Protein AF-0000000081581921 (afdb_homodimer)

Radius of gyration: 24.05 Å; Cα contacts (8 Å, |Δi|>4): 1423; chains: 2; bounding box: 57×70×58 Å

pLDDT: mean 93.56, std 10.82, range [24.43, 98.9]

InterPro domains:
  IPR029069 HotDog domain superfamily [SSF54637] (204-313)
  IPR052741 Mitochondrial Hydroxyacyl-thioester Dehydratase [PTHR28152] (18-313)

Sequence (630 aa):
MSRIIPRLARLRTRPSLSEYHEIEARLKSSHWDLFDDSISAYHAKQLYATLQSVINPTARFMNENMESLNKRFCKGKTVPYGYSMIYCNPISGENELGFDGFDNYHAPCTEDKDYFYRRMWVAGSFQFNPDRPLRFGDEVRFTETVDKIRQYKRLEQIGVDYRREYKVDNVWSIIETRKLYYIQKTYTEERYHLVEDSDPDHTVVIVPSTVSIFRSSALMFNSHLVHYNPIYGSRYEDYPSIIVSGPLLVQLMLHFWQQHNPDTTALSLKYKIINPSFANERIDLCIRETSKHRHRLWANSRDGDLCFVADLIIAMSRIIPRLARLRTRPSLSEYHEIEARLKSSHWDLFDDSISAYHAKQLYATLQSVINPTARFMNENMESLNKRFCKGKTVPYGYSMIYCNPISGENELGFDGFDNYHAPCTEDKDYFYRRMWVAGSFQFNPDRPLRFGDEVRFTETVDKIRQYKRLEQIGVDYRREYKVDNVWSIIETRKLYYIQKTYTEERYHLVEDSDPDHTVVIVPSTVSIFRSSALMFNSHLVHYNPIYGSRYEDYPSIIVSGPLLVQLMLHFWQQHNPDTTALSLKYKIINPSFANERIDLCIRETSKHRHRLWANSRDGDLCFVADLIIA

Organism: NCBI:txid460523

Secondary structure (DSSP, 8-state):
--SSS--------PPPHHHHHHHHHHHHH-EEEEEESS--HHHHHHHHHHHHHHH-TT---TTTSHHHHHHHSSTTSBPPTTGGGGSS-----GGGB-TTSSB-TTSS-BTTB---SEEEEEEEEEEE-TTS--BTT--EEEEEEEEEEEEETTTTEEEEEEEEEEEETTEEEEEEEEEEEEESS---S--------SPPSEEEEE---HHHHHHHHHHTT---GGGT-HHHHHHHH--SSPBPPHHHHHHHHHHHHHHH-TTPPEEEEEEEE-S--BTT--EEEEEEEEETTEEEEEEEETTS-EEEEEEEEE-/--SSS--------PPPHHHHHHHHHHHHH-EEEEEESS--HHHHHHHHHHHHHHH-TT---TTTTHHHHHHHSSTTSBPPTTGGGGSS-----GGGB-TTSSB-TTSS-BTTB---SEEEEEEEEEEE-TTS--BTT--EEEEEEEEEEEEETTTTEEEEEEEEEEEETTEEEEEEEEEEEEESS---S--------SPPSEEEEE---HHHHHHHHHHTT---GGGT-HHHHHHHH--SSPBPPHHHHHHHHHHHHHHH-TTPPEEEEEEEE-S--BTT--EEEEEEEEETTEEEEEEEETTS-EEEEEEEEE-

Nearest PDB structures (foldseek):
  8huc-assembly2_B  TM=9.014E-01  e=1.981E-24  Pseudomonas aeruginosa UCBPP-PA14
  8huc-assembly1_A  TM=9.094E-01  e=1.285E-23  Pseudomonas aeruginosa UCBPP-PA14
  8huc-assembly1_C  TM=8.956E-01  e=1.362E-23  Pseudomonas aeruginosa UCBPP-PA14
  8huc-assembly2_D  TM=9.089E-01  e=9.927E-23  Pseudomonas aeruginosa UCBPP-PA14
  8khg-assembly1_B  TM=8.711E-01  e=2.590E-23  Pseudomonas aeruginosa

Structure (mmCIF, N/CA/C/O backbone):
data_AF-0000000081581921-model_v1
#
loop_
_entity.id
_entity.type
_entity.pdbx_description
1 polymer 'Uncharacterized protein'
#
loop_
_atom_site.group_PDB
_atom_site.id
_atom_site.type_symbol
_atom_site.label_atom_id
_atom_site.label_alt_id
_atom_site.label_comp_id
_atom_site.label_asym_id
_atom_site.label_entity_id
_atom_site.label_seq_id
_atom_site.pdbx_PDB_ins_code
_atom_site.Cartn_x
_atom_site.Cartn_y
_atom_site.Cartn_z
_atom_site.occupancy
_atom_site.B_iso_or_equiv
_atom_site.auth_seq_id
_atom_site.auth_comp_id
_atom_site.auth_asym_id
_atom_site.auth_atom_id
_atom_site.pdbx_PDB_model_num
ATOM 1 N N . MET A 1 1 ? -22.611 -4.401 -12.13 1 24.43 1 MET A N 1
ATOM 2 C CA . MET A 1 1 ? -22.078 -3.044 -12.205 1 24.43 1 MET A CA 1
ATOM 3 C C . MET A 1 1 ? -21.047 -2.803 -11.107 1 24.43 1 MET A C 1
ATOM 5 O O . MET A 1 1 ? -21.323 -3.033 -9.929 1 24.43 1 MET A O 1
ATOM 9 N N . SER A 1 2 ? -19.875 -3.041 -11.241 1 30.88 2 SER A N 1
ATOM 10 C CA . SER A 1 2 ? -18.781 -2.855 -10.294 1 30.88 2 SER A CA 1
ATOM 11 C C . SER A 1 2 ? -18.928 -1.544 -9.53 1 30.88 2 SER A C 1
ATOM 13 O O . SER A 1 2 ? -19.157 -0.492 -10.13 1 30.88 2 SER A O 1
ATOM 15 N N . ARG A 1 3 ? -19.372 -1.595 -8.376 1 38.03 3 ARG A N 1
ATOM 16 C CA . ARG A 1 3 ? -19.846 -0.419 -7.654 1 38.03 3 ARG A CA 1
ATOM 17 C C . ARG A 1 3 ? -18.8 0.691 -7.67 1 38.03 3 ARG A C 1
ATOM 19 O O . ARG A 1 3 ? -18.955 1.707 -6.99 1 38.03 3 ARG A O 1
ATOM 26 N N . ILE A 1 4 ? -17.545 0.292 -7.599 1 38.24 4 ILE A N 1
ATOM 27 C CA . ILE A 1 4 ? -16.837 1.562 -7.721 1 38.24 4 ILE A CA 1
ATOM 28 C C . ILE A 1 4 ? -17.155 2.202 -9.07 1 38.24 4 ILE A C 1
ATOM 30 O O . ILE A 1 4 ? -16.458 1.96 -10.059 1 38.24 4 ILE A O 1
ATOM 34 N N . ILE A 1 5 ? -18.014 1.567 -9.973 1 38.81 5 ILE A N 1
ATOM 35 C CA . ILE A 1 5 ? -18.417 2.202 -11.223 1 38.81 5 ILE A CA 1
ATOM 36 C C . ILE A 1 5 ? -18.375 3.721 -11.067 1 38.81 5 ILE A C 1
ATOM 38 O O . ILE A 1 5 ? -18.816 4.259 -10.049 1 38.81 5 ILE A O 1
ATOM 42 N N . PRO A 1 6 ? -17.667 4.351 -12.038 1 42.56 6 PRO A N 1
ATOM 43 C CA . PRO A 1 6 ? -17.687 5.815 -12.094 1 42.56 6 PRO A CA 1
ATOM 44 C C . PRO A 1 6 ? -19.005 6.406 -11.599 1 42.56 6 PRO A C 1
ATOM 46 O O . PRO A 1 6 ? -20.052 6.191 -12.215 1 42.56 6 PRO A O 1
ATOM 49 N N . ARG A 1 7 ? -19.331 6.145 -10.456 1 42.23 7 ARG A N 1
ATOM 50 C CA . ARG A 1 7 ? -20.423 7.037 -10.077 1 42.23 7 ARG A CA 1
ATOM 51 C C . ARG A 1 7 ? -20.446 8.28 -10.961 1 42.23 7 ARG A C 1
ATOM 53 O O . ARG A 1 7 ? -19.414 8.922 -11.165 1 42.23 7 ARG A O 1
ATOM 60 N N . LEU A 1 8 ? -21.235 8.272 -11.913 1 41.89 8 LEU A N 1
ATOM 61 C CA . LEU A 1 8 ? -21.518 9.437 -12.744 1 41.89 8 LEU A CA 1
ATOM 62 C C . LEU A 1 8 ? -21.033 10.716 -12.07 1 41.89 8 LEU A C 1
ATOM 64 O O . LEU A 1 8 ? -21.069 10.828 -10.842 1 41.89 8 LEU A O 1
ATOM 68 N N . ALA A 1 9 ? -20.179 11.352 -12.791 1 48.08 9 ALA A N 1
ATOM 69 C CA . ALA A 1 9 ? -20.01 12.772 -12.497 1 48.08 9 ALA A CA 1
ATOM 70 C C . ALA A 1 9 ? -21.189 13.311 -11.692 1 48.08 9 ALA A C 1
ATOM 72 O O . ALA A 1 9 ? -22.208 13.709 -12.261 1 48.08 9 ALA A O 1
ATOM 73 N N . ARG A 1 10 ? -21.555 12.493 -10.683 1 53.15 10 ARG A N 1
ATOM 74 C CA . ARG A 1 10 ? -22.628 13.184 -9.975 1 53.15 10 ARG A CA 1
ATOM 75 C C . ARG A 1 10 ? -22.297 14.661 -9.788 1 53.15 10 ARG A C 1
ATOM 77 O O . ARG A 1 10 ? -21.156 15.013 -9.481 1 53.15 10 ARG A O 1
ATOM 84 N N . LEU A 1 11 ? -22.843 15.326 -10.425 1 64.79 11 LEU A N 1
ATOM 85 C CA . LEU A 1 11 ? -22.87 16.751 -10.111 1 64.79 11 LEU A CA 1
ATOM 86 C C . LEU A 1 11 ? -22.81 16.977 -8.604 1 64.79 11 LEU A C 1
ATOM 88 O O . LEU A 1 11 ? -23.631 16.439 -7.858 1 64.79 11 LEU A O 1
ATOM 92 N N . ARG A 1 12 ? -21.552 17.259 -8.14 1 83.73 12 ARG A N 1
ATOM 93 C CA . ARG A 1 12 ? -21.428 17.62 -6.732 1 83.73 12 ARG A CA 1
ATOM 94 C C . ARG A 1 12 ? -22.011 19.004 -6.468 1 83.73 12 ARG A C 1
ATOM 96 O O . ARG A 1 12 ? -21.636 19.978 -7.125 1 83.73 12 ARG A O 1
ATOM 103 N N . THR A 1 13 ? -23.093 19.005 -5.727 1 88.94 13 THR A N 1
ATOM 104 C CA . THR A 1 13 ? -23.686 20.259 -5.277 1 88.94 13 THR A CA 1
ATOM 105 C C . THR A 1 13 ? -23.39 20.499 -3.799 1 88.94 13 THR A C 1
ATOM 107 O O . THR A 1 13 ? -23.358 19.556 -3.006 1 88.94 13 THR A O 1
ATOM 110 N N . ARG A 1 14 ? -23.116 21.749 -3.515 1 92.95 14 ARG A N 1
ATOM 111 C CA . ARG A 1 14 ? -22.878 22.073 -2.113 1 92.95 14 ARG A CA 1
ATOM 112 C C . ARG A 1 14 ? -24.058 21.65 -1.245 1 92.95 14 ARG A C 1
ATOM 114 O O . ARG A 1 14 ? -25.207 21.682 -1.691 1 92.95 14 ARG A O 1
ATOM 121 N N . PRO A 1 15 ? -23.771 21.292 -0.024 1 95.34 15 PRO A N 1
ATOM 122 C CA . PRO A 1 15 ? -24.871 20.894 0.858 1 95.34 15 PRO A CA 1
ATOM 123 C C . PRO A 1 15 ? -25.783 22.061 1.229 1 95.34 15 PRO A C 1
ATOM 125 O O . PRO A 1 15 ? -25.325 23.204 1.313 1 95.34 15 PRO A O 1
ATOM 128 N N . SER A 1 16 ? -27.069 21.746 1.427 1 94.93 16 SER A N 1
ATOM 129 C CA . SER A 1 16 ? -27.988 22.712 2.021 1 94.93 16 SER A CA 1
ATOM 130 C C . SER A 1 16 ? -27.697 22.911 3.505 1 94.93 16 SER A C 1
ATOM 132 O O . SER A 1 16 ? -26.915 22.164 4.095 1 94.93 16 SER A O 1
ATOM 134 N N . LEU A 1 17 ? -28.275 23.941 4.056 1 95.83 17 LEU A N 1
ATOM 135 C CA . LEU A 1 17 ? -28.101 24.186 5.483 1 95.83 17 LEU A CA 1
ATOM 136 C C . LEU A 1 17 ? -28.609 23.005 6.304 1 95.83 17 LEU A C 1
ATOM 138 O O . LEU A 1 17 ? -28.002 22.637 7.312 1 95.83 17 LEU A O 1
ATOM 142 N N . SER A 1 18 ? -29.722 22.477 5.876 1 95.44 18 SER A N 1
ATOM 143 C CA . SER A 1 18 ? -30.284 21.318 6.562 1 95.44 18 SER A CA 1
ATOM 144 C C . SER A 1 18 ? -29.352 20.115 6.468 1 95.44 18 SER A C 1
ATOM 146 O O . SER A 1 18 ? -29.127 19.418 7.46 1 95.44 18 SER A O 1
ATOM 148 N N . GLU A 1 19 ? -28.826 19.887 5.325 1 94.82 19 GLU A N 1
ATOM 149 C CA . GLU A 1 19 ? -27.862 18.807 5.134 1 94.82 19 GLU A CA 1
ATOM 150 C C . GLU A 1 19 ? -26.616 19.022 5.988 1 94.82 19 GLU A C 1
ATOM 152 O O . GLU A 1 19 ? -26.077 18.072 6.559 1 94.82 19 GLU A O 1
ATOM 157 N N . TYR A 1 20 ? -26.149 20.255 6.068 1 96.02 20 TYR A N 1
ATOM 158 C CA . TYR A 1 20 ? -24.971 20.575 6.866 1 96.02 20 TYR A CA 1
ATOM 159 C C . TYR A 1 20 ? -25.202 20.242 8.335 1 96.02 20 TYR A C 1
ATOM 161 O O . TYR A 1 20 ? -24.323 19.684 8.997 1 96.02 20 TYR A O 1
ATOM 169 N N . HIS A 1 21 ? -26.315 20.59 8.832 1 95.92 21 HIS A N 1
ATOM 170 C CA . HIS A 1 21 ? -26.615 20.31 10.232 1 95.92 21 HIS A CA 1
ATOM 171 C C . HIS A 1 21 ? -26.66 18.809 10.496 1 95.92 21 HIS A C 1
ATOM 173 O O . HIS A 1 21 ? -26.233 18.347 11.556 1 95.92 21 HIS A O 1
ATOM 179 N N . GLU A 1 22 ? -27.161 18.108 9.547 1 95.02 22 GLU A N 1
ATOM 180 C CA . GLU A 1 22 ? -27.166 16.652 9.656 1 95.02 22 GLU A CA 1
ATOM 181 C C . GLU A 1 22 ? -25.746 16.094 9.666 1 95.02 22 GLU A C 1
ATOM 183 O O . GLU A 1 22 ? -25.424 15.217 10.47 1 95.02 22 GLU A O 1
ATOM 188 N N . ILE A 1 23 ? -24.949 16.57 8.824 1 95.5 23 ILE A N 1
ATOM 189 C CA . ILE A 1 23 ? -23.551 16.17 8.711 1 95.5 23 ILE A CA 1
ATOM 190 C C . ILE A 1 23 ? -22.818 16.482 10.013 1 95.5 23 ILE A C 1
ATOM 192 O O . ILE A 1 23 ? -22.106 15.631 10.552 1 95.5 23 ILE A O 1
ATOM 196 N N . GLU A 1 24 ? -22.999 17.68 10.441 1 96.24 24 GLU A N 1
ATOM 197 C CA . GLU A 1 24 ? -22.329 18.135 11.655 1 96.24 24 GLU A CA 1
ATOM 198 C C . GLU A 1 24 ? -22.7 17.262 12.85 1 96.24 24 GLU A C 1
ATOM 200 O O . GLU A 1 24 ? -21.832 16.874 13.635 1 96.24 24 GLU A O 1
ATOM 205 N N . ALA A 1 25 ? -23.973 16.972 12.979 1 95.65 25 ALA A N 1
ATOM 206 C CA . ALA A 1 25 ? -24.441 16.134 14.079 1 95.65 25 ALA A CA 1
ATOM 207 C C . ALA A 1 25 ? -23.829 14.739 14.005 1 95.65 25 ALA A C 1
ATOM 209 O O . ALA A 1 25 ? -23.399 14.188 15.022 1 95.65 25 ALA A O 1
ATOM 210 N N . ARG A 1 26 ? -23.779 14.213 12.859 1 94.47 26 ARG A N 1
ATOM 211 C CA . ARG A 1 26 ? -23.195 12.889 12.672 1 94.47 26 ARG A CA 1
ATOM 212 C C . ARG A 1 26 ? -21.711 12.89 13.026 1 94.47 26 ARG A C 1
ATOM 214 O O . ARG A 1 26 ? -21.245 12.026 13.772 1 94.47 26 ARG A O 1
ATOM 221 N N . LEU A 1 27 ? -20.997 13.834 12.506 1 95.44 27 LEU A N 1
ATOM 222 C CA . LEU A 1 27 ? -19.548 13.888 12.667 1 95.44 27 LEU A CA 1
ATOM 223 C C . LEU A 1 27 ? -19.171 14.121 14.127 1 95.44 27 LEU A C 1
ATOM 225 O O . LEU A 1 27 ? -18.232 13.505 14.636 1 95.44 27 LEU A O 1
ATOM 229 N N . LYS A 1 28 ? -19.872 14.946 14.766 1 94.51 28 LYS A N 1
ATOM 230 C CA . LYS A 1 28 ? -19.558 15.289 16.15 1 94.51 28 LYS A CA 1
ATOM 231 C C . LYS A 1 28 ? -19.784 14.098 17.077 1 94.51 28 LYS A C 1
ATOM 233 O O . LYS A 1 28 ? -19.164 14.004 18.138 1 94.51 28 LYS A O 1
ATOM 238 N N . SER A 1 29 ? -20.613 13.208 16.642 1 92.09 29 SER A N 1
ATOM 239 C CA . SER A 1 29 ? -20.93 12.058 17.482 1 92.09 29 SER A CA 1
ATOM 240 C C . SER A 1 29 ? -20.174 10.815 17.025 1 92.09 29 SER A C 1
ATOM 242 O O . SER A 1 29 ? -20.27 9.758 17.652 1 92.09 29 SER A O 1
ATOM 244 N N . SER A 1 30 ? -19.41 10.992 16.058 1 89.62 30 SER A N 1
ATOM 245 C CA . SER A 1 30 ? -18.782 9.811 15.474 1 89.62 30 SER A CA 1
ATOM 246 C C . SER A 1 30 ? -17.389 9.584 16.051 1 89.62 30 SER A C 1
ATOM 248 O O . SER A 1 30 ? -16.684 10.54 16.38 1 89.62 30 SER A O 1
ATOM 250 N N . HIS A 1 31 ? -17.069 8.336 16.288 1 92.35 31 HIS A N 1
ATOM 251 C CA . HIS A 1 31 ? -15.714 7.897 16.6 1 92.35 31 HIS A CA 1
ATOM 252 C C . HIS A 1 31 ? -15.463 6.481 16.093 1 92.35 31 HIS A C 1
ATOM 254 O O . HIS A 1 31 ? -16.401 5.695 15.942 1 92.35 31 HIS A O 1
ATOM 260 N N . TRP A 1 32 ? -14.272 6.189 15.74 1 91.97 32 TRP A N 1
ATOM 261 C CA . TRP A 1 32 ? -13.925 4.79 15.513 1 91.97 32 TRP A CA 1
ATOM 262 C C . TRP A 1 32 ? -12.676 4.405 16.298 1 91.97 32 TRP A C 1
ATOM 264 O O . TRP A 1 32 ? -11.822 5.251 16.574 1 91.97 32 TRP A O 1
ATOM 274 N N . ASP A 1 33 ? -12.695 3.156 16.733 1 93.33 33 ASP A N 1
ATOM 275 C CA . ASP A 1 33 ? -11.609 2.561 17.505 1 93.33 33 ASP A CA 1
ATOM 276 C C . ASP A 1 33 ? -10.945 1.423 16.732 1 93.33 33 ASP A C 1
ATOM 278 O O . ASP A 1 33 ? -11.62 0.665 16.032 1 93.33 33 ASP A O 1
ATOM 282 N N . LEU A 1 34 ? -9.678 1.409 16.879 1 94.77 34 LEU A N 1
ATOM 283 C CA . LEU A 1 34 ? -8.914 0.308 16.302 1 94.77 34 LEU A CA 1
ATOM 284 C C . LEU A 1 34 ? -7.949 -0.28 17.326 1 94.77 34 LEU A C 1
ATOM 286 O O . LEU A 1 34 ? -7.591 0.385 18.301 1 94.77 34 LEU A O 1
ATOM 290 N N . PHE A 1 35 ? -7.712 -1.486 17.128 1 94.82 35 PHE A N 1
ATOM 291 C CA . PHE A 1 35 ? -6.777 -2.215 17.977 1 94.82 35 PHE A CA 1
ATOM 292 C C . PHE A 1 35 ? -5.722 -2.925 17.137 1 94.82 35 PHE A C 1
ATOM 294 O O . PHE A 1 35 ? -6.056 -3.708 16.245 1 94.82 35 PHE A O 1
ATOM 301 N N . ASP A 1 36 ? -4.509 -2.589 17.304 1 95.6 36 ASP A N 1
ATOM 302 C CA . ASP A 1 36 ? -3.353 -3.283 16.745 1 95.6 36 ASP A CA 1
ATOM 303 C C . ASP A 1 36 ? -2.569 -4.01 17.835 1 95.6 36 ASP A C 1
ATOM 305 O O . ASP A 1 36 ? -1.956 -3.373 18.695 1 95.6 36 ASP A O 1
ATOM 309 N N . ASP A 1 37 ? -2.585 -5.273 17.796 1 95.51 37 ASP A N 1
ATOM 310 C CA . ASP A 1 37 ? -2.067 -6.039 18.926 1 95.51 37 ASP A CA 1
ATOM 311 C C . ASP A 1 37 ? -0.548 -6.171 18.85 1 95.51 37 ASP A C 1
ATOM 313 O O . ASP A 1 37 ? 0.079 -6.723 19.757 1 95.51 37 ASP A O 1
ATOM 317 N N . SER A 1 38 ? 0.06 -5.678 17.809 1 96.46 38 SER A N 1
ATOM 318 C CA . SER A 1 38 ? 1.515 -5.646 17.71 1 96.46 38 SER A CA 1
ATOM 319 C C . SER A 1 38 ? 1.974 -4.695 16.609 1 96.46 38 SER A C 1
ATOM 321 O O . SER A 1 38 ? 2.044 -5.079 15.44 1 96.46 38 SER A O 1
ATOM 323 N N . ILE A 1 39 ? 2.441 -3.601 16.963 1 97.11 39 ILE A N 1
ATOM 324 C CA . ILE A 1 39 ? 2.985 -2.643 16.006 1 97.11 39 ILE A CA 1
ATOM 325 C C . ILE A 1 39 ? 4.145 -3.278 15.243 1 97.11 39 ILE A C 1
ATOM 327 O O . ILE A 1 39 ? 5.145 -3.681 15.843 1 97.11 39 ILE A O 1
ATOM 331 N N . SER A 1 40 ? 4.017 -3.316 13.976 1 97.67 40 SER A N 1
ATOM 332 C CA . SER A 1 40 ? 4.939 -4.083 13.144 1 97.67 40 SER A CA 1
ATOM 333 C C . SER A 1 40 ? 6.213 -3.294 12.859 1 97.67 40 SER A C 1
ATOM 335 O O . SER A 1 40 ? 6.154 -2.173 12.349 1 97.67 40 SER A O 1
ATOM 337 N N . ALA A 1 41 ? 7.358 -3.897 13.101 1 98.18 41 ALA A N 1
ATOM 338 C CA . ALA A 1 41 ? 8.641 -3.298 12.746 1 98.18 41 ALA A CA 1
ATOM 339 C C . ALA A 1 41 ? 8.932 -3.467 11.257 1 98.18 41 ALA A C 1
ATOM 341 O O . ALA A 1 41 ? 9.648 -2.658 10.662 1 98.18 41 ALA A O 1
ATOM 342 N N . TYR A 1 42 ? 8.4 -4.504 10.679 1 97.4 42 TYR A N 1
ATOM 343 C CA . TYR A 1 42 ? 8.66 -4.798 9.274 1 97.4 42 TYR A CA 1
ATOM 344 C C . TYR A 1 42 ? 8.099 -3.703 8.375 1 97.4 42 TYR A C 1
ATOM 346 O O . TYR A 1 42 ? 8.755 -3.277 7.421 1 97.4 42 TYR A O 1
ATOM 354 N N . HIS A 1 43 ? 6.937 -3.217 8.674 1 97.48 43 HIS A N 1
ATOM 355 C CA . HIS A 1 43 ? 6.326 -2.136 7.908 1 97.48 43 HIS A CA 1
ATOM 356 C C . HIS A 1 43 ? 7.12 -0.842 8.053 1 97.48 43 HIS A C 1
ATOM 358 O O . HIS A 1 43 ? 7.206 -0.053 7.11 1 97.48 43 HIS A O 1
ATOM 364 N N . ALA A 1 44 ? 7.653 -0.696 9.219 1 98.34 44 ALA A N 1
ATOM 365 C CA . ALA A 1 44 ? 8.496 0.476 9.439 1 98.34 44 ALA A CA 1
ATOM 366 C C . ALA A 1 44 ? 9.767 0.403 8.597 1 98.34 44 ALA A C 1
ATOM 368 O O . ALA A 1 44 ? 10.269 1.428 8.129 1 98.34 44 ALA A O 1
ATOM 369 N N . LYS A 1 45 ? 10.328 -0.811 8.42 1 97.35 45 LYS A N 1
ATOM 370 C CA . LYS A 1 45 ? 11.474 -0.98 7.531 1 97.35 45 LYS A CA 1
ATOM 371 C C . LYS A 1 45 ? 11.137 -0.537 6.11 1 97.35 45 LYS A C 1
ATOM 373 O O . LYS A 1 45 ? 11.955 0.1 5.443 1 97.35 45 LYS A O 1
ATOM 378 N N . GLN A 1 46 ? 9.972 -0.873 5.679 1 97.64 46 GLN A N 1
ATOM 379 C CA . GLN A 1 46 ? 9.518 -0.488 4.347 1 97.64 46 GLN A CA 1
ATOM 380 C C . GLN A 1 46 ? 9.395 1.028 4.225 1 97.64 46 GLN A C 1
ATOM 382 O O . GLN A 1 46 ? 9.777 1.607 3.206 1 97.64 46 GLN A O 1
ATOM 387 N N . LEU A 1 47 ? 8.848 1.611 5.265 1 98.52 47 LEU A N 1
ATOM 388 C CA . LEU A 1 47 ? 8.751 3.066 5.246 1 98.52 47 LEU A CA 1
ATOM 389 C C . LEU A 1 47 ? 10.137 3.703 5.222 1 98.52 47 LEU A C 1
ATOM 391 O O . LEU A 1 47 ? 10.374 4.656 4.477 1 98.52 47 LEU A O 1
ATOM 395 N N . TYR A 1 48 ? 11.028 3.175 6.035 1 98.12 48 TYR A N 1
ATOM 396 C CA . TYR A 1 48 ? 12.392 3.692 6.059 1 98.12 48 TYR A CA 1
ATOM 397 C C . TYR A 1 48 ? 13.021 3.635 4.672 1 98.12 48 TYR A C 1
ATOM 399 O O . TYR A 1 48 ? 13.609 4.616 4.209 1 98.12 48 TYR A O 1
ATOM 407 N N . ALA A 1 49 ? 12.907 2.515 4.052 1 97.07 49 ALA A N 1
ATOM 408 C CA . ALA A 1 49 ? 13.481 2.356 2.718 1 97.07 49 ALA A CA 1
ATOM 409 C C . ALA A 1 49 ? 12.864 3.345 1.734 1 97.07 49 ALA A C 1
ATOM 411 O O . ALA A 1 49 ? 13.562 3.901 0.883 1 97.07 49 ALA A O 1
ATOM 412 N N . THR A 1 50 ? 11.565 3.551 1.841 1 98.21 50 THR A N 1
ATOM 413 C CA . THR A 1 50 ? 10.86 4.491 0.977 1 98.21 50 THR A CA 1
ATOM 414 C C . THR A 1 50 ? 11.376 5.911 1.188 1 98.21 50 THR A C 1
ATOM 416 O O . THR A 1 50 ? 11.77 6.582 0.232 1 98.21 50 THR A O 1
ATOM 419 N N . LEU A 1 51 ? 11.434 6.316 2.444 1 98.61 51 LEU A N 1
ATOM 420 C CA . LEU A 1 51 ? 11.854 7.676 2.763 1 98.61 51 LEU A CA 1
ATOM 421 C C . LEU A 1 51 ? 13.328 7.882 2.432 1 98.61 51 LEU A C 1
ATOM 423 O O . LEU A 1 51 ? 13.698 8.892 1.828 1 98.61 51 LEU A O 1
ATOM 427 N N . GLN A 1 52 ? 14.102 6.927 2.81 1 97.33 52 GLN A N 1
ATOM 428 C CA . GLN A 1 52 ? 15.54 7.045 2.596 1 97.33 52 GLN A CA 1
ATOM 429 C C . GLN A 1 52 ? 15.875 7.068 1.108 1 97.33 52 GLN A C 1
ATOM 431 O O . GLN A 1 52 ? 16.802 7.762 0.685 1 97.33 52 GLN A O 1
ATOM 436 N N . SER A 1 53 ? 15.144 6.341 0.328 1 96.46 53 SER A N 1
ATOM 437 C CA . SER A 1 53 ? 15.389 6.314 -1.11 1 96.46 53 SER A CA 1
ATOM 438 C C . SER A 1 53 ? 15.094 7.667 -1.747 1 96.46 53 SER A C 1
ATOM 440 O O . SER A 1 53 ? 15.708 8.034 -2.752 1 96.46 53 SER A O 1
ATOM 442 N N . VAL A 1 54 ? 14.156 8.389 -1.169 1 97.95 54 VAL A N 1
ATOM 443 C CA . VAL A 1 54 ? 13.816 9.71 -1.688 1 97.95 54 VAL A CA 1
ATOM 444 C C . VAL A 1 54 ? 14.9 10.713 -1.298 1 97.95 54 VAL A C 1
ATOM 446 O O . VAL A 1 54 ? 15.31 11.541 -2.115 1 97.95 54 VAL A O 1
ATOM 449 N N . ILE A 1 55 ? 15.376 10.576 -0.108 1 98.23 55 ILE A N 1
ATOM 450 C CA . ILE A 1 55 ? 16.362 11.512 0.421 1 98.23 55 ILE A CA 1
ATOM 451 C C . ILE A 1 55 ? 17.735 11.205 -0.172 1 98.23 55 ILE A C 1
ATOM 453 O O . ILE A 1 55 ? 18.5 12.119 -0.486 1 98.23 55 ILE A O 1
ATOM 457 N N . ASN A 1 56 ? 18.054 9.923 -0.295 1 96.28 56 ASN A N 1
ATOM 458 C CA . ASN A 1 56 ? 19.29 9.417 -0.883 1 96.28 56 ASN A CA 1
ATOM 459 C C . ASN A 1 56 ? 19.009 8.415 -2 1 96.28 56 ASN A C 1
ATOM 461 O O . ASN A 1 56 ? 18.982 7.206 -1.763 1 96.28 56 ASN A O 1
ATOM 465 N N . PRO A 1 57 ? 18.97 8.879 -3.177 1 94.2 57 PRO A N 1
ATOM 466 C CA . PRO A 1 57 ? 18.559 8.047 -4.31 1 94.2 57 PRO A CA 1
ATOM 467 C C . PRO A 1 57 ? 19.525 6.895 -4.578 1 94.2 57 PRO A C 1
ATOM 469 O O . PRO A 1 57 ? 19.218 5.998 -5.368 1 94.2 57 PRO A O 1
ATOM 472 N N . THR A 1 58 ? 20.676 6.852 -3.94 1 92.66 58 THR A N 1
ATOM 473 C CA . THR A 1 58 ? 21.646 5.785 -4.162 1 92.66 58 THR A CA 1
ATOM 474 C C . THR A 1 58 ? 21.535 4.719 -3.077 1 92.66 58 THR A C 1
ATOM 476 O O . THR A 1 58 ? 22.238 3.707 -3.118 1 92.66 58 THR A O 1
ATOM 479 N N . ALA A 1 59 ? 20.637 4.975 -2.161 1 92.47 59 ALA A N 1
ATOM 480 C CA . ALA A 1 59 ? 20.501 4.037 -1.049 1 92.47 59 ALA A CA 1
ATOM 481 C C . ALA A 1 59 ? 20.024 2.673 -1.538 1 92.47 59 ALA A C 1
ATOM 483 O O . ALA A 1 59 ? 19.14 2.587 -2.394 1 92.47 59 ALA A O 1
ATOM 484 N N . ARG A 1 60 ? 20.622 1.589 -1.022 1 92.02 60 ARG A N 1
ATOM 485 C CA . ARG A 1 60 ? 20.267 0.204 -1.317 1 92.02 60 ARG A CA 1
ATOM 486 C C . ARG A 1 60 ? 19.986 -0.574 -0.036 1 92.02 60 ARG A C 1
ATOM 488 O O . ARG A 1 60 ? 20.581 -0.297 1.007 1 92.02 60 ARG A O 1
ATOM 495 N N . PHE A 1 61 ? 19.109 -1.573 -0.083 1 92.38 61 PHE A N 1
ATOM 496 C CA . PHE A 1 61 ? 18.692 -2.227 1.152 1 92.38 61 PHE A CA 1
ATOM 497 C C . PHE A 1 61 ? 18.742 -3.743 1.005 1 92.38 61 PHE A C 1
ATOM 499 O O . PHE A 1 61 ? 19.095 -4.452 1.95 1 92.38 61 PHE A O 1
ATOM 506 N N . MET A 1 62 ? 18.317 -4.434 -0.008 1 84.41 62 MET A N 1
ATOM 507 C CA . MET A 1 62 ? 18.191 -5.88 -0.167 1 84.41 62 MET A CA 1
ATOM 508 C C . MET A 1 62 ? 19.518 -6.576 0.117 1 84.41 62 MET A C 1
ATOM 510 O O . MET A 1 62 ? 19.547 -7.634 0.748 1 84.41 62 MET A O 1
ATOM 514 N N . ASN A 1 63 ? 20.675 -6.165 -0.179 1 72.79 63 ASN A N 1
ATOM 515 C CA . ASN A 1 63 ? 21.906 -6.916 0.045 1 72.79 63 ASN A CA 1
ATOM 516 C C . ASN A 1 63 ? 22.884 -6.14 0.922 1 72.79 63 ASN A C 1
ATOM 518 O O . ASN A 1 63 ? 23.907 -6.68 1.346 1 72.79 63 ASN A O 1
ATOM 522 N N . GLU A 1 64 ? 22.595 -5.122 1.337 1 74.52 64 GLU A N 1
ATOM 523 C CA . GLU A 1 64 ? 23.636 -4.367 2.029 1 74.52 64 GLU A CA 1
ATOM 524 C C . GLU A 1 64 ? 23.161 -3.907 3.405 1 74.52 64 GLU A C 1
ATOM 526 O O . GLU A 1 64 ? 23.921 -3.946 4.375 1 74.52 64 GLU A O 1
ATOM 531 N N . ASN A 1 65 ? 21.952 -3.719 3.616 1 79.61 65 ASN A N 1
ATOM 532 C CA . ASN A 1 65 ? 21.515 -2.965 4.786 1 79.61 65 ASN A CA 1
ATOM 533 C C . ASN A 1 65 ? 20.439 -3.715 5.566 1 79.61 65 ASN A C 1
ATOM 535 O O . ASN A 1 65 ? 19.882 -3.185 6.529 1 79.61 65 ASN A O 1
ATOM 539 N N . MET A 1 66 ? 20.383 -4.945 5.324 1 87.62 66 MET A N 1
ATOM 540 C CA . MET A 1 66 ? 19.284 -5.658 5.968 1 87.62 66 MET A CA 1
ATOM 541 C C . MET A 1 66 ? 19.596 -5.929 7.436 1 87.62 66 MET A C 1
ATOM 543 O O . MET A 1 66 ? 18.711 -5.843 8.289 1 87.62 66 MET A O 1
ATOM 547 N N . GLU A 1 67 ? 20.849 -6.25 7.737 1 87.53 67 GLU A N 1
ATOM 548 C CA . GLU A 1 67 ? 21.238 -6.502 9.122 1 87.53 67 GLU A CA 1
ATOM 549 C C . GLU A 1 67 ? 21.06 -5.253 9.981 1 87.53 67 GLU A C 1
ATOM 551 O O . GLU A 1 67 ? 20.552 -5.331 11.101 1 87.53 67 GLU A O 1
ATOM 556 N N . SER A 1 68 ? 21.528 -4.192 9.438 1 91.59 68 SER A N 1
ATOM 557 C CA . SER A 1 68 ? 21.387 -2.927 10.15 1 91.59 68 SER A CA 1
ATOM 558 C C . SER A 1 68 ? 19.919 -2.565 10.349 1 91.59 68 SER A C 1
ATOM 560 O O . SER A 1 68 ? 19.533 -2.077 11.414 1 91.59 68 SER A O 1
ATOM 562 N N . LEU A 1 69 ? 19.121 -2.791 9.383 1 93.93 69 LEU A N 1
ATOM 563 C CA . LEU A 1 69 ? 17.694 -2.505 9.473 1 93.93 69 LEU A CA 1
ATOM 564 C C . LEU A 1 69 ? 17.032 -3.374 10.538 1 93.93 69 LEU A C 1
ATOM 566 O O . LEU A 1 69 ? 16.199 -2.892 11.309 1 93.93 69 LEU A O 1
ATOM 570 N N . ASN A 1 70 ? 17.445 -4.586 10.54 1 93.34 70 ASN A N 1
ATOM 571 C CA . ASN A 1 70 ? 16.871 -5.508 11.514 1 93.34 70 ASN A CA 1
ATOM 572 C C . ASN A 1 70 ? 17.196 -5.086 12.944 1 93.34 70 ASN A C 1
ATOM 574 O O . ASN A 1 70 ? 16.385 -5.277 13.852 1 93.34 70 ASN A O 1
ATOM 578 N N . LYS A 1 71 ? 18.359 -4.569 13.122 1 94.4 71 LYS A N 1
ATOM 579 C CA . LYS A 1 71 ? 18.778 -4.126 14.449 1 94.4 71 LYS A CA 1
ATOM 580 C C . LYS A 1 71 ? 18.045 -2.852 14.86 1 94.4 71 LYS A C 1
ATOM 582 O O . LYS A 1 71 ? 17.708 -2.675 16.032 1 94.4 71 LYS A O 1
ATOM 587 N N . ARG A 1 72 ? 17.768 -2.042 13.916 1 94.95 72 ARG A N 1
ATOM 588 C CA . ARG A 1 72 ? 17.157 -0.743 14.18 1 94.95 72 ARG A CA 1
ATOM 589 C C . ARG A 1 72 ? 15.647 -0.872 14.352 1 94.95 72 ARG A C 1
ATOM 591 O O . ARG A 1 72 ? 15.047 -0.168 15.166 1 94.95 72 ARG A O 1
ATOM 598 N N . PHE A 1 73 ? 15.106 -1.718 13.586 1 97.29 73 PHE A N 1
ATOM 599 C CA . PHE A 1 73 ? 13.661 -1.912 13.575 1 97.29 73 PHE A CA 1
ATOM 600 C C . PHE A 1 73 ? 13.297 -3.302 14.083 1 97.29 73 PHE A C 1
ATOM 602 O O . PHE A 1 73 ? 13.189 -4.246 13.299 1 97.29 73 PHE A O 1
ATOM 609 N N . CYS A 1 74 ? 13.078 -3.434 15.275 1 97.14 74 CYS A N 1
ATOM 610 C CA . CYS A 1 74 ? 12.71 -4.696 15.907 1 97.14 74 CYS A CA 1
ATOM 611 C C . CYS A 1 74 ? 11.901 -4.454 17.176 1 97.14 74 CYS A C 1
ATOM 613 O O . CYS A 1 74 ? 11.848 -3.331 17.679 1 97.14 74 CYS A O 1
ATOM 615 N N . LYS A 1 75 ? 11.321 -5.454 17.68 1 96.72 75 LYS A N 1
ATOM 616 C CA . LYS A 1 75 ? 10.51 -5.376 18.892 1 96.72 75 LYS A CA 1
ATOM 617 C C . LYS A 1 75 ? 11.264 -4.665 20.013 1 96.72 75 LYS A C 1
ATOM 619 O O . LYS A 1 75 ? 12.457 -4.903 20.214 1 96.72 75 LYS A O 1
ATOM 624 N N . GLY A 1 76 ? 10.588 -3.76 20.671 1 97.32 76 GLY A N 1
ATOM 625 C CA . GLY A 1 76 ? 11.167 -3.058 21.806 1 97.32 76 GLY A CA 1
ATOM 626 C C . GLY A 1 76 ? 11.76 -1.712 21.435 1 97.32 76 GLY A C 1
ATOM 627 O O . GLY A 1 76 ? 11.861 -0.818 22.278 1 97.32 76 GLY A O 1
ATOM 628 N N . LYS A 1 77 ? 12.202 -1.529 20.214 1 98.06 77 LYS A N 1
ATOM 629 C CA . LYS A 1 77 ? 12.765 -0.256 19.775 1 98.06 77 LYS A CA 1
ATOM 630 C C . LYS A 1 77 ? 11.673 0.796 19.597 1 98.06 77 LYS A C 1
ATOM 632 O O . LYS A 1 77 ? 10.521 0.46 19.314 1 98.06 77 LYS A O 1
ATOM 637 N N . THR A 1 78 ? 12.033 2.004 19.766 1 97.93 78 THR A N 1
ATOM 638 C CA . THR A 1 78 ? 11.101 3.12 19.654 1 97.93 78 THR A CA 1
ATOM 639 C C . THR A 1 78 ? 10.723 3.366 18.196 1 97.93 78 THR A C 1
ATOM 641 O O . THR A 1 78 ? 11.58 3.32 17.312 1 97.93 78 THR A O 1
ATOM 644 N N . VAL A 1 79 ? 9.485 3.593 17.937 1 98.37 79 VAL A N 1
ATOM 645 C CA . VAL A 1 79 ? 9.001 3.97 16.613 1 98.37 79 VAL A CA 1
ATOM 646 C C . VAL A 1 79 ? 9.463 5.387 16.278 1 98.37 79 VAL A C 1
ATOM 648 O O . VAL A 1 79 ? 9.233 6.32 17.05 1 98.37 79 VAL A O 1
ATOM 651 N N . PRO A 1 80 ? 10.121 5.572 15.175 1 98.21 80 PRO A N 1
ATOM 652 C CA . PRO A 1 80 ? 10.584 6.917 14.826 1 98.21 80 PRO A CA 1
ATOM 653 C C . PRO A 1 80 ? 9.437 7.913 14.67 1 98.21 80 PRO A C 1
ATOM 655 O O . PRO A 1 80 ? 8.294 7.513 14.434 1 98.21 80 PRO A O 1
ATOM 658 N N . TYR A 1 81 ? 9.71 9.208 14.805 1 98.43 81 TYR A N 1
ATOM 659 C CA . TYR A 1 81 ? 8.707 10.261 14.689 1 98.43 81 TYR A CA 1
ATOM 660 C C . TYR A 1 81 ? 8.081 10.268 13.3 1 98.43 81 TYR A C 1
ATOM 662 O O . TYR A 1 81 ? 8.785 10.149 12.294 1 98.43 81 TYR A O 1
ATOM 670 N N . GLY A 1 82 ? 6.833 10.377 13.22 1 98.22 82 GLY A N 1
ATOM 671 C CA . GLY A 1 82 ? 6.101 10.407 11.964 1 98.22 82 GLY A CA 1
ATOM 672 C C . GLY A 1 82 ? 5.673 9.031 11.49 1 98.22 82 GLY A C 1
ATOM 673 O O . GLY A 1 82 ? 4.786 8.909 10.643 1 98.22 82 GLY A O 1
ATOM 674 N N . TYR A 1 83 ? 6.277 7.948 12.013 1 98.63 83 TYR A N 1
ATOM 675 C CA . TYR A 1 83 ? 6.003 6.593 11.547 1 98.63 83 TYR A CA 1
ATOM 676 C C . TYR A 1 83 ? 4.659 6.098 12.068 1 98.63 83 TYR A C 1
ATOM 678 O O . TYR A 1 83 ? 4.094 5.14 11.535 1 98.63 83 TYR A O 1
ATOM 686 N N . SER A 1 84 ? 4.125 6.763 13.081 1 98.49 84 SER A N 1
ATOM 687 C CA . SER A 1 84 ? 2.825 6.366 13.613 1 98.49 84 SER A CA 1
ATOM 688 C C . SER A 1 84 ? 1.742 6.445 12.543 1 98.49 84 SER A C 1
ATOM 690 O O . SER A 1 84 ? 0.738 5.732 12.614 1 98.49 84 SER A O 1
ATOM 692 N N . MET A 1 85 ? 1.984 7.213 11.516 1 98.38 85 MET A N 1
ATOM 693 C CA . MET A 1 85 ? 0.989 7.48 10.482 1 98.38 85 MET A CA 1
ATOM 694 C C . MET A 1 85 ? 0.675 6.215 9.689 1 98.38 85 MET A C 1
ATOM 696 O O . MET A 1 85 ? -0.339 6.15 8.991 1 98.38 85 MET A O 1
ATOM 700 N N . ILE A 1 86 ? 1.508 5.157 9.779 1 98.33 86 ILE A N 1
ATOM 701 C CA . ILE A 1 86 ? 1.259 3.978 8.956 1 98.33 86 ILE A CA 1
ATOM 702 C C . ILE A 1 86 ? 0.56 2.906 9.788 1 98.33 86 ILE A C 1
ATOM 704 O O . ILE A 1 86 ? 0.352 1.784 9.319 1 98.33 86 ILE A O 1
ATOM 708 N N . TYR A 1 87 ? 0.179 3.271 11.011 1 97.93 87 TYR A N 1
ATOM 709 C CA . TYR A 1 87 ? -0.474 2.304 11.886 1 97.93 87 TYR A CA 1
ATOM 710 C C . TYR A 1 87 ? -1.895 2.742 12.218 1 97.93 87 TYR A C 1
ATOM 712 O O . TYR A 1 87 ? -2.205 3.936 12.195 1 97.93 87 TYR A O 1
ATOM 720 N N . CYS A 1 88 ? -2.752 1.8 12.459 1 96.7 88 CYS A N 1
ATOM 721 C CA . CYS A 1 88 ? -4.116 2.005 12.933 1 96.7 88 CYS A CA 1
ATOM 722 C C . CYS A 1 88 ? -4.904 2.878 11.963 1 96.7 88 CYS A C 1
ATOM 724 O O . CYS A 1 88 ? -5.596 3.808 12.381 1 96.7 88 CYS A O 1
ATOM 726 N N . ASN A 1 89 ? -4.703 2.635 10.727 1 96.02 89 ASN A N 1
ATOM 727 C CA . ASN A 1 89 ? -5.495 3.317 9.709 1 96.02 89 ASN A CA 1
ATOM 728 C C . ASN A 1 89 ? -6.807 2.587 9.437 1 96.02 89 ASN A C 1
ATOM 730 O O . ASN A 1 89 ? -6.933 1.397 9.73 1 96.02 89 ASN A O 1
ATOM 734 N N . PRO A 1 90 ? -7.758 3.265 8.866 1 94.68 90 PRO A N 1
ATOM 735 C CA . PRO A 1 90 ? -9.095 2.684 8.721 1 94.68 90 PRO A CA 1
ATOM 736 C C . PRO A 1 90 ? -9.093 1.394 7.903 1 94.68 90 PRO A C 1
ATOM 738 O O . PRO A 1 90 ? -8.369 1.29 6.909 1 94.68 90 PRO A O 1
ATOM 741 N N . ILE A 1 91 ? -9.82 0.438 8.352 1 95.12 91 ILE A N 1
ATOM 742 C CA . ILE A 1 91 ? -10.057 -0.814 7.642 1 95.12 91 ILE A CA 1
ATOM 743 C C . ILE A 1 91 ? -11.436 -0.785 6.989 1 95.12 91 ILE A C 1
ATOM 745 O O . ILE A 1 91 ? -12.349 -1.495 7.418 1 95.12 91 ILE A O 1
ATOM 749 N N . SER A 1 92 ? -11.655 -0.007 5.968 1 94.44 92 SER A N 1
ATOM 750 C CA . SER A 1 92 ? -12.941 0.218 5.316 1 94.44 92 SER A CA 1
ATOM 751 C C . SER A 1 92 ? -13.118 -0.699 4.11 1 94.44 92 SER A C 1
ATOM 753 O O . SER A 1 92 ? -12.163 -0.957 3.374 1 94.44 92 SER A O 1
ATOM 755 N N . GLY A 1 93 ? -14.316 -1.208 4.031 1 93.68 93 GLY A N 1
ATOM 756 C CA . GLY A 1 93 ? -14.655 -1.768 2.733 1 93.68 93 GLY A CA 1
ATOM 757 C C . GLY A 1 93 ? -14.734 -0.725 1.634 1 93.68 93 GLY A C 1
ATOM 758 O O . GLY A 1 93 ? -14.75 0.476 1.912 1 93.68 93 GLY A O 1
ATOM 759 N N . GLU A 1 94 ? -14.718 -1.177 0.468 1 93.58 94 GLU A N 1
ATOM 760 C CA . GLU A 1 94 ? -14.696 -0.237 -0.648 1 93.58 94 GLU A CA 1
ATOM 761 C C . GLU A 1 94 ? -15.964 0.611 -0.681 1 93.58 94 GLU A C 1
ATOM 763 O O . GLU A 1 94 ? -15.93 1.773 -1.092 1 93.58 94 GLU A O 1
ATOM 768 N N . ASN A 1 95 ? -17.071 0.062 -0.241 1 91.78 95 ASN A N 1
ATOM 769 C CA . ASN A 1 95 ? -18.336 0.788 -0.259 1 91.78 95 ASN A CA 1
ATOM 770 C C . ASN A 1 95 ? -18.375 1.874 0.813 1 91.78 95 ASN A C 1
ATOM 772 O O . ASN A 1 95 ? -19.318 2.666 0.867 1 91.78 95 ASN A O 1
ATOM 776 N N . GLU A 1 96 ? -17.403 1.919 1.648 1 93.22 96 GLU A N 1
ATOM 777 C CA . GLU A 1 96 ? -17.314 2.912 2.714 1 93.22 96 GLU A CA 1
ATOM 778 C C . GLU A 1 96 ? -16.403 4.07 2.315 1 93.22 96 GLU A C 1
ATOM 780 O O . GLU A 1 96 ? -16.246 5.032 3.069 1 93.22 96 GLU A O 1
ATOM 785 N N . LEU A 1 97 ? -15.829 3.971 1.146 1 94.54 97 LEU A N 1
ATOM 786 C CA . LEU A 1 97 ? -14.929 5 0.635 1 94.54 97 LEU A CA 1
ATOM 787 C C . LEU A 1 97 ? -15.698 6.044 -0.168 1 94.54 97 LEU A C 1
ATOM 789 O O . LEU A 1 97 ? -16.789 5.767 -0.672 1 94.54 97 LEU A O 1
ATOM 793 N N . GLY A 1 98 ? -15.156 7.196 -0.202 1 92.7 98 GLY A N 1
ATOM 794 C CA . GLY A 1 98 ? -15.674 8.213 -1.102 1 92.7 98 GLY A CA 1
ATOM 795 C C . GLY A 1 98 ? -15.334 7.952 -2.557 1 92.7 98 GLY A C 1
ATOM 796 O O . GLY A 1 98 ? -14.568 7.036 -2.866 1 92.7 98 GLY A O 1
ATOM 797 N N . PHE A 1 99 ? -15.802 8.823 -3.404 1 89.35 99 PHE A N 1
ATOM 798 C CA . PHE A 1 99 ? -15.562 8.715 -4.838 1 89.35 99 PHE A CA 1
ATOM 799 C C . PHE A 1 99 ? -14.08 8.879 -5.153 1 89.35 99 PHE A C 1
ATOM 801 O O . PHE A 1 99 ? -13.599 8.386 -6.175 1 89.35 99 PHE A O 1
ATOM 808 N N . ASP A 1 100 ? -13.407 9.555 -4.295 1 93.56 100 ASP A N 1
ATOM 809 C CA . ASP A 1 100 ? -11.986 9.818 -4.501 1 93.56 100 ASP A CA 1
ATOM 810 C C . ASP A 1 100 ? -11.131 8.675 -3.958 1 93.56 100 ASP A C 1
ATOM 812 O O . ASP A 1 100 ? -9.901 8.745 -3.986 1 93.56 100 ASP A O 1
ATOM 816 N N . GLY A 1 101 ? -11.788 7.598 -3.359 1 94.95 101 GLY A N 1
ATOM 817 C CA . GLY A 1 101 ? -11.082 6.417 -2.886 1 94.95 101 GLY A CA 1
ATOM 818 C C . GLY A 1 101 ? -10.602 6.544 -1.453 1 94.95 101 GLY A C 1
ATOM 819 O O . GLY A 1 101 ? -9.978 5.624 -0.919 1 94.95 101 GLY A O 1
ATOM 820 N N . PHE A 1 102 ? -10.838 7.653 -0.834 1 95.13 102 PHE A N 1
ATOM 821 C CA . PHE A 1 102 ? -10.441 7.85 0.555 1 95.13 102 PHE A CA 1
ATOM 822 C C . PHE A 1 102 ? -11.585 7.504 1.5 1 95.13 102 PHE A C 1
ATOM 824 O O . PHE A 1 102 ? -12.751 7.51 1.1 1 95.13 102 PHE A O 1
ATOM 831 N N . ASP A 1 103 ? -11.27 7.21 2.726 1 93.83 103 ASP A N 1
ATOM 832 C CA . ASP A 1 103 ? -12.248 6.831 3.741 1 93.83 103 ASP A CA 1
ATOM 833 C C . ASP A 1 103 ? -13.215 7.978 4.028 1 93.83 103 ASP A C 1
ATOM 835 O O . ASP A 1 103 ? -12.792 9.123 4.205 1 93.83 103 ASP A O 1
ATOM 839 N N . ASN A 1 104 ? -14.545 7.693 4.182 1 92.77 104 ASN A N 1
ATOM 840 C CA . ASN A 1 104 ? -15.565 8.721 4.354 1 92.77 104 ASN A CA 1
ATOM 841 C C . ASN A 1 104 ? -16.172 8.68 5.753 1 92.77 104 ASN A C 1
ATOM 843 O O . ASN A 1 104 ? -17.155 9.371 6.029 1 92.77 104 ASN A O 1
ATOM 847 N N . TYR A 1 105 ? -15.611 7.89 6.606 1 91.47 105 TYR A N 1
ATOM 848 C CA . TYR A 1 105 ? -16.231 7.757 7.92 1 91.47 105 TYR A CA 1
ATOM 849 C C . TYR A 1 105 ? -16.383 9.116 8.591 1 91.47 105 TYR A C 1
ATOM 851 O O . TYR A 1 105 ? -17.452 9.44 9.115 1 91.47 105 TYR A O 1
ATOM 859 N N . HIS A 1 106 ? -15.4 9.957 8.511 1 92.06 106 HIS A N 1
ATOM 860 C CA . HIS A 1 106 ? -15.437 11.278 9.129 1 92.06 106 HIS A CA 1
ATOM 861 C C . HIS A 1 106 ? -15.519 12.377 8.075 1 92.06 106 HIS A C 1
ATOM 863 O O . HIS A 1 106 ? -15.205 13.536 8.355 1 92.06 106 HIS A O 1
ATOM 869 N N . ALA A 1 107 ? -15.855 12.061 6.892 1 94.51 107 ALA A N 1
ATOM 870 C CA . ALA A 1 107 ? -15.997 13.065 5.84 1 94.51 107 ALA A CA 1
ATOM 871 C C . ALA A 1 107 ? -17.359 13.748 5.915 1 94.51 107 ALA A C 1
ATOM 873 O O . ALA A 1 107 ? -18.33 13.161 6.398 1 94.51 107 ALA A O 1
ATOM 874 N N . PRO A 1 108 ? -17.482 15.01 5.542 1 95.94 108 PRO A N 1
ATOM 875 C CA . PRO A 1 108 ? -18.774 15.698 5.486 1 95.94 108 PRO A CA 1
ATOM 876 C C . PRO A 1 108 ? -19.618 15.269 4.288 1 95.94 108 PRO A C 1
ATOM 878 O O . PRO A 1 108 ? -19.78 16.037 3.336 1 95.94 108 PRO A O 1
ATOM 881 N N . CYS A 1 109 ? -20.181 14.099 4.431 1 93.54 109 CYS A N 1
ATOM 882 C CA . CYS A 1 109 ? -21.022 13.495 3.403 1 93.54 109 CYS A CA 1
ATOM 883 C C . CYS A 1 109 ? -22.279 12.888 4.014 1 93.54 109 CYS A C 1
ATOM 885 O O . CYS A 1 109 ? -22.441 12.883 5.235 1 93.54 109 CYS A O 1
ATOM 887 N N . THR A 1 110 ? -23.115 12.568 3.178 1 88.84 110 THR A N 1
ATOM 888 C CA . THR A 1 110 ? -24.261 11.756 3.574 1 88.84 110 THR A CA 1
ATOM 889 C C . THR A 1 110 ? -24.141 10.342 3.015 1 88.84 110 THR A C 1
ATOM 891 O O . THR A 1 110 ? -23.16 10.015 2.343 1 88.84 110 THR A O 1
ATOM 894 N N . GLU A 1 111 ? -25.006 9.483 3.425 1 79.13 111 GLU A N 1
ATOM 895 C CA . GLU A 1 111 ? -24.933 8.079 3.032 1 79.13 111 GLU A CA 1
ATOM 896 C C . GLU A 1 111 ? -24.931 7.93 1.514 1 79.13 111 GLU A C 1
ATOM 898 O O . GLU A 1 111 ? -24.289 7.027 0.974 1 79.13 111 GLU A O 1
ATOM 903 N N . ASP A 1 112 ? -25.521 8.911 0.894 1 79.26 112 ASP A N 1
ATOM 904 C CA . ASP A 1 112 ? -25.729 8.667 -0.529 1 79.26 112 ASP A CA 1
ATOM 905 C C . ASP A 1 112 ? -25.056 9.744 -1.376 1 79.26 112 ASP A C 1
ATOM 907 O O . ASP A 1 112 ? -25.229 9.781 -2.596 1 79.26 112 ASP A O 1
ATOM 911 N N . LYS A 1 113 ? -24.399 10.603 -0.68 1 86.67 113 LYS A N 1
ATOM 912 C CA . LYS A 1 113 ? -23.941 11.739 -1.474 1 86.67 113 LYS A CA 1
ATOM 913 C C . LYS A 1 113 ? -22.614 12.278 -0.947 1 86.67 113 LYS A C 1
ATOM 915 O O . LYS A 1 113 ? -22.455 12.48 0.259 1 86.67 113 LYS A O 1
ATOM 920 N N . ASP A 1 114 ? -21.633 12.393 -1.851 1 91.14 114 ASP A N 1
ATOM 921 C CA . ASP A 1 114 ? -20.431 13.196 -1.646 1 91.14 114 ASP A CA 1
ATOM 922 C C . ASP A 1 114 ? -20.606 14.602 -2.217 1 91.14 114 ASP A C 1
ATOM 924 O O . ASP A 1 114 ? -21.107 14.767 -3.331 1 91.14 114 ASP A O 1
ATOM 928 N N . TYR A 1 115 ? -20.226 15.614 -1.506 1 93.51 115 TYR A N 1
ATOM 929 C CA . TYR A 1 115 ? -20.571 16.977 -1.894 1 93.51 115 TYR A CA 1
ATOM 930 C C . TYR A 1 115 ? -19.378 17.681 -2.53 1 93.51 115 TYR A C 1
ATOM 932 O O . TYR A 1 115 ? -19.542 18.679 -3.235 1 93.51 115 TYR A O 1
ATOM 940 N N . PHE A 1 116 ? -18.198 17.216 -2.268 1 94.93 116 PHE A N 1
ATOM 941 C CA . PHE A 1 116 ? -17.033 18.04 -2.567 1 94.93 116 PHE A CA 1
ATOM 942 C C . PHE A 1 116 ? -16.138 17.359 -3.596 1 94.93 116 PHE A C 1
ATOM 944 O O . PHE A 1 116 ? -16.041 16.13 -3.626 1 94.93 116 PHE A O 1
ATOM 951 N N . TYR A 1 117 ? -15.428 18.188 -4.329 1 93.82 117 TYR A N 1
ATOM 952 C CA . TYR A 1 117 ? -14.568 17.699 -5.401 1 93.82 117 TYR A CA 1
ATOM 953 C C . TYR A 1 117 ? -13.193 17.317 -4.865 1 93.82 117 TYR A C 1
ATOM 955 O O . TYR A 1 117 ? -12.575 16.365 -5.346 1 93.82 117 TYR A O 1
ATOM 963 N N . ARG A 1 118 ? -12.774 18.147 -3.91 1 95.62 118 ARG A N 1
ATOM 964 C CA . ARG A 1 118 ? -11.411 17.918 -3.442 1 95.62 118 ARG A CA 1
ATOM 965 C C . ARG A 1 118 ? -11.37 17.78 -1.924 1 95.62 118 ARG A C 1
ATOM 967 O O . ARG A 1 118 ? -12.119 18.454 -1.214 1 95.62 118 ARG A O 1
ATOM 974 N N . ARG A 1 119 ? -10.613 16.924 -1.518 1 95.92 119 ARG A N 1
ATOM 975 C CA . ARG A 1 119 ? -10.218 16.728 -0.127 1 95.92 119 ARG A CA 1
ATOM 976 C C . ARG A 1 119 ? -8.742 17.056 0.074 1 95.92 119 ARG A C 1
ATOM 978 O O . ARG A 1 119 ? -7.874 16.443 -0.551 1 95.92 119 ARG A O 1
ATOM 985 N N . MET A 1 120 ? -8.427 18.012 0.97 1 96.46 120 MET A N 1
ATOM 986 C CA . MET A 1 120 ? -7.056 18.494 1.11 1 96.46 120 MET A CA 1
ATOM 987 C C . MET A 1 120 ? -6.56 18.318 2.541 1 96.46 120 MET A C 1
ATOM 989 O O . MET A 1 120 ? -7.26 18.671 3.493 1 96.46 120 MET A O 1
ATOM 993 N N . TRP A 1 121 ? -5.449 17.712 2.669 1 97.32 121 TRP A N 1
ATOM 994 C CA . TRP A 1 121 ? -4.713 17.747 3.928 1 97.32 121 TRP A CA 1
ATOM 995 C C . TRP A 1 121 ? -3.978 19.074 4.092 1 97.32 121 TRP A C 1
ATOM 997 O O . TRP A 1 121 ? -2.996 19.337 3.394 1 97.32 121 TRP A O 1
ATOM 1007 N N . VAL A 1 122 ? -4.371 19.934 5.031 1 97.36 122 VAL A N 1
ATOM 1008 C CA . VAL A 1 122 ? -3.886 21.31 4.977 1 97.36 122 VAL A CA 1
ATOM 1009 C C . VAL A 1 122 ? -2.965 21.58 6.165 1 97.36 122 VAL A C 1
ATOM 1011 O O . VAL A 1 122 ? -2.117 22.473 6.11 1 97.36 122 VAL A O 1
ATOM 1014 N N . ALA A 1 123 ? -3.221 20.838 7.223 1 98.58 123 ALA A N 1
ATOM 1015 C CA . ALA A 1 123 ? -2.41 21.079 8.414 1 98.58 123 ALA A CA 1
ATOM 1016 C C . ALA A 1 123 ? -2.544 19.931 9.41 1 98.58 123 ALA A C 1
ATOM 1018 O O . ALA A 1 123 ? -3.349 19.019 9.211 1 98.58 123 ALA A O 1
ATOM 1019 N N . GLY A 1 124 ? -1.784 19.987 10.446 1 98.65 124 GLY A N 1
ATOM 1020 C CA . GLY A 1 124 ? -1.858 19.017 11.527 1 98.65 124 GLY A CA 1
ATOM 1021 C C . GLY A 1 124 ? -0.845 19.272 12.627 1 98.65 124 GLY A C 1
ATOM 1022 O O . GLY A 1 124 ? -0.16 20.297 12.623 1 98.65 124 GLY A O 1
ATOM 1023 N N . SER A 1 125 ? -0.875 18.398 13.567 1 98.84 125 SER A N 1
ATOM 1024 C CA . SER A 1 125 ? 0.062 18.492 14.682 1 98.84 125 SER A CA 1
ATOM 1025 C C . SER A 1 125 ? 0.274 17.134 15.342 1 98.84 125 SER A C 1
ATOM 1027 O O . SER A 1 125 ? -0.515 16.209 15.138 1 98.84 125 SER A O 1
ATOM 1029 N N . PHE A 1 126 ? 1.361 17.035 16.036 1 98.86 126 PHE A N 1
ATOM 1030 C CA . PHE A 1 126 ? 1.688 15.895 16.885 1 98.86 126 PHE A CA 1
ATOM 1031 C C . PHE A 1 126 ? 2.06 16.354 18.29 1 98.86 126 PHE A C 1
ATOM 1033 O O . PHE A 1 126 ? 2.691 17.4 18.46 1 98.86 126 PHE A O 1
ATOM 1040 N N . GLN A 1 127 ? 1.644 15.622 19.228 1 98.87 127 GLN A N 1
ATOM 1041 C CA . GLN A 1 127 ? 2.216 15.603 20.57 1 98.87 127 GLN A CA 1
ATOM 1042 C C . GLN A 1 127 ? 2.819 14.239 20.891 1 98.87 127 GLN A C 1
ATOM 1044 O O . GLN A 1 127 ? 2.174 13.207 20.696 1 98.87 127 GLN A O 1
ATOM 1049 N N . PHE A 1 128 ? 4.04 14.255 21.346 1 98.71 128 PHE A N 1
ATOM 1050 C CA . PHE A 1 128 ? 4.749 13.026 21.679 1 98.71 128 PHE A CA 1
ATOM 1051 C C . PHE A 1 128 ? 4.96 12.913 23.184 1 98.71 128 PHE A C 1
ATOM 1053 O O . PHE A 1 128 ? 5.328 13.89 23.84 1 98.71 128 PHE A O 1
ATOM 1060 N N . ASN A 1 129 ? 4.699 11.784 23.734 1 98.5 129 ASN A N 1
ATOM 1061 C CA . ASN A 1 129 ? 4.968 11.512 25.141 1 98.5 129 ASN A CA 1
ATOM 1062 C C . ASN A 1 129 ? 6.344 10.882 25.338 1 98.5 129 ASN A C 1
ATOM 1064 O O . ASN A 1 129 ? 6.523 9.685 25.106 1 98.5 129 ASN A O 1
ATOM 1068 N N . PRO A 1 130 ? 7.298 11.618 25.793 1 97.08 130 PRO A N 1
ATOM 1069 C CA . PRO A 1 130 ? 8.652 11.072 25.913 1 97.08 130 PRO A CA 1
ATOM 1070 C C . PRO A 1 130 ? 8.757 9.983 26.978 1 97.08 130 PRO A C 1
ATOM 1072 O O . PRO A 1 130 ? 9.673 9.158 26.935 1 97.08 130 PRO A O 1
ATOM 1075 N N . ASP A 1 131 ? 7.855 9.925 27.915 1 96.94 131 ASP A N 1
ATOM 1076 C CA . ASP A 1 131 ? 7.898 8.95 29.001 1 96.94 131 ASP A CA 1
ATOM 1077 C C . ASP A 1 131 ? 7.282 7.621 28.57 1 96.94 131 ASP A C 1
ATOM 1079 O O . ASP A 1 131 ? 7.487 6.596 29.223 1 96.94 131 ASP A O 1
ATOM 1083 N N . ARG A 1 132 ? 6.493 7.691 27.537 1 97.5 132 ARG A N 1
ATOM 1084 C CA . ARG A 1 132 ? 5.849 6.486 27.025 1 97.5 132 ARG A CA 1
ATOM 1085 C C . ARG A 1 132 ? 5.888 6.45 25.501 1 97.5 132 ARG A C 1
ATOM 1087 O O . ARG A 1 132 ? 4.842 6.408 24.849 1 97.5 132 ARG A O 1
ATOM 1094 N N . PRO A 1 133 ? 7.03 6.383 24.963 1 97.92 133 PRO A N 1
ATOM 1095 C CA . PRO A 1 133 ? 7.105 6.353 23.5 1 97.92 133 PRO A CA 1
ATOM 1096 C C . PRO A 1 133 ? 6.497 5.085 22.904 1 97.92 133 PRO A C 1
ATOM 1098 O O . PRO A 1 133 ? 6.499 4.033 23.549 1 97.92 133 PRO A O 1
ATOM 1101 N N . LEU A 1 134 ? 5.94 5.218 21.75 1 98.2 134 LEU A N 1
ATOM 1102 C CA . LEU A 1 134 ? 5.473 4.05 21.011 1 98.2 134 LEU A CA 1
ATOM 1103 C C . LEU A 1 134 ? 6.64 3.145 20.63 1 98.2 134 LEU A C 1
ATOM 1105 O O . LEU A 1 134 ? 7.691 3.627 20.202 1 98.2 134 LEU A O 1
ATOM 1109 N N . ARG A 1 135 ? 6.514 1.87 20.821 1 98.37 135 ARG A N 1
ATOM 1110 C CA . ARG A 1 135 ? 7.561 0.906 20.501 1 98.37 135 ARG A CA 1
ATOM 1111 C C . ARG A 1 135 ? 7.024 -0.21 19.611 1 98.37 135 ARG A C 1
ATOM 1113 O O . ARG A 1 135 ? 5.833 -0.526 19.653 1 98.37 135 ARG A O 1
ATOM 1120 N N . PHE A 1 136 ? 7.887 -0.787 18.784 1 98.31 136 PHE A N 1
ATOM 1121 C CA . PHE A 1 136 ? 7.499 -1.953 17.999 1 98.31 136 PHE A CA 1
ATOM 1122 C C . PHE A 1 136 ? 7.127 -3.118 18.907 1 98.31 136 PHE A C 1
ATOM 1124 O O . PHE A 1 136 ? 7.806 -3.378 19.903 1 98.31 136 PHE A O 1
ATOM 1131 N N . GLY A 1 137 ? 5.999 -3.769 18.557 1 97.37 137 GLY A N 1
ATOM 1132 C CA . GLY A 1 137 ? 5.51 -4.869 19.373 1 97.37 137 GLY A CA 1
ATOM 1133 C C . GLY A 1 137 ? 4.458 -4.443 20.379 1 97.37 137 GLY A C 1
ATOM 1134 O O . GLY A 1 137 ? 3.779 -5.285 20.97 1 97.37 137 GLY A O 1
ATOM 1135 N N . ASP A 1 138 ? 4.288 -3.133 20.61 1 97.77 138 ASP A N 1
ATOM 1136 C CA . ASP A 1 138 ? 3.279 -2.647 21.546 1 97.77 138 ASP A CA 1
ATOM 1137 C C . ASP A 1 138 ? 1.873 -3.019 21.079 1 97.77 138 ASP A C 1
ATOM 1139 O O . ASP A 1 138 ? 1.597 -3.036 19.878 1 97.77 138 ASP A O 1
ATOM 1143 N N . GLU A 1 139 ? 1.057 -3.329 21.982 1 96.97 139 GLU A N 1
ATOM 1144 C CA . GLU A 1 139 ? -0.387 -3.321 21.772 1 96.97 139 GLU A CA 1
ATOM 1145 C C . GLU A 1 139 ? -0.95 -1.905 21.855 1 96.97 139 GLU A C 1
ATOM 1147 O O . GLU A 1 139 ? -0.79 -1.227 22.872 1 96.97 139 GLU A O 1
ATOM 1152 N N . VAL A 1 140 ? -1.595 -1.464 20.808 1 97.83 140 VAL A N 1
ATOM 1153 C CA . VAL A 1 140 ? -2.02 -0.069 20.742 1 97.83 140 VAL A CA 1
ATOM 1154 C C . VAL A 1 140 ? -3.54 0.004 20.621 1 97.83 140 VAL A C 1
ATOM 1156 O O . VAL A 1 140 ? -4.131 -0.641 19.751 1 97.83 140 VAL A O 1
ATOM 1159 N N . ARG A 1 141 ? -4.137 0.714 21.473 1 97.2 141 ARG A N 1
ATOM 1160 C CA . ARG A 1 141 ? -5.526 1.14 21.338 1 97.2 141 ARG A CA 1
ATOM 1161 C C . ARG A 1 141 ? -5.614 2.534 20.727 1 97.2 141 ARG A C 1
ATOM 1163 O O . ARG A 1 141 ? -5.009 3.48 21.236 1 97.2 141 ARG A O 1
ATOM 1170 N N . PHE A 1 142 ? -6.305 2.603 19.666 1 96.98 142 PHE A N 1
ATOM 1171 C CA . PHE A 1 142 ? -6.363 3.818 18.861 1 96.98 142 PHE A CA 1
ATOM 1172 C C . PHE A 1 142 ? -7.793 4.336 18.767 1 96.98 142 PHE A C 1
ATOM 1174 O O . PHE A 1 142 ? -8.736 3.552 18.635 1 96.98 142 PHE A O 1
ATOM 1181 N N . THR A 1 143 ? -7.954 5.656 18.88 1 96.53 143 THR A N 1
ATOM 1182 C CA . THR A 1 143 ? -9.247 6.304 18.692 1 96.53 143 THR A CA 1
ATOM 1183 C C . THR A 1 143 ? -9.11 7.536 17.803 1 96.53 143 THR A C 1
ATOM 1185 O O . THR A 1 143 ? -8.148 8.297 17.93 1 96.53 143 THR A O 1
ATOM 1188 N N . GLU A 1 144 ? -9.975 7.692 16.916 1 96.62 144 GLU A N 1
ATOM 1189 C CA . GLU A 1 144 ? -10.09 8.925 16.143 1 96.62 144 GLU A CA 1
ATOM 1190 C C . GLU A 1 144 ? -11.461 9.568 16.33 1 96.62 144 GLU A C 1
ATOM 1192 O O . GLU A 1 144 ? -12.484 8.881 16.307 1 96.62 144 GLU A O 1
ATOM 1197 N N . THR A 1 145 ? -11.487 10.807 16.57 1 97.14 145 THR A N 1
ATOM 1198 C CA . THR A 1 145 ? -12.698 11.607 16.716 1 97.14 145 THR A CA 1
ATOM 1199 C C . THR A 1 145 ? -12.61 12.878 15.876 1 97.14 145 THR A C 1
ATOM 1201 O O . THR A 1 145 ? -11.538 13.223 15.373 1 97.14 145 THR A O 1
ATOM 1204 N N . VAL A 1 146 ? -13.788 13.453 15.666 1 97.43 146 VAL A N 1
ATOM 1205 C CA . VAL A 1 146 ? -13.835 14.78 15.062 1 97.43 146 VAL A CA 1
ATOM 1206 C C . VAL A 1 146 ? -13.788 15.847 16.154 1 97.43 146 VAL A C 1
ATOM 1208 O O . VAL A 1 146 ? -14.672 15.905 17.011 1 97.43 146 VAL A O 1
ATOM 1211 N N . ASP A 1 147 ? -12.79 16.593 16.117 1 96.4 147 ASP A N 1
ATOM 1212 C CA . ASP A 1 147 ? -12.584 17.603 17.151 1 96.4 147 ASP A CA 1
ATOM 1213 C C . ASP A 1 147 ? -13.309 18.901 16.803 1 96.4 147 ASP A C 1
ATOM 1215 O O . ASP A 1 147 ? -13.859 19.566 17.683 1 96.4 147 ASP A O 1
ATOM 1219 N N . LYS A 1 148 ? -13.232 19.31 15.532 1 96.27 148 LYS A N 1
ATOM 1220 C CA . LYS A 1 148 ? -13.804 20.575 15.08 1 96.27 148 LYS A CA 1
ATOM 1221 C C . LYS A 1 148 ? -14.324 20.462 13.65 1 96.27 148 LYS A C 1
ATOM 1223 O O . LYS A 1 148 ? -13.743 19.752 12.826 1 96.27 148 LYS A O 1
ATOM 1228 N N . ILE A 1 149 ? -15.381 21.109 13.386 1 97.36 149 ILE A N 1
ATOM 1229 C CA . ILE A 1 149 ? -15.935 21.28 12.047 1 97.36 149 ILE A CA 1
ATOM 1230 C C . ILE A 1 149 ? -16.209 22.759 11.787 1 97.36 149 ILE A C 1
ATOM 1232 O O . ILE A 1 149 ? -16.754 23.456 12.646 1 97.36 149 ILE A O 1
ATOM 1236 N N . ARG A 1 150 ? -15.777 23.226 10.669 1 96.62 150 ARG A N 1
ATOM 1237 C CA . ARG A 1 150 ? -15.976 24.624 10.298 1 96.62 150 ARG A CA 1
ATOM 1238 C C . ARG A 1 150 ? -16.501 24.742 8.871 1 96.62 150 ARG A C 1
ATOM 1240 O O . ARG A 1 150 ? -16.117 23.962 7.997 1 96.62 150 ARG A O 1
ATOM 1247 N N . GLN A 1 151 ? -17.368 25.629 8.66 1 96.31 151 GLN A N 1
ATOM 1248 C CA . GLN A 1 151 ? -17.839 25.919 7.31 1 96.31 151 GLN A CA 1
ATOM 1249 C C . GLN A 1 151 ? -17.26 27.235 6.797 1 96.31 151 GLN A C 1
ATOM 1251 O O . GLN A 1 151 ? -17.076 28.18 7.566 1 96.31 151 GLN A O 1
ATOM 1256 N N . TYR A 1 152 ? -16.98 27.22 5.543 1 95.7 152 TYR A N 1
ATOM 1257 C CA . TYR A 1 152 ? -16.459 28.404 4.869 1 95.7 152 TYR A CA 1
ATOM 1258 C C . TYR A 1 152 ? -17.216 28.672 3.574 1 95.7 152 TYR A C 1
ATOM 1260 O O . TYR A 1 152 ? -17.808 27.759 2.993 1 95.7 152 TYR A O 1
ATOM 1268 N N . LYS A 1 153 ? -17.267 30.05 3.207 1 93.93 153 LYS A N 1
ATOM 1269 C CA . LYS A 1 153 ? -17.744 30.492 1.9 1 93.93 153 LYS A CA 1
ATOM 1270 C C . LYS A 1 153 ? -19.107 29.886 1.578 1 93.93 153 LYS A C 1
ATOM 1272 O O . LYS A 1 153 ? -19.288 29.277 0.522 1 93.93 153 LYS A O 1
ATOM 1277 N N . ARG A 1 154 ? -20.133 29.999 2.527 1 93.55 154 ARG A N 1
ATOM 1278 C CA . ARG A 1 154 ? -21.507 29.531 2.374 1 93.55 154 ARG A CA 1
ATOM 1279 C C . ARG A 1 154 ? -21.545 28.052 2.006 1 93.55 154 ARG A C 1
ATOM 1281 O O . ARG A 1 154 ? -22.147 27.672 0.999 1 93.55 154 ARG A O 1
ATOM 1288 N N . LEU A 1 155 ? -20.637 27.205 2.68 1 94.46 155 LEU A N 1
ATOM 1289 C CA . LEU A 1 155 ? -20.646 25.747 2.637 1 94.46 155 LEU A CA 1
ATOM 1290 C C . LEU A 1 155 ? -19.962 25.236 1.374 1 94.46 155 LEU A C 1
ATOM 1292 O O . LEU A 1 155 ? -20.046 24.048 1.054 1 94.46 155 LEU A O 1
ATOM 1296 N N . GLU A 1 156 ? -19.223 26.137 0.718 1 95.85 156 GLU A N 1
ATOM 1297 C CA . GLU A 1 156 ? -18.4 25.681 -0.398 1 95.85 156 GLU A CA 1
ATOM 1298 C C . GLU A 1 156 ? -17.146 24.967 0.097 1 95.85 156 GLU A C 1
ATOM 1300 O O . GLU A 1 156 ? -16.478 24.27 -0.67 1 95.85 156 GLU A O 1
ATOM 1305 N N . GLN A 1 157 ? -16.891 25.203 1.293 1 96.8 157 GLN A N 1
ATOM 1306 C CA . GLN A 1 157 ? -15.747 24.571 1.943 1 96.8 157 GLN A CA 1
ATOM 1307 C C . GLN A 1 157 ? -16.073 24.193 3.385 1 96.8 157 GLN A C 1
ATOM 1309 O O . GLN A 1 157 ? -16.712 24.963 4.105 1 96.8 157 GLN A O 1
ATOM 1314 N N . ILE A 1 158 ? -15.727 22.975 3.749 1 97.9 158 ILE A N 1
ATOM 1315 C CA . ILE A 1 158 ? -15.873 22.526 5.129 1 97.9 158 ILE A CA 1
ATOM 1316 C C . ILE A 1 158 ? -14.537 21.996 5.644 1 97.9 158 ILE A C 1
ATOM 1318 O O . ILE A 1 158 ? -13.873 21.207 4.969 1 97.9 158 ILE A O 1
ATOM 1322 N N . GLY A 1 159 ? -14.095 22.551 6.727 1 97.93 159 GLY A N 1
ATOM 1323 C CA . GLY A 1 159 ? -12.914 22.05 7.412 1 97.93 159 GLY A CA 1
ATOM 1324 C C . GLY A 1 159 ? -13.242 21.1 8.548 1 97.93 159 GLY A C 1
ATOM 1325 O O . GLY A 1 159 ? -14.181 21.336 9.311 1 97.93 159 GLY A O 1
ATOM 1326 N N . VAL A 1 160 ? -12.521 20.014 8.63 1 98.06 160 VAL A N 1
ATOM 1327 C CA . VAL A 1 160 ? -12.715 19.035 9.695 1 98.06 160 VAL A CA 1
ATOM 1328 C C . VAL A 1 160 ? -11.376 18.724 10.361 1 98.06 160 VAL A C 1
ATOM 1330 O O . VAL A 1 160 ? -10.404 18.379 9.684 1 98.06 160 VAL A O 1
ATOM 1333 N N . ASP A 1 161 ? -11.295 18.851 11.681 1 98.03 161 ASP A N 1
ATOM 1334 C CA . ASP A 1 161 ? -10.135 18.457 12.475 1 98.03 161 ASP A CA 1
ATOM 1335 C C . ASP A 1 161 ? -10.342 17.082 13.106 1 98.03 161 ASP A C 1
ATOM 1337 O O . ASP A 1 161 ? -11.261 16.892 13.905 1 98.03 161 ASP A O 1
ATOM 1341 N N . TYR A 1 162 ? -9.434 16.224 12.749 1 97.25 162 TYR A N 1
ATOM 1342 C CA . TYR A 1 162 ? -9.464 14.884 13.323 1 97.25 162 TYR A CA 1
ATOM 1343 C C . TYR A 1 162 ? -8.461 14.757 14.464 1 97.25 162 TYR A C 1
ATOM 1345 O O . TYR A 1 162 ? -7.303 15.159 14.329 1 97.25 162 TYR A O 1
ATOM 1353 N N . ARG A 1 163 ? -8.961 14.276 15.536 1 98.16 163 ARG A N 1
ATOM 1354 C CA . ARG A 1 163 ? -8.079 13.977 16.66 1 98.16 163 ARG A CA 1
ATOM 1355 C C . ARG A 1 163 ? -7.81 12.479 16.761 1 98.16 163 ARG A C 1
ATOM 1357 O O . ARG A 1 163 ? -8.745 11.68 16.851 1 98.16 163 ARG A O 1
ATOM 1364 N N . ARG A 1 164 ? -6.568 12.07 16.757 1 98.26 164 ARG A N 1
ATOM 1365 C CA . ARG A 1 164 ? -6.118 10.682 16.779 1 98.26 164 ARG A CA 1
ATOM 1366 C C . ARG A 1 164 ? -5.261 10.404 18.01 1 98.26 164 ARG A C 1
ATOM 1368 O O . ARG A 1 164 ? -4.236 11.057 18.219 1 98.26 164 ARG A O 1
ATOM 1375 N N . GLU A 1 165 ? -5.646 9.404 18.766 1 98.58 165 GLU A N 1
ATOM 1376 C CA . GLU A 1 165 ? -4.922 9.066 19.988 1 98.58 165 GLU A CA 1
ATOM 1377 C C . GLU A 1 165 ? -4.405 7.631 19.944 1 98.58 165 GLU A C 1
ATOM 1379 O O . GLU A 1 165 ? -5.181 6.691 19.762 1 98.58 165 GLU A O 1
ATOM 1384 N N . TYR A 1 166 ? -3.141 7.484 20.088 1 98.75 166 TYR A N 1
ATOM 1385 C CA . TYR A 1 166 ? -2.487 6.192 20.258 1 98.75 166 TYR A CA 1
ATOM 1386 C C . TYR A 1 166 ? -2.182 5.924 21.727 1 98.75 166 TYR A C 1
ATOM 1388 O O . TYR A 1 166 ? -1.402 6.651 22.348 1 98.75 166 TYR A O 1
ATOM 1396 N N . LYS A 1 167 ? -2.728 4.876 22.262 1 98.66 167 LYS A N 1
ATOM 1397 C CA . LYS A 1 167 ? -2.529 4.593 23.681 1 98.66 167 LYS A CA 1
ATOM 1398 C C . LYS A 1 167 ? -1.902 3.216 23.883 1 98.66 167 LYS A C 1
ATOM 1400 O O . LYS A 1 167 ? -2.283 2.251 23.218 1 98.66 167 LYS A O 1
ATOM 1405 N N . VAL A 1 168 ? -0.937 3.143 24.688 1 97.84 168 VAL A N 1
ATOM 1406 C CA . VAL A 1 168 ? -0.318 1.919 25.187 1 97.84 168 VAL A CA 1
ATOM 1407 C C . VAL A 1 168 ? -0.541 1.805 26.693 1 97.84 168 VAL A C 1
ATOM 1409 O O . VAL A 1 168 ? -0.25 2.741 27.443 1 97.84 168 VAL A O 1
ATOM 1412 N N . ASP A 1 169 ? -1.103 0.692 27.152 1 95.89 169 ASP A N 1
ATOM 1413 C CA . ASP A 1 169 ? -1.452 0.508 28.557 1 95.89 169 ASP A CA 1
ATOM 1414 C C . ASP A 1 169 ? -2.293 1.674 29.071 1 95.89 169 ASP A C 1
ATOM 1416 O O . ASP A 1 169 ? -1.994 2.246 30.121 1 95.89 169 ASP A O 1
ATOM 1420 N N . ASN A 1 170 ? -3.113 2.17 28.239 1 95.64 170 ASN A N 1
ATOM 1421 C CA . ASN A 1 170 ? -4.117 3.183 28.549 1 95.64 170 ASN A CA 1
ATOM 1422 C C . ASN A 1 170 ? -3.485 4.558 28.745 1 95.64 170 ASN A C 1
ATOM 1424 O O . ASN A 1 170 ? -4.131 5.476 29.253 1 95.64 170 ASN A O 1
ATOM 1428 N N . VAL A 1 171 ? -2.267 4.68 28.398 1 98.14 171 VAL A N 1
ATOM 1429 C CA . VAL A 1 171 ? -1.577 5.966 28.408 1 98.14 171 VAL A CA 1
ATOM 1430 C C . VAL A 1 171 ? -1.251 6.388 26.977 1 98.14 171 VAL A C 1
ATOM 1432 O O . VAL A 1 171 ? -0.737 5.59 26.189 1 98.14 171 VAL A O 1
ATOM 1435 N N . TRP A 1 172 ? -1.54 7.644 26.678 1 98.28 172 TRP A N 1
ATOM 1436 C CA . TRP A 1 172 ? -1.295 8.081 25.307 1 98.28 172 TRP A CA 1
ATOM 1437 C C . TRP A 1 172 ? 0.201 8.189 25.03 1 98.28 172 TRP A C 1
ATOM 1439 O O . TRP A 1 172 ? 0.967 8.631 25.889 1 98.28 172 TRP A O 1
ATOM 1449 N N . SER A 1 173 ? 0.668 7.677 23.946 1 98.7 173 SER A N 1
ATOM 1450 C CA . SER A 1 173 ? 2.034 7.811 23.451 1 98.7 173 SER A CA 1
ATOM 1451 C C . SER A 1 173 ? 2.145 8.944 22.436 1 98.7 173 SER A C 1
ATOM 1453 O O . SER A 1 173 ? 3.139 9.673 22.418 1 98.7 173 SER A O 1
ATOM 1455 N N . ILE A 1 174 ? 1.111 9.077 21.595 1 98.82 174 ILE A N 1
ATOM 1456 C CA . ILE A 1 174 ? 1.062 10.098 20.553 1 98.82 174 ILE A CA 1
ATOM 1457 C C . ILE A 1 174 ? -0.363 10.632 20.421 1 98.82 174 ILE A C 1
ATOM 1459 O O . ILE A 1 174 ? -1.325 9.861 20.43 1 98.82 174 ILE A O 1
ATOM 1463 N N . ILE A 1 175 ? -0.54 11.903 20.343 1 98.84 175 ILE A N 1
ATOM 1464 C CA . ILE A 1 175 ? -1.768 12.563 19.913 1 98.84 175 ILE A CA 1
ATOM 1465 C C . ILE A 1 175 ? -1.527 13.297 18.596 1 98.84 175 ILE A C 1
ATOM 1467 O O . ILE A 1 175 ? -0.617 14.123 18.497 1 98.84 175 ILE A O 1
ATOM 1471 N N . GLU A 1 176 ? -2.244 12.978 17.642 1 98.82 176 GLU A N 1
ATOM 1472 C CA . GLU A 1 176 ? -2.136 13.58 16.316 1 98.82 176 GLU A CA 1
ATOM 1473 C C . GLU A 1 176 ? -3.422 14.307 15.934 1 98.82 176 GLU A C 1
ATOM 1475 O O . GLU A 1 176 ? -4.521 13.829 16.224 1 98.82 176 GLU A O 1
ATOM 1480 N N . THR A 1 177 ? -3.288 15.443 15.388 1 98.56 177 THR A N 1
ATOM 1481 C CA . THR A 1 177 ? -4.407 16.139 14.763 1 98.56 177 THR A CA 1
ATOM 1482 C C . THR A 1 177 ? -4.192 16.266 13.258 1 98.56 177 THR A C 1
ATOM 1484 O O . THR A 1 177 ? -3.111 16.656 12.81 1 98.56 177 THR A O 1
ATOM 1487 N N . ARG A 1 178 ? -5.15 15.876 12.534 1 98.22 178 ARG A N 1
ATOM 1488 C CA . ARG A 1 178 ? -5.182 16.073 11.088 1 98.22 178 ARG A CA 1
ATOM 1489 C C . ARG A 1 178 ? -6.253 17.086 10.697 1 98.22 178 ARG A C 1
ATOM 1491 O O . ARG A 1 178 ? -7.38 17.03 11.195 1 98.22 178 ARG A O 1
ATOM 1498 N N . LYS A 1 179 ? -5.903 18.006 9.921 1 98.41 179 LYS A N 1
ATOM 1499 C CA . LYS A 1 179 ? -6.857 18.993 9.423 1 98.41 179 LYS A CA 1
ATOM 1500 C C . LYS A 1 179 ? -7.092 18.823 7.925 1 98.41 179 LYS A C 1
ATOM 1502 O O . LYS A 1 179 ? -6.17 18.988 7.124 1 98.41 179 LYS A O 1
ATOM 1507 N N . LEU A 1 180 ? -8.295 18.527 7.593 1 97.98 180 LEU A N 1
ATOM 1508 C CA . LEU A 1 180 ? -8.663 18.33 6.195 1 97.98 180 LEU A CA 1
ATOM 1509 C C . LEU A 1 180 ? -9.686 19.37 5.75 1 97.98 180 LEU A C 1
ATOM 1511 O O . LEU A 1 180 ? -10.59 19.723 6.511 1 97.98 180 LEU A O 1
ATOM 1515 N N . TYR A 1 181 ? -9.589 19.854 4.587 1 97.5 181 TYR A N 1
ATOM 1516 C CA . TYR A 1 181 ? -10.567 20.713 3.929 1 97.5 181 TYR A CA 1
ATOM 1517 C C . TYR A 1 181 ? -11.266 19.974 2.794 1 97.5 181 TYR A C 1
ATOM 1519 O O . TYR A 1 181 ? -10.628 19.23 2.045 1 97.5 181 TYR A O 1
ATOM 1527 N N . TYR A 1 182 ? -12.506 20.114 2.744 1 97.22 182 TYR A N 1
ATOM 1528 C CA . TYR A 1 182 ? -13.347 19.631 1.654 1 97.22 182 TYR A CA 1
ATOM 1529 C C . TYR A 1 182 ? -13.86 20.79 0.808 1 97.22 182 TYR A C 1
ATOM 1531 O O . TYR A 1 182 ? -14.579 21.659 1.305 1 97.22 182 TYR A O 1
ATOM 1539 N N . ILE A 1 183 ? -13.56 20.798 -0.509 1 96.34 183 ILE A N 1
ATOM 1540 C CA . ILE A 1 183 ? -13.696 22.004 -1.318 1 96.34 183 ILE A CA 1
ATOM 1541 C C . ILE A 1 183 ? -14.559 21.71 -2.542 1 96.34 183 ILE A C 1
ATOM 1543 O O . ILE A 1 183 ? -14.32 20.735 -3.258 1 96.34 183 ILE A O 1
ATOM 1547 N N . GLN A 1 184 ? -15.503 22.585 -2.862 1 93.51 184 GLN A N 1
ATOM 1548 C CA . GLN A 1 184 ? -16.456 22.441 -3.958 1 93.51 184 GLN A CA 1
ATOM 1549 C C . GLN A 1 184 ? -15.867 22.951 -5.27 1 93.51 184 GLN A C 1
ATOM 1551 O O . GLN A 1 184 ? -16.604 23.345 -6.176 1 93.51 184 GLN A O 1
ATOM 1556 N N . LYS A 1 185 ? -14.639 22.947 -5.409 1 92.76 185 LYS A N 1
ATOM 1557 C CA . LYS A 1 185 ? -13.974 23.379 -6.635 1 92.76 185 LYS A CA 1
ATOM 1558 C C . LYS A 1 185 ? -12.807 22.46 -6.981 1 92.76 185 LYS A C 1
ATOM 1560 O O . LYS A 1 185 ? -12.156 21.911 -6.09 1 92.76 185 LYS A O 1
ATOM 1565 N N . THR A 1 186 ? -12.583 22.358 -8.225 1 94.45 186 THR A N 1
ATOM 1566 C CA . THR A 1 186 ? -11.418 21.609 -8.684 1 94.45 186 THR A CA 1
ATOM 1567 C C . THR A 1 186 ? -10.151 22.451 -8.562 1 94.45 186 THR A C 1
ATOM 1569 O O . THR A 1 186 ? -10.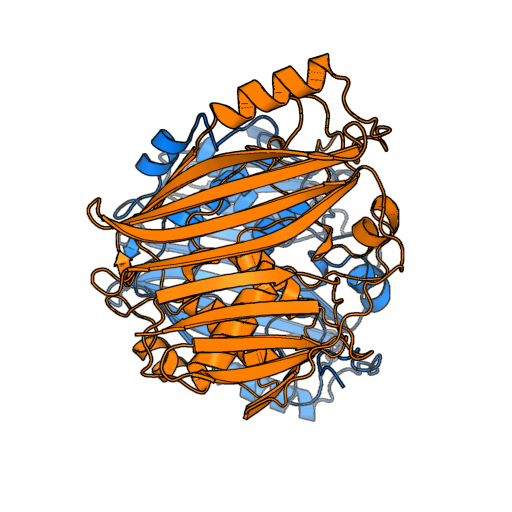21 23.616 -8.162 1 94.45 186 THR A O 1
ATOM 1572 N N . TYR A 1 187 ? -9.074 21.857 -8.786 1 94.97 187 TYR A N 1
ATOM 1573 C CA . TYR A 1 187 ? -7.776 22.508 -8.642 1 94.97 187 TYR A CA 1
ATOM 1574 C C . TYR A 1 187 ? -7.576 23.569 -9.717 1 94.97 187 TYR A C 1
ATOM 1576 O O . TYR A 1 187 ? -7.924 23.356 -10.881 1 94.97 187 TYR A O 1
ATOM 1584 N N . THR A 1 188 ? -7.079 24.696 -9.293 1 92.06 188 THR A N 1
ATOM 1585 C CA . THR A 1 188 ? -6.587 25.742 -10.182 1 92.06 188 THR A CA 1
ATOM 1586 C C . THR A 1 188 ? -5.117 26.04 -9.905 1 92.06 188 THR A C 1
ATOM 1588 O O . THR A 1 188 ? -4.651 25.892 -8.773 1 92.06 188 THR A O 1
ATOM 1591 N N . GLU A 1 189 ? -4.385 26.377 -10.817 1 85.39 189 GLU A N 1
ATOM 1592 C CA . GLU A 1 189 ? -2.944 26.575 -10.7 1 85.39 189 GLU A CA 1
ATOM 1593 C C . GLU A 1 189 ? -2.622 27.796 -9.844 1 85.39 189 GLU A C 1
ATOM 1595 O O . GLU A 1 189 ? -1.455 28.068 -9.555 1 85.39 189 GLU A O 1
ATOM 1600 N N . GLU A 1 190 ? -3.548 28.37 -9.327 1 78.58 190 GLU A N 1
ATOM 1601 C CA . GLU A 1 190 ? -3.28 29.496 -8.436 1 78.58 190 GLU A CA 1
ATOM 1602 C C . GLU A 1 190 ? -2.58 29.036 -7.161 1 78.58 190 GLU A C 1
ATOM 1604 O O . GLU A 1 190 ? -3.133 28.245 -6.393 1 78.58 190 GLU A O 1
ATOM 1609 N N . ARG A 1 191 ? -1.346 29.489 -6.984 1 81.4 191 ARG A N 1
ATOM 1610 C CA . ARG A 1 191 ? -0.521 29.123 -5.837 1 81.4 191 ARG A CA 1
ATOM 1611 C C . ARG A 1 191 ? -0.297 30.321 -4.92 1 81.4 191 ARG A C 1
ATOM 1613 O O . ARG A 1 191 ? -0.365 31.47 -5.362 1 81.4 191 ARG A O 1
ATOM 1620 N N . TYR A 1 192 ? -0.179 29.907 -3.68 1 83.59 192 TYR A N 1
ATOM 1621 C CA . TYR A 1 192 ? 0.236 30.933 -2.73 1 83.59 192 TYR A CA 1
ATOM 1622 C C . TYR A 1 192 ? 1.721 31.242 -2.875 1 83.59 192 TYR A C 1
ATOM 1624 O O . TYR A 1 192 ? 2.555 30.334 -2.863 1 83.59 192 TYR A O 1
ATOM 1632 N N . HIS A 1 193 ? 1.981 32.461 -3.082 1 86.3 193 HIS A N 1
ATOM 1633 C CA . HIS A 1 193 ? 3.374 32.879 -3.192 1 86.3 193 HIS A CA 1
ATOM 1634 C C . HIS A 1 193 ? 3.938 33.278 -1.832 1 86.3 193 HIS A C 1
ATOM 1636 O O . HIS A 1 193 ? 3.923 34.457 -1.471 1 86.3 193 HIS A O 1
ATOM 1642 N N . LEU A 1 194 ? 4.291 32.287 -1.076 1 88.06 194 LEU A N 1
ATOM 1643 C CA . LEU A 1 194 ? 4.91 32.46 0.234 1 88.06 194 LEU A CA 1
ATOM 1644 C C . LEU A 1 194 ? 6.335 31.917 0.237 1 88.06 194 LEU A C 1
ATOM 1646 O O . LEU A 1 194 ? 6.607 30.872 -0.358 1 88.06 194 LEU A O 1
ATOM 1650 N N . VAL A 1 195 ? 7.162 32.702 0.809 1 86.2 195 VAL A N 1
ATOM 1651 C CA . VAL A 1 195 ? 8.561 32.293 0.879 1 86.2 195 VAL A CA 1
ATOM 1652 C C . VAL A 1 195 ? 9.031 32.308 2.332 1 86.2 195 VAL A C 1
ATOM 1654 O O . VAL A 1 195 ? 8.539 33.097 3.142 1 86.2 195 VAL A O 1
ATOM 1657 N N . GLU A 1 196 ? 9.868 31.384 2.633 1 86.64 196 GLU A N 1
ATOM 1658 C CA . GLU A 1 196 ? 10.553 31.391 3.922 1 86.64 196 GLU A CA 1
ATOM 1659 C C . GLU A 1 196 ? 11.819 32.242 3.87 1 86.64 196 GLU A C 1
ATOM 1661 O O . GLU A 1 196 ? 12.688 32.02 3.025 1 86.64 196 GLU A O 1
ATOM 1666 N N . ASP A 1 197 ? 11.931 33.142 4.691 1 83.16 197 ASP A N 1
ATOM 1667 C CA . ASP A 1 197 ? 13.007 34.127 4.662 1 83.16 197 ASP A CA 1
ATOM 1668 C C . ASP A 1 197 ? 14.231 33.627 5.427 1 83.16 197 ASP A C 1
ATOM 1670 O O . ASP A 1 197 ? 15.316 34.202 5.318 1 83.16 197 ASP A O 1
ATOM 1674 N N . SER A 1 198 ? 14.164 32.597 6.048 1 86.91 198 SER A N 1
ATOM 1675 C CA . SER A 1 198 ? 15.264 32.112 6.876 1 86.91 198 SER A CA 1
ATOM 1676 C C . SER A 1 198 ? 16.242 31.274 6.06 1 86.91 198 SER A C 1
ATOM 1678 O O . SER A 1 198 ? 15.835 30.539 5.157 1 86.91 198 SER A O 1
ATOM 1680 N N . ASP A 1 199 ? 17.556 31.42 6.391 1 93.01 199 ASP A N 1
ATOM 1681 C CA . ASP A 1 199 ? 18.573 30.537 5.829 1 93.01 199 ASP A CA 1
ATOM 1682 C C . ASP A 1 199 ? 18.595 29.193 6.554 1 93.01 199 ASP A C 1
ATOM 1684 O O . ASP A 1 199 ? 18.747 29.143 7.776 1 93.01 199 ASP A O 1
ATOM 1688 N N . PRO A 1 200 ? 18.498 28.162 5.826 1 96.97 200 PRO A N 1
ATOM 1689 C CA . PRO A 1 200 ? 18.496 26.852 6.48 1 96.97 200 PRO A CA 1
ATOM 1690 C C . PRO A 1 200 ? 19.88 26.438 6.976 1 96.97 200 PRO A C 1
ATOM 1692 O O . PRO A 1 200 ? 20.891 26.809 6.375 1 96.97 200 PRO A O 1
ATOM 1695 N N . ASP A 1 201 ? 19.958 25.67 8.075 1 97.89 201 ASP A N 1
ATOM 1696 C CA . ASP A 1 201 ? 21.175 25.016 8.546 1 97.89 201 ASP A CA 1
ATOM 1697 C C . ASP A 1 201 ? 21.497 23.783 7.705 1 97.89 201 ASP A C 1
ATOM 1699 O O . ASP A 1 201 ? 22.667 23.45 7.505 1 97.89 201 ASP A O 1
ATOM 1703 N N . HIS A 1 202 ? 20.468 23.089 7.275 1 98 202 HIS A N 1
ATOM 1704 C CA . HIS A 1 202 ? 20.58 21.901 6.437 1 98 202 HIS A CA 1
ATOM 1705 C C . HIS A 1 202 ? 19.543 21.915 5.319 1 98 202 HIS A C 1
ATOM 1707 O O . HIS A 1 202 ? 18.413 22.366 5.52 1 98 202 HIS A O 1
ATOM 1713 N N . THR A 1 203 ? 19.961 21.482 4.142 1 97.45 203 THR A N 1
ATOM 1714 C CA . THR A 1 203 ? 19.063 21.389 2.996 1 97.45 203 THR A CA 1
ATOM 1715 C C . THR A 1 203 ? 19.332 20.114 2.201 1 97.45 203 THR A C 1
ATOM 1717 O O . THR A 1 203 ? 20.472 19.653 2.124 1 97.45 203 THR A O 1
ATOM 1720 N N . VAL A 1 204 ? 18.317 19.513 1.707 1 98.2 204 VAL A N 1
ATOM 1721 C CA . VAL A 1 204 ? 18.44 18.415 0.754 1 98.2 204 VAL A CA 1
ATOM 1722 C C . VAL A 1 204 ? 17.41 18.581 -0.361 1 98.2 204 VAL A C 1
ATOM 1724 O O . VAL A 1 204 ? 16.283 19.017 -0.115 1 98.2 204 VAL A O 1
ATOM 1727 N N . VAL A 1 205 ? 17.813 18.352 -1.548 1 97.47 205 VAL A N 1
ATOM 1728 C CA . VAL A 1 205 ? 16.919 18.383 -2.702 1 97.47 205 VAL A CA 1
ATOM 1729 C C . VAL A 1 205 ? 16.367 16.984 -2.966 1 97.47 205 VAL A C 1
ATOM 1731 O O . VAL A 1 205 ? 17.13 16.026 -3.113 1 97.47 205 VAL A O 1
ATOM 1734 N N . ILE A 1 206 ? 15.051 16.912 -3.034 1 98.06 206 ILE A N 1
ATOM 1735 C CA . ILE A 1 206 ? 14.433 15.617 -3.299 1 98.06 206 ILE A CA 1
ATOM 1736 C C . ILE A 1 206 ? 13.528 15.718 -4.525 1 98.06 206 ILE A C 1
ATOM 1738 O O . ILE A 1 206 ? 13.112 16.814 -4.908 1 98.06 206 ILE A O 1
ATOM 1742 N N . VAL A 1 207 ? 13.262 14.564 -5.11 1 97.5 207 VAL A N 1
ATOM 1743 C CA . VAL A 1 207 ? 12.334 14.425 -6.227 1 97.5 207 VAL A CA 1
ATOM 1744 C C . VAL A 1 207 ? 11.459 13.191 -6.021 1 97.5 207 VAL A C 1
ATOM 1746 O O . VAL A 1 207 ? 11.772 12.109 -6.524 1 97.5 207 VAL A O 1
ATOM 1749 N N . PRO A 1 208 ? 10.383 13.348 -5.268 1 97.4 208 PRO A N 1
ATOM 1750 C CA . PRO A 1 208 ? 9.504 12.192 -5.076 1 97.4 208 PRO A CA 1
ATOM 1751 C C . PRO A 1 208 ? 8.967 11.633 -6.392 1 97.4 208 PRO A C 1
ATOM 1753 O O . PRO A 1 208 ? 8.492 12.392 -7.241 1 97.4 208 PRO A O 1
ATOM 1756 N N . SER A 1 209 ? 9.078 10.387 -6.538 1 97.09 209 SER A N 1
ATOM 1757 C CA . SER A 1 209 ? 8.589 9.717 -7.739 1 97.09 209 SER A CA 1
ATOM 1758 C C . SER A 1 209 ? 7.171 9.192 -7.541 1 97.09 209 SER A C 1
ATOM 1760 O O . SER A 1 209 ? 6.647 9.209 -6.425 1 97.09 209 SER A O 1
ATOM 1762 N N . THR A 1 210 ? 6.588 8.724 -8.662 1 96.59 210 THR A N 1
ATOM 1763 C CA . THR A 1 210 ? 5.286 8.073 -8.573 1 96.59 210 THR A CA 1
ATOM 1764 C C . THR A 1 210 ? 5.359 6.837 -7.68 1 96.59 210 THR A C 1
ATOM 1766 O O . THR A 1 210 ? 4.403 6.522 -6.968 1 96.59 210 THR A O 1
ATOM 1769 N N . VAL A 1 211 ? 6.525 6.2 -7.662 1 97.47 211 VAL A N 1
ATOM 1770 C CA . VAL A 1 211 ? 6.71 4.982 -6.88 1 97.47 211 VAL A CA 1
ATOM 1771 C C . VAL A 1 211 ? 6.767 5.326 -5.393 1 97.47 211 VAL A C 1
ATOM 1773 O O . VAL A 1 211 ? 6.123 4.668 -4.573 1 97.47 211 VAL A O 1
ATOM 1776 N N . SER A 1 212 ? 7.545 6.354 -5.048 1 98.08 212 SER A N 1
ATOM 1777 C CA . SER A 1 212 ? 7.634 6.717 -3.637 1 98.08 212 SER A CA 1
ATOM 1778 C C . SER A 1 212 ? 6.288 7.195 -3.103 1 98.08 212 SER A C 1
ATOM 1780 O O . SER A 1 212 ? 5.939 6.923 -1.953 1 98.08 212 SER A O 1
ATOM 1782 N N . ILE A 1 213 ? 5.537 7.905 -3.92 1 98.52 213 ILE A N 1
ATOM 1783 C CA . ILE A 1 213 ? 4.217 8.385 -3.524 1 98.52 213 ILE A CA 1
ATOM 1784 C C . ILE A 1 213 ? 3.266 7.203 -3.358 1 98.52 213 ILE A C 1
ATOM 1786 O O . ILE A 1 213 ? 2.537 7.119 -2.367 1 98.52 213 ILE A O 1
ATOM 1790 N N . PHE A 1 214 ? 3.314 6.265 -4.262 1 97.99 214 PHE A N 1
ATOM 1791 C CA . PHE A 1 214 ? 2.528 5.043 -4.144 1 97.99 214 PHE A CA 1
ATOM 1792 C C . PHE A 1 214 ? 2.877 4.295 -2.862 1 97.99 214 PHE A C 1
ATOM 1794 O O . PHE A 1 214 ? 1.987 3.891 -2.111 1 97.99 214 PHE A O 1
ATOM 1801 N N . ARG A 1 215 ? 4.159 4.072 -2.639 1 98.52 215 ARG A N 1
ATOM 1802 C CA . ARG A 1 215 ? 4.606 3.28 -1.498 1 98.52 215 ARG A CA 1
ATOM 1803 C C . ARG A 1 215 ? 4.186 3.928 -0.183 1 98.52 215 ARG A C 1
ATOM 1805 O O . ARG A 1 215 ? 3.767 3.238 0.749 1 98.52 215 ARG A O 1
ATOM 1812 N N . SER A 1 216 ? 4.326 5.229 -0.144 1 98.51 216 SER A N 1
ATOM 1813 C CA . SER A 1 216 ? 3.884 5.931 1.057 1 98.51 216 SER A CA 1
ATOM 1814 C C . SER A 1 216 ? 2.385 5.76 1.277 1 98.51 216 SER A C 1
ATOM 1816 O O . SER A 1 216 ? 1.945 5.469 2.391 1 98.51 216 SER A O 1
ATOM 1818 N N . SER A 1 217 ? 1.588 5.914 0.235 1 98.33 217 SER A N 1
ATOM 1819 C CA . SER A 1 217 ? 0.145 5.716 0.32 1 98.33 217 SER A CA 1
ATOM 1820 C C . SER A 1 217 ? -0.195 4.275 0.685 1 98.33 217 SER A C 1
ATOM 1822 O O . SER A 1 217 ? -1.113 4.028 1.47 1 98.33 217 SER A O 1
ATOM 1824 N N . ALA A 1 218 ? 0.559 3.381 0.102 1 97.91 218 ALA A N 1
ATOM 1825 C CA . ALA A 1 218 ? 0.367 1.954 0.349 1 97.91 218 ALA A CA 1
ATOM 1826 C C . ALA A 1 218 ? 0.546 1.624 1.828 1 97.91 218 ALA A C 1
ATOM 1828 O O . ALA A 1 218 ? -0.292 0.945 2.425 1 97.91 218 ALA A O 1
ATOM 1829 N N . LEU A 1 219 ? 1.544 2.154 2.397 1 98.37 219 LEU A N 1
ATOM 1830 C CA . LEU A 1 219 ? 1.873 1.843 3.784 1 98.37 219 LEU A CA 1
ATOM 1831 C C . LEU A 1 219 ? 0.857 2.466 4.736 1 98.37 219 LEU A C 1
ATOM 1833 O O . LEU A 1 219 ? 0.716 2.021 5.877 1 98.37 219 LEU A O 1
ATOM 1837 N N . MET A 1 220 ? 0.133 3.417 4.277 1 97.94 220 MET A N 1
ATOM 1838 C CA . MET A 1 220 ? -0.91 4.042 5.085 1 97.94 220 MET A CA 1
ATOM 1839 C C . MET A 1 220 ? -2.277 3.446 4.765 1 97.94 220 MET A C 1
ATOM 1841 O O . MET A 1 220 ? -3.295 3.9 5.29 1 97.94 220 MET A O 1
ATOM 1845 N N . PHE A 1 221 ? -2.261 2.461 3.876 1 97.79 221 PHE A N 1
ATOM 1846 C CA . PHE A 1 221 ? -3.514 1.898 3.386 1 97.79 221 PHE A CA 1
ATOM 1847 C C . PHE A 1 221 ? -4.443 2.998 2.886 1 97.79 221 PHE A C 1
ATOM 1849 O O . PHE A 1 221 ? -5.651 2.956 3.129 1 97.79 221 PHE A O 1
ATOM 1856 N N . ASN A 1 222 ? -3.865 4.021 2.26 1 97.29 222 ASN A N 1
ATOM 1857 C CA . ASN A 1 222 ? -4.552 5.187 1.712 1 97.29 222 ASN A CA 1
ATOM 1858 C C . ASN A 1 222 ? -4.806 5.035 0.216 1 97.29 222 ASN A C 1
ATOM 1860 O O . ASN A 1 222 ? -3.905 5.25 -0.597 1 97.29 222 ASN A O 1
ATOM 1864 N N . SER A 1 223 ? -6.016 4.782 -0.108 1 97.7 223 SER A N 1
ATOM 1865 C CA . SER A 1 223 ? -6.345 4.53 -1.507 1 97.7 223 SER A CA 1
ATOM 1866 C C . SER A 1 223 ? -6.861 5.793 -2.189 1 97.7 223 SER A C 1
ATOM 1868 O O . SER A 1 223 ? -7.62 5.715 -3.157 1 97.7 223 SER A O 1
ATOM 1870 N N . HIS A 1 224 ? -6.536 6.96 -1.669 1 97.54 224 HIS A N 1
ATOM 1871 C CA . HIS A 1 224 ? -6.908 8.216 -2.31 1 97.54 224 HIS A CA 1
ATOM 1872 C C . HIS A 1 224 ? -6.319 8.314 -3.714 1 97.54 224 HIS A C 1
ATOM 1874 O O . HIS A 1 224 ? -5.099 8.38 -3.876 1 97.54 224 HIS A O 1
ATOM 1880 N N . LEU A 1 225 ? -7.143 8.475 -4.68 1 97.52 225 LEU A N 1
ATOM 1881 C CA . LEU A 1 225 ? -6.82 8.249 -6.084 1 97.52 225 LEU A CA 1
ATOM 1882 C C . LEU A 1 225 ? -5.823 9.288 -6.587 1 97.52 225 LEU A C 1
ATOM 1884 O O . LEU A 1 225 ? -5.001 8.995 -7.459 1 97.52 225 LEU A O 1
ATOM 1888 N N . VAL A 1 226 ? -5.774 10.443 -6.068 1 97.56 226 VAL A N 1
ATOM 1889 C CA . VAL A 1 226 ? -4.964 11.539 -6.59 1 97.56 226 VAL A CA 1
ATOM 1890 C C . VAL A 1 226 ? -3.485 11.25 -6.347 1 97.56 226 VAL A C 1
ATOM 1892 O O . VAL A 1 226 ? -2.614 11.911 -6.918 1 97.56 226 VAL A O 1
ATOM 1895 N N . HIS A 1 227 ? -3.205 10.218 -5.576 1 98.23 227 HIS A N 1
ATOM 1896 C CA . HIS A 1 227 ? -1.819 9.917 -5.235 1 98.23 227 HIS A CA 1
ATOM 1897 C C . HIS A 1 227 ? -1.263 8.807 -6.122 1 98.23 227 HIS A C 1
ATOM 1899 O O . HIS A 1 227 ? -0.076 8.48 -6.043 1 98.23 227 HIS A O 1
ATOM 1905 N N . TYR A 1 228 ? -2.08 8.198 -7.019 1 97.24 228 TYR A N 1
ATOM 1906 C CA . TYR A 1 228 ? -1.497 7.113 -7.8 1 97.24 228 TYR A CA 1
ATOM 1907 C C . TYR A 1 228 ? -2.221 6.948 -9.131 1 97.24 228 TYR A C 1
ATOM 1909 O O . TYR A 1 228 ? -1.774 6.195 -9.999 1 97.24 228 TYR A O 1
ATOM 1917 N N . ASN A 1 229 ? -3.35 7.575 -9.366 1 95.92 229 ASN A N 1
ATOM 1918 C CA . ASN A 1 229 ? -4.117 7.492 -10.605 1 95.92 229 ASN A CA 1
ATOM 1919 C C . ASN A 1 229 ? -4.116 8.821 -11.355 1 95.92 229 ASN A C 1
ATOM 1921 O O . ASN A 1 229 ? -4.961 9.682 -11.103 1 95.92 229 ASN A O 1
ATOM 1925 N N . PRO A 1 230 ? -3.22 8.929 -12.271 1 95.76 230 PRO A N 1
ATOM 1926 C CA . PRO A 1 230 ? -3.092 10.22 -12.951 1 95.76 230 PRO A CA 1
ATOM 1927 C C . PRO A 1 230 ? -4.331 10.583 -13.766 1 95.76 230 PRO A C 1
ATOM 1929 O O . PRO A 1 230 ? -4.627 11.766 -13.953 1 95.76 230 PRO A O 1
ATOM 1932 N N . ILE A 1 231 ? -5.081 9.619 -14.226 1 94.93 231 ILE A N 1
ATOM 1933 C CA . ILE A 1 231 ? -6.282 9.883 -15.011 1 94.93 231 ILE A CA 1
ATOM 1934 C C . ILE A 1 231 ? -7.368 10.467 -14.111 1 94.93 231 ILE A C 1
ATOM 1936 O O . ILE A 1 231 ? -8.001 11.466 -14.46 1 94.93 231 ILE A O 1
ATOM 1940 N N . TYR A 1 232 ? -7.539 9.89 -12.969 1 93.53 232 TYR A N 1
ATOM 1941 C CA . TYR A 1 232 ? -8.505 10.443 -12.026 1 93.53 232 TYR A CA 1
ATOM 1942 C C . TYR A 1 232 ? -8.155 11.883 -11.668 1 93.53 232 TYR A C 1
ATOM 1944 O O . TYR A 1 232 ? -9.011 12.769 -11.728 1 93.53 232 TYR A O 1
ATOM 1952 N N . GLY A 1 233 ? -6.924 12.105 -11.248 1 94.4 233 GLY A N 1
ATOM 1953 C CA . GLY A 1 233 ? -6.503 13.428 -10.817 1 94.4 233 GLY A CA 1
ATOM 1954 C C . GLY A 1 233 ? -6.759 14.503 -11.857 1 94.4 233 GLY A C 1
ATOM 1955 O O . GLY A 1 233 ? -7.258 15.582 -11.531 1 94.4 233 GLY A O 1
ATOM 1956 N N . SER A 1 234 ? -6.423 14.165 -13.058 1 94.7 234 SER A N 1
ATOM 1957 C CA . SER A 1 234 ? -6.547 15.153 -14.125 1 94.7 234 SER A CA 1
ATOM 1958 C C . SER A 1 234 ? -8.002 15.334 -14.544 1 94.7 234 SER A C 1
ATOM 1960 O O . SER A 1 234 ? -8.471 16.462 -14.709 1 94.7 234 SER A O 1
ATOM 1962 N N . ARG A 1 235 ? -8.747 14.3 -14.647 1 93.46 235 ARG A N 1
ATOM 1963 C CA . ARG A 1 235 ? -10.09 14.324 -15.217 1 93.46 235 ARG A CA 1
ATOM 1964 C C . ARG A 1 235 ? -11.104 14.855 -14.21 1 93.46 235 ARG A C 1
ATOM 1966 O O . ARG A 1 235 ? -12.055 15.545 -14.583 1 93.46 235 ARG A O 1
ATOM 1973 N N . TYR A 1 236 ? -10.901 14.563 -12.961 1 92.95 236 TYR A N 1
ATOM 1974 C CA . TYR A 1 236 ? -11.975 14.837 -12.013 1 92.95 236 TYR A CA 1
ATOM 1975 C C . TYR A 1 236 ? -11.593 15.968 -11.066 1 92.95 236 TYR A C 1
ATOM 1977 O O . TYR A 1 236 ? -12.463 16.634 -10.501 1 92.95 236 TYR A O 1
ATOM 1985 N N . GLU A 1 237 ? -10.31 16.175 -10.854 1 95.44 237 GLU A N 1
ATOM 1986 C CA . GLU A 1 237 ? -9.917 17.204 -9.896 1 95.44 237 GLU A CA 1
ATOM 1987 C C . GLU A 1 237 ? -9.003 18.241 -10.543 1 95.44 237 GLU A C 1
ATOM 1989 O O . GLU A 1 237 ? -8.588 19.202 -9.893 1 95.44 237 GLU A O 1
ATOM 1994 N N . ASP A 1 238 ? -8.652 18.065 -11.789 1 96.35 238 ASP A N 1
ATOM 1995 C CA . ASP A 1 238 ? -7.949 19.013 -12.648 1 96.35 238 ASP A CA 1
ATOM 1996 C C . ASP A 1 238 ? -6.5 19.19 -12.2 1 96.35 238 ASP A C 1
ATOM 1998 O O . ASP A 1 238 ? -5.911 20.256 -12.391 1 96.35 238 ASP A O 1
ATOM 2002 N N . TYR A 1 239 ? -5.91 18.205 -11.544 1 96.05 239 TYR A N 1
ATOM 2003 C CA . TYR A 1 239 ? -4.495 18.253 -11.195 1 96.05 239 TYR A CA 1
ATOM 2004 C C . TYR A 1 239 ? -3.623 17.977 -12.414 1 96.05 239 TYR A C 1
ATOM 2006 O O . TYR A 1 239 ? -3.97 17.148 -13.259 1 96.05 239 TYR A O 1
ATOM 2014 N N . PRO A 1 240 ? -2.511 18.598 -12.456 1 94.55 240 PRO A N 1
ATOM 2015 C CA . PRO A 1 240 ? -1.632 18.377 -13.606 1 94.55 240 PRO A CA 1
ATOM 2016 C C . PRO A 1 240 ? -0.86 17.062 -13.514 1 94.55 240 PRO A C 1
ATOM 2018 O O . PRO A 1 240 ? -0.336 16.578 -14.52 1 94.55 240 PRO A O 1
ATOM 2021 N N . SER A 1 241 ? -0.745 16.547 -12.312 1 94.16 241 SER A N 1
ATOM 2022 C CA . SER A 1 241 ? 0.003 15.317 -12.076 1 94.16 241 SER A CA 1
ATOM 2023 C C . SER A 1 241 ? -0.351 14.704 -10.726 1 94.16 241 SER A C 1
ATOM 2025 O O . SER A 1 241 ? -1.219 15.215 -10.015 1 94.16 241 SER A O 1
ATOM 2027 N N . ILE A 1 242 ? 0.33 13.577 -10.45 1 97.16 242 ILE A N 1
ATOM 2028 C CA . ILE A 1 242 ? 0.159 12.903 -9.168 1 97.16 242 ILE A CA 1
ATOM 2029 C C . ILE A 1 242 ? 0.619 13.821 -8.037 1 97.16 242 ILE A C 1
ATOM 2031 O O . ILE A 1 242 ? 1.717 14.38 -8.091 1 97.16 242 ILE A O 1
ATOM 2035 N N . ILE A 1 243 ? -0.2 13.926 -7.036 1 96.88 243 ILE A N 1
ATOM 2036 C CA . ILE A 1 243 ? 0.052 14.851 -5.937 1 96.88 243 ILE A CA 1
ATOM 2037 C C . ILE A 1 243 ? 0.875 14.154 -4.855 1 96.88 243 ILE A C 1
ATOM 2039 O O . ILE A 1 243 ? 0.621 12.993 -4.524 1 96.88 243 ILE A O 1
ATOM 2043 N N . VAL A 1 244 ? 1.887 14.841 -4.36 1 97.85 244 VAL A N 1
ATOM 2044 C CA . VAL A 1 244 ? 2.586 14.379 -3.165 1 97.85 244 VAL A CA 1
ATOM 2045 C C . VAL A 1 244 ? 1.69 14.555 -1.941 1 97.85 244 VAL A C 1
ATOM 2047 O O . VAL A 1 244 ? 1.19 15.652 -1.682 1 97.85 244 VAL A O 1
ATOM 2050 N N . SER A 1 245 ? 1.463 13.546 -1.248 1 97.91 245 SER A N 1
ATOM 2051 C CA . SER A 1 245 ? 0.512 13.606 -0.143 1 97.91 245 SER A CA 1
ATOM 2052 C C . SER A 1 245 ? 1.083 14.388 1.035 1 97.91 245 SER A C 1
ATOM 2054 O O . SER A 1 245 ? 2.299 14.426 1.231 1 97.91 245 SER A O 1
ATOM 2056 N N . GLY A 1 246 ? 0.223 14.991 1.82 1 97.6 246 GLY A N 1
ATOM 2057 C CA . GLY A 1 246 ? 0.63 15.686 3.031 1 97.6 246 GLY A CA 1
ATOM 2058 C C . GLY A 1 246 ? 1.422 14.81 3.983 1 97.6 246 GLY A C 1
ATOM 2059 O O . GLY A 1 246 ? 2.523 15.174 4.4 1 97.6 246 GLY A O 1
ATOM 2060 N N . PRO A 1 247 ? 0.907 13.659 4.285 1 97.96 247 PRO A N 1
ATOM 2061 C CA . PRO A 1 247 ? 1.622 12.752 5.185 1 97.96 247 PRO A CA 1
ATOM 2062 C C . PRO A 1 247 ? 3.037 12.436 4.704 1 97.96 247 PRO A C 1
ATOM 2064 O O . PRO A 1 247 ? 3.965 12.359 5.513 1 97.96 247 PRO A O 1
ATOM 2067 N N . LEU A 1 248 ? 3.209 12.225 3.421 1 98.71 248 LEU A N 1
ATOM 2068 C CA . LEU A 1 248 ? 4.55 11.944 2.919 1 98.71 248 LEU A CA 1
ATOM 2069 C C . LEU A 1 248 ? 5.487 13.119 3.183 1 98.71 248 LEU A C 1
ATOM 2071 O O . LEU A 1 248 ? 6.637 12.923 3.582 1 98.71 248 LEU A O 1
ATOM 2075 N N . LEU A 1 249 ? 5.025 14.347 2.999 1 98.59 249 LEU A N 1
ATOM 2076 C CA . LEU A 1 249 ? 5.843 15.525 3.268 1 98.59 249 LEU A CA 1
ATOM 2077 C C . LEU A 1 249 ? 6.234 15.589 4.741 1 98.59 249 LEU A C 1
ATOM 2079 O O . LEU A 1 249 ? 7.389 15.874 5.069 1 98.59 249 LEU A O 1
ATOM 2083 N N . VAL A 1 250 ? 5.275 15.294 5.584 1 98.79 250 VAL A N 1
ATOM 2084 C CA . VAL A 1 250 ? 5.538 15.305 7.02 1 98.79 250 VAL A CA 1
ATOM 2085 C C . VAL A 1 250 ? 6.58 14.244 7.363 1 98.79 250 VAL A C 1
ATOM 2087 O O . VAL A 1 250 ? 7.533 14.515 8.098 1 98.79 250 VAL A O 1
ATOM 2090 N N . GLN A 1 251 ? 6.432 13.091 6.827 1 98.8 251 GLN A N 1
ATOM 2091 C CA . GLN A 1 251 ? 7.338 11.98 7.098 1 98.8 251 GLN A CA 1
ATOM 2092 C C . GLN A 1 251 ? 8.743 12.278 6.582 1 98.8 251 GLN A C 1
ATOM 2094 O O . GLN A 1 251 ? 9.732 12.014 7.27 1 98.8 251 GLN A O 1
ATOM 2099 N N . LEU A 1 252 ? 8.795 12.785 5.374 1 98.83 252 LEU A N 1
ATOM 2100 C CA . LEU A 1 252 ? 10.092 13.131 4.803 1 98.83 252 LEU A CA 1
ATOM 2101 C C . LEU A 1 252 ? 10.793 14.19 5.647 1 98.83 252 LEU A C 1
ATOM 2103 O O . LEU A 1 252 ? 11.992 14.085 5.912 1 98.83 252 LEU A O 1
ATOM 2107 N N . MET A 1 253 ? 10.039 15.176 6.095 1 98.74 253 MET A N 1
ATOM 2108 C CA . MET A 1 253 ? 10.604 16.265 6.885 1 98.74 253 MET A CA 1
ATOM 2109 C C . MET A 1 253 ? 11.133 15.752 8.22 1 98.74 253 MET A C 1
ATOM 2111 O O . MET A 1 253 ? 12.257 16.071 8.611 1 98.74 253 MET A O 1
ATOM 2115 N N . LEU A 1 254 ? 10.363 14.957 8.883 1 98.75 254 LEU A N 1
ATOM 2116 C CA . LEU A 1 254 ? 10.771 14.419 10.176 1 98.75 254 LEU A CA 1
ATOM 2117 C C . LEU A 1 254 ? 11.937 13.448 10.017 1 98.75 254 LEU A C 1
ATOM 2119 O O . LEU A 1 254 ? 12.839 13.411 10.857 1 98.75 254 LEU A O 1
ATOM 2123 N N . HIS A 1 255 ? 11.884 12.656 8.968 1 98.57 255 HIS A N 1
ATOM 2124 C CA . HIS A 1 255 ? 12.98 11.742 8.667 1 98.57 255 HIS A CA 1
ATOM 2125 C C . HIS A 1 255 ? 14.285 12.5 8.449 1 98.57 255 HIS A C 1
ATOM 2127 O O . HIS A 1 255 ? 15.32 12.139 9.013 1 98.57 255 HIS A O 1
ATOM 2133 N N . PHE A 1 256 ? 14.221 13.504 7.653 1 98.73 256 PHE A N 1
ATOM 2134 C CA . PHE A 1 256 ? 15.384 14.336 7.371 1 98.73 256 PHE A CA 1
ATOM 2135 C C . PHE A 1 256 ? 15.891 15.007 8.642 1 98.73 256 PHE A C 1
ATOM 2137 O O . PHE A 1 256 ? 17.094 15.01 8.912 1 98.73 256 PHE A O 1
ATOM 2144 N N . TRP A 1 257 ? 14.992 15.531 9.43 1 98.67 257 TRP A N 1
ATOM 2145 C CA . TRP A 1 257 ? 15.358 16.174 10.688 1 98.67 257 TRP A CA 1
ATOM 2146 C C . TRP A 1 257 ? 16.06 15.191 11.618 1 98.67 257 TRP A C 1
ATOM 2148 O O . TRP A 1 257 ? 17.098 15.511 12.201 1 98.67 257 TRP A O 1
ATOM 2158 N N . GLN A 1 258 ? 15.476 14.044 11.758 1 97.35 258 GLN A N 1
ATOM 2159 C CA . GLN A 1 258 ? 16.018 13.048 12.676 1 97.35 258 GLN A CA 1
ATOM 2160 C C . GLN A 1 258 ? 17.423 12.623 12.259 1 97.35 258 GLN A C 1
ATOM 2162 O O . GLN A 1 258 ? 18.258 12.304 13.108 1 97.35 258 GLN A O 1
ATOM 2167 N N . GLN A 1 259 ? 17.681 12.574 10.959 1 96.67 259 GLN A N 1
ATOM 2168 C CA . GLN A 1 259 ? 19.009 12.223 10.468 1 96.67 259 GLN A CA 1
ATOM 2169 C C . GLN A 1 259 ? 20.057 13.221 10.952 1 96.67 259 GLN A C 1
ATOM 2171 O O . GLN A 1 259 ? 21.208 12.853 11.194 1 96.67 259 GLN A O 1
ATOM 2176 N N . HIS A 1 260 ? 19.69 14.401 11.125 1 97.1 260 HIS A N 1
ATOM 2177 C CA . HIS A 1 260 ? 20.622 15.449 11.525 1 97.1 260 HIS A CA 1
ATOM 2178 C C . HIS A 1 260 ? 20.589 15.669 13.034 1 97.1 260 HIS A C 1
ATOM 2180 O O . HIS A 1 260 ? 21.458 16.347 13.586 1 97.1 260 HIS A O 1
ATOM 2186 N N . ASN A 1 261 ? 19.54 15.077 13.66 1 96.09 261 ASN A N 1
ATOM 2187 C CA . ASN A 1 261 ? 19.361 15.199 15.103 1 96.09 261 ASN A CA 1
ATOM 2188 C C . ASN A 1 261 ? 19.019 13.856 15.741 1 96.09 261 ASN A C 1
ATOM 2190 O O . ASN A 1 261 ? 17.986 13.721 16.399 1 96.09 261 ASN A O 1
ATOM 2194 N N . PRO A 1 262 ? 19.835 12.857 15.646 1 93.88 262 PRO A N 1
ATOM 2195 C CA . PRO A 1 262 ? 19.512 11.478 16.02 1 93.88 262 PRO A CA 1
ATOM 2196 C C . PRO A 1 262 ? 19.23 11.322 17.513 1 93.88 262 PRO A C 1
ATOM 2198 O O . PRO A 1 262 ? 18.467 10.438 17.911 1 93.88 262 PRO A O 1
ATOM 2201 N N . ASP A 1 263 ? 19.687 12.163 18.363 1 93.01 263 ASP A N 1
ATOM 2202 C CA . ASP A 1 263 ? 19.555 11.961 19.802 1 93.01 263 ASP A CA 1
ATOM 2203 C C . ASP A 1 263 ? 18.566 12.954 20.408 1 93.01 263 ASP A C 1
ATOM 2205 O O . ASP A 1 263 ? 18.42 13.026 21.63 1 93.01 263 ASP A O 1
ATOM 2209 N N . THR A 1 264 ? 17.901 13.657 19.593 1 95.94 264 THR A N 1
ATOM 2210 C CA . THR A 1 264 ? 17.007 14.701 20.084 1 95.94 264 THR A CA 1
ATOM 2211 C C . THR A 1 264 ? 15.606 14.145 20.322 1 95.94 264 THR A C 1
ATOM 2213 O O . THR A 1 264 ? 15.104 13.351 19.524 1 95.94 264 THR A O 1
ATOM 2216 N N . THR A 1 265 ? 15.008 14.57 21.401 1 97.78 265 THR A N 1
ATOM 2217 C CA . THR A 1 265 ? 13.649 14.169 21.747 1 97.78 265 THR A CA 1
ATOM 2218 C C . THR A 1 265 ? 12.642 15.22 21.29 1 97.78 265 THR A C 1
ATOM 2220 O O . THR A 1 265 ? 12.69 16.368 21.737 1 97.78 265 THR A O 1
ATOM 2223 N N . ALA A 1 266 ? 11.782 14.857 20.432 1 98.36 266 ALA A N 1
ATOM 2224 C CA . ALA A 1 266 ? 10.72 15.758 19.991 1 98.36 266 ALA A CA 1
ATOM 2225 C C . ALA A 1 266 ? 9.539 15.727 20.957 1 98.36 266 ALA A C 1
ATOM 2227 O O . ALA A 1 266 ? 9.158 14.662 21.448 1 98.36 266 ALA A O 1
ATOM 2228 N N . LEU A 1 267 ? 8.977 16.908 21.169 1 98.7 267 LEU A N 1
ATOM 2229 C CA . LEU A 1 267 ? 7.831 17.015 22.066 1 98.7 267 LEU A CA 1
ATOM 2230 C C . LEU A 1 267 ? 6.553 17.3 21.284 1 98.7 267 LEU A C 1
ATOM 2232 O O . LEU A 1 267 ? 5.48 16.807 21.64 1 98.7 267 LEU A O 1
ATOM 2236 N N . SER A 1 268 ? 6.697 18.118 20.277 1 98.83 268 SER A N 1
ATOM 2237 C CA . SER A 1 268 ? 5.516 18.431 19.479 1 98.83 268 SER A CA 1
ATOM 2238 C C . SER A 1 268 ? 5.903 18.985 18.112 1 98.83 268 SER A C 1
ATOM 2240 O O . SER A 1 268 ? 7.01 19.498 17.936 1 98.83 268 SER A O 1
ATOM 2242 N N . LEU A 1 269 ? 5.109 18.841 17.179 1 98.87 269 LEU A N 1
ATOM 2243 C CA . LEU A 1 269 ? 5.211 19.381 15.828 1 98.87 269 LEU A CA 1
ATOM 2244 C C . LEU A 1 269 ? 3.884 19.986 15.382 1 98.87 269 LEU A C 1
ATOM 2246 O O . LEU A 1 269 ? 2.83 19.368 15.546 1 98.87 269 LEU A O 1
ATOM 2250 N N . LYS A 1 270 ? 3.858 21.167 14.883 1 98.9 270 LYS A N 1
ATOM 2251 C CA . LYS A 1 270 ? 2.735 21.783 14.183 1 98.9 270 LYS A CA 1
ATOM 2252 C C . LYS A 1 270 ? 3.106 22.127 12.743 1 98.9 270 LYS A C 1
ATOM 2254 O O . LYS A 1 270 ? 4.15 22.733 12.494 1 98.9 270 LYS A O 1
ATOM 2259 N N . TYR A 1 271 ? 2.302 21.744 11.812 1 98.8 271 TYR A N 1
ATOM 2260 C CA . TYR A 1 271 ? 2.695 21.941 10.421 1 98.8 271 TYR A CA 1
ATOM 2261 C C . TYR A 1 271 ? 1.514 22.41 9.581 1 98.8 271 TYR A C 1
ATOM 2263 O O . TYR A 1 271 ? 0.358 22.258 9.984 1 98.8 271 TYR A O 1
ATOM 2271 N N . LYS A 1 272 ? 1.801 22.962 8.461 1 98.39 272 LYS A N 1
ATOM 2272 C CA . LYS A 1 272 ? 0.852 23.386 7.436 1 98.39 272 LYS A CA 1
ATOM 2273 C C . LYS A 1 272 ? 1.348 23.016 6.041 1 98.39 272 LYS A C 1
ATOM 2275 O O . LYS A 1 272 ? 2.543 23.115 5.755 1 98.39 272 LYS A O 1
ATOM 2280 N N . ILE A 1 273 ? 0.486 22.511 5.255 1 97.34 273 ILE A N 1
ATOM 2281 C CA . ILE A 1 273 ? 0.717 22.308 3.829 1 97.34 273 ILE A CA 1
ATOM 2282 C C . ILE A 1 273 ? 0.146 23.485 3.042 1 97.34 273 ILE A C 1
ATOM 2284 O O . ILE A 1 273 ? -1.072 23.672 2.988 1 97.34 273 ILE A O 1
ATOM 2288 N N . ILE A 1 274 ? 0.945 24.211 2.366 1 95.67 274 ILE A N 1
ATOM 2289 C CA . ILE A 1 274 ? 0.586 25.515 1.82 1 95.67 274 ILE A CA 1
ATOM 2290 C C . ILE A 1 274 ? 0.225 25.375 0.343 1 95.67 274 ILE A C 1
ATOM 2292 O O . ILE A 1 274 ? -0.799 25.897 -0.105 1 95.67 274 ILE A O 1
ATOM 2296 N N . ASN A 1 275 ? 1.075 24.778 -0.399 1 95 275 ASN A N 1
ATOM 2297 C CA . ASN A 1 275 ? 0.876 24.521 -1.821 1 95 275 ASN A CA 1
ATOM 2298 C C . ASN A 1 275 ? 1.06 23.043 -2.154 1 95 275 ASN A C 1
ATOM 2300 O O . ASN A 1 275 ? 1.835 22.346 -1.498 1 95 275 ASN A O 1
ATOM 2304 N N . PRO A 1 276 ? 0.332 22.601 -3.145 1 94.63 276 PRO A N 1
ATOM 2305 C CA . PRO A 1 276 ? 0.557 21.214 -3.557 1 94.63 276 PRO A CA 1
ATOM 2306 C C . PRO A 1 276 ? 1.913 21.012 -4.23 1 94.63 276 PRO A C 1
ATOM 2308 O O . PRO A 1 276 ? 2.462 21.948 -4.816 1 94.63 276 PRO A O 1
ATOM 2311 N N . SER A 1 277 ? 2.481 19.936 -4.051 1 95.32 277 SER A N 1
ATOM 2312 C CA . SER A 1 277 ? 3.647 19.458 -4.786 1 95.32 277 SER A CA 1
ATOM 2313 C C . SER A 1 277 ? 3.308 18.228 -5.622 1 95.32 277 SER A C 1
ATOM 2315 O O . SER A 1 277 ? 2.355 17.508 -5.318 1 95.32 277 SER A O 1
ATOM 2317 N N . PHE A 1 278 ? 4.079 17.999 -6.687 1 95.95 278 PHE A N 1
ATOM 2318 C CA . PHE A 1 278 ? 3.709 16.962 -7.643 1 95.95 278 PHE A CA 1
ATOM 2319 C C . PHE A 1 278 ? 4.862 15.989 -7.86 1 95.95 278 PHE A C 1
ATOM 2321 O O . PHE A 1 278 ? 6.022 16.33 -7.62 1 95.95 278 PHE A O 1
ATOM 2328 N N . ALA A 1 279 ? 4.498 14.839 -8.284 1 96.66 279 ALA A N 1
ATOM 2329 C CA . ALA A 1 279 ? 5.478 13.8 -8.588 1 96.66 279 ALA A CA 1
ATOM 2330 C C . ALA A 1 279 ? 6.511 14.298 -9.595 1 96.66 279 ALA A C 1
ATOM 2332 O O . ALA A 1 279 ? 6.171 15.016 -10.539 1 96.66 279 ALA A O 1
ATOM 2333 N N . ASN A 1 280 ? 7.749 13.871 -9.302 1 95.56 280 ASN A N 1
ATOM 2334 C CA . ASN A 1 280 ? 8.878 14.082 -10.202 1 95.56 280 ASN A CA 1
ATOM 2335 C C . ASN A 1 280 ? 9.265 15.556 -10.28 1 95.56 280 ASN A C 1
ATOM 2337 O O . ASN A 1 280 ? 9.86 15.995 -11.266 1 95.56 280 ASN A O 1
ATOM 2341 N N . GLU A 1 281 ? 8.838 16.317 -9.366 1 95.53 281 GLU A N 1
ATOM 2342 C CA . GLU A 1 281 ? 9.261 17.71 -9.254 1 95.53 281 GLU A CA 1
ATOM 2343 C C . GLU A 1 281 ? 10.181 17.913 -8.054 1 95.53 281 GLU A C 1
ATOM 2345 O O . GLU A 1 281 ? 10.017 17.259 -7.021 1 95.53 281 GLU A O 1
ATOM 2350 N N . ARG A 1 282 ? 10.966 18.833 -8.247 1 96.01 282 ARG A N 1
ATOM 2351 C CA . ARG A 1 282 ? 11.958 19.154 -7.226 1 96.01 282 ARG A CA 1
ATOM 2352 C C . ARG A 1 282 ? 11.299 19.77 -5.996 1 96.01 282 ARG A C 1
ATOM 2354 O O . ARG A 1 282 ? 10.399 20.603 -6.12 1 96.01 282 ARG A O 1
ATOM 2361 N N . ILE A 1 283 ? 11.773 19.376 -4.78 1 97.81 283 ILE A N 1
ATOM 2362 C CA . ILE A 1 283 ? 11.397 19.945 -3.491 1 97.81 283 ILE A CA 1
ATOM 2363 C C . ILE A 1 283 ? 12.638 20.103 -2.615 1 97.81 283 ILE A C 1
ATOM 2365 O O . ILE A 1 283 ? 13.422 19.164 -2.464 1 97.81 283 ILE A O 1
ATOM 2369 N N . ASP A 1 284 ? 12.82 21.232 -2.083 1 97.45 284 ASP A N 1
ATOM 2370 C CA . ASP A 1 284 ? 13.919 21.467 -1.152 1 97.45 284 ASP A CA 1
ATOM 2371 C C . ASP A 1 284 ? 13.449 21.343 0.295 1 97.45 284 ASP A C 1
ATOM 2373 O O . ASP A 1 284 ? 12.632 22.141 0.758 1 97.45 284 ASP A O 1
ATOM 2377 N N . LEU A 1 285 ? 13.959 20.382 1.003 1 98.48 285 LEU A N 1
ATOM 2378 C CA . LEU A 1 285 ? 13.696 20.279 2.435 1 98.48 285 LEU A CA 1
ATOM 2379 C C . LEU A 1 285 ? 14.717 21.083 3.234 1 98.48 285 LEU A C 1
ATOM 2381 O O . LEU A 1 285 ? 15.923 20.961 3.009 1 98.48 285 LEU A O 1
ATOM 2385 N N . CYS A 1 286 ? 14.191 21.83 4.167 1 98.35 286 CYS A N 1
ATOM 2386 C CA . CYS A 1 286 ? 15.067 22.737 4.9 1 98.35 286 CYS A CA 1
ATOM 2387 C C . CYS A 1 286 ? 14.803 22.658 6.399 1 98.35 286 CYS A C 1
ATOM 2389 O O . CYS A 1 286 ? 13.657 22.502 6.824 1 98.35 286 CYS A O 1
ATOM 2391 N N . ILE A 1 287 ? 15.886 22.735 7.195 1 98.24 287 ILE A N 1
ATOM 2392 C CA . ILE A 1 287 ? 15.832 22.736 8.653 1 98.24 287 ILE A CA 1
ATOM 2393 C C . ILE A 1 287 ? 16.629 23.92 9.197 1 98.24 287 ILE A C 1
ATOM 2395 O O . ILE A 1 287 ? 17.702 24.243 8.683 1 98.24 287 ILE A O 1
ATOM 2399 N N . ARG A 1 288 ? 16.082 24.552 10.221 1 97.95 288 ARG A N 1
ATOM 2400 C CA . ARG A 1 288 ? 16.809 25.593 10.94 1 97.95 288 ARG A CA 1
ATOM 2401 C C . ARG A 1 288 ? 16.556 25.5 12.441 1 97.95 288 ARG A C 1
ATOM 2403 O O . ARG A 1 288 ? 15.407 25.413 12.879 1 97.95 288 ARG A O 1
ATOM 2410 N N . GLU A 1 289 ? 17.586 25.476 13.157 1 97.3 289 GLU A N 1
ATOM 2411 C CA . GLU A 1 289 ? 17.455 25.638 14.602 1 97.3 289 GLU A CA 1
ATOM 2412 C C . GLU A 1 289 ? 17.19 27.094 14.972 1 97.3 289 GLU A C 1
ATOM 2414 O O . GLU A 1 289 ? 18.04 27.96 14.755 1 97.3 289 GLU A O 1
ATOM 2419 N N . THR A 1 290 ? 16.041 27.389 15.521 1 96.5 290 THR A N 1
ATOM 2420 C CA . THR A 1 290 ? 15.676 28.771 15.812 1 96.5 290 THR A CA 1
ATOM 2421 C C . THR A 1 290 ? 15.957 29.109 17.274 1 96.5 290 THR A C 1
ATOM 2423 O O . THR A 1 290 ? 16.092 30.281 17.631 1 96.5 290 THR A O 1
ATOM 2426 N N . SER A 1 291 ? 15.982 28.174 18.145 1 96.2 291 SER A N 1
ATOM 2427 C CA . SER A 1 291 ? 16.388 28.275 19.543 1 96.2 291 SER A CA 1
ATOM 2428 C C . SER A 1 291 ? 16.828 26.921 20.09 1 96.2 291 SER A C 1
ATOM 2430 O O . SER A 1 291 ? 16.752 25.909 19.391 1 96.2 291 SER A O 1
ATOM 2432 N N . LYS A 1 292 ? 17.194 26.9 21.343 1 95.06 292 LYS A N 1
ATOM 2433 C CA . LYS A 1 292 ? 17.66 25.671 21.977 1 95.06 292 LYS A CA 1
ATOM 2434 C C . LYS A 1 292 ? 16.566 24.607 21.983 1 95.06 292 LYS A C 1
ATOM 2436 O O . LYS A 1 292 ? 16.858 23.409 21.976 1 95.06 292 LYS A O 1
ATOM 2441 N N . HIS A 1 293 ? 15.32 25.036 21.902 1 97.58 293 HIS A N 1
ATOM 2442 C CA . HIS A 1 293 ? 14.225 24.088 22.069 1 97.58 293 HIS A CA 1
ATOM 2443 C C . HIS A 1 293 ? 13.291 24.107 20.864 1 97.58 293 HIS A C 1
ATOM 2445 O O . HIS A 1 293 ? 12.164 23.611 20.939 1 97.58 293 HIS A O 1
ATOM 2451 N N . ARG A 1 294 ? 13.782 24.713 19.765 1 98.02 294 ARG A N 1
ATOM 2452 C CA . ARG A 1 294 ? 12.855 24.871 18.649 1 98.02 294 ARG A CA 1
ATOM 2453 C C . ARG A 1 294 ? 13.579 24.737 17.313 1 98.02 294 ARG A C 1
ATOM 2455 O O . ARG A 1 294 ? 14.685 25.255 17.146 1 98.02 294 ARG A O 1
ATOM 2462 N N . HIS A 1 295 ? 12.969 24.001 16.421 1 98.25 295 HIS A N 1
ATOM 2463 C CA . HIS A 1 295 ? 13.408 23.931 15.032 1 98.25 295 HIS A CA 1
ATOM 2464 C C . HIS A 1 295 ? 12.299 24.367 14.081 1 98.25 295 HIS A C 1
ATOM 2466 O O . HIS A 1 295 ? 11.123 24.077 14.316 1 98.25 295 HIS A O 1
ATOM 2472 N N . ARG A 1 296 ? 12.655 25.095 13.082 1 98.22 296 ARG A N 1
ATOM 2473 C CA . ARG A 1 296 ? 11.794 25.406 11.945 1 98.22 296 ARG A CA 1
ATOM 2474 C C . ARG A 1 296 ? 12.092 24.487 10.765 1 98.22 296 ARG A C 1
ATOM 2476 O O . ARG A 1 296 ? 13.251 24.317 10.381 1 98.22 296 ARG A O 1
ATOM 2483 N N . LEU A 1 297 ? 11.106 23.862 10.29 1 98.56 297 LEU A N 1
ATOM 2484 C CA . LEU A 1 297 ? 11.201 22.991 9.123 1 98.56 297 LEU A CA 1
ATOM 2485 C C . LEU A 1 297 ? 10.348 23.523 7.977 1 98.56 297 LEU A C 1
ATOM 2487 O O . LEU A 1 297 ? 9.225 23.984 8.195 1 98.56 297 LEU A O 1
ATOM 2491 N N . TRP A 1 298 ? 10.857 23.487 6.752 1 98.34 298 TRP A N 1
ATOM 2492 C CA . TRP A 1 298 ? 10.022 23.899 5.628 1 98.34 298 TRP A CA 1
ATOM 2493 C C . TRP A 1 298 ? 10.495 23.25 4.331 1 98.34 298 TRP A C 1
ATOM 2495 O O . TRP A 1 298 ? 11.573 22.653 4.286 1 98.34 298 TRP A O 1
ATOM 2505 N N . ALA A 1 299 ? 9.627 23.241 3.348 1 98.04 299 ALA A N 1
ATOM 2506 C CA . ALA A 1 299 ? 9.919 22.732 2.01 1 98.04 299 ALA A CA 1
ATOM 2507 C C . ALA A 1 299 ? 9.5 23.734 0.939 1 98.04 299 ALA A C 1
ATOM 2509 O O . ALA A 1 299 ? 8.461 24.386 1.061 1 98.04 299 ALA A O 1
ATOM 2510 N N . ASN A 1 300 ? 10.311 23.844 -0.076 1 96 300 ASN A N 1
ATOM 2511 C CA . ASN A 1 300 ? 10.033 24.689 -1.233 1 96 300 ASN A CA 1
ATOM 2512 C C . ASN A 1 300 ? 9.856 23.861 -2.502 1 96 300 ASN A C 1
ATOM 2514 O O . ASN A 1 300 ? 10.561 22.872 -2.707 1 96 300 ASN A O 1
ATOM 2518 N N . SER A 1 301 ? 8.89 24.264 -3.217 1 90.76 301 SER A N 1
ATOM 2519 C CA . SER A 1 301 ? 8.721 23.637 -4.523 1 90.76 301 SER A CA 1
ATOM 2520 C C . SER A 1 301 ? 9.79 24.107 -5.504 1 90.76 301 SER A C 1
ATOM 2522 O O . SER A 1 301 ? 10.667 24.895 -5.144 1 90.76 301 SER A O 1
ATOM 2524 N N . ARG A 1 302 ? 9.682 23.634 -6.728 1 79.91 302 ARG A N 1
ATOM 2525 C CA . ARG A 1 302 ? 10.645 23.938 -7.78 1 79.91 302 ARG A CA 1
ATOM 2526 C C . ARG A 1 302 ? 10.715 25.439 -8.042 1 79.91 302 ARG A C 1
ATOM 2528 O O . ARG A 1 302 ? 11.769 25.962 -8.41 1 79.91 302 ARG A O 1
ATOM 2535 N N . ASP A 1 303 ? 9.674 26.121 -7.886 1 82.55 303 ASP A N 1
ATOM 2536 C CA . ASP A 1 303 ? 9.631 27.55 -8.177 1 82.55 303 ASP A CA 1
ATOM 2537 C C . ASP A 1 303 ? 10.017 28.372 -6.949 1 82.55 303 ASP A C 1
ATOM 2539 O O . ASP A 1 303 ? 9.986 29.604 -6.985 1 82.55 303 ASP A O 1
ATOM 2543 N N . GLY A 1 304 ? 10.328 27.653 -5.882 1 85.72 304 GLY A N 1
ATOM 2544 C CA . GLY A 1 304 ? 10.735 28.343 -4.668 1 85.72 304 GLY A CA 1
ATOM 2545 C C . GLY A 1 304 ? 9.58 28.628 -3.728 1 85.72 304 GLY A C 1
ATOM 2546 O O . GLY A 1 304 ? 9.786 29.097 -2.607 1 85.72 304 GLY A O 1
ATOM 2547 N N . ASP A 1 305 ? 8.41 28.359 -4.144 1 91.45 305 ASP A N 1
ATOM 2548 C CA . ASP A 1 305 ? 7.234 28.577 -3.307 1 91.45 305 ASP A CA 1
ATOM 2549 C C . ASP A 1 305 ? 7.19 27.58 -2.152 1 91.45 305 ASP A C 1
ATOM 2551 O O . ASP A 1 305 ? 7.546 26.412 -2.319 1 91.45 305 ASP A O 1
ATOM 2555 N N . LEU A 1 306 ? 6.721 28.13 -1.067 1 95.63 306 LEU A N 1
ATOM 2556 C CA . LEU A 1 306 ? 6.566 27.272 0.103 1 95.63 306 LEU A CA 1
ATOM 2557 C C . LEU A 1 306 ? 5.468 26.238 -0.122 1 95.63 306 LEU A C 1
ATOM 2559 O O . LEU A 1 306 ? 4.37 26.58 -0.569 1 95.63 306 LEU A O 1
ATOM 2563 N N . CYS A 1 307 ? 5.813 25.017 0.166 1 95.98 307 CYS A N 1
ATOM 2564 C CA . CYS A 1 307 ? 4.78 23.994 0.048 1 95.98 307 CYS A CA 1
ATOM 2565 C C . CYS A 1 307 ? 4.442 23.401 1.411 1 95.98 307 CYS A C 1
ATOM 2567 O O . CYS A 1 307 ? 3.333 22.906 1.619 1 95.98 307 CYS A O 1
ATOM 2569 N N . PHE A 1 308 ? 5.376 23.512 2.354 1 97.75 308 PHE A N 1
ATOM 2570 C CA . PHE A 1 308 ? 5.237 22.922 3.68 1 97.75 308 PHE A CA 1
ATOM 2571 C C . PHE A 1 308 ? 5.999 23.737 4.718 1 97.75 308 PHE A C 1
ATOM 2573 O O . PHE A 1 308 ? 7.114 24.193 4.46 1 97.75 308 PHE A O 1
ATOM 2580 N N . VAL A 1 309 ? 5.423 23.934 5.889 1 97.96 309 VAL A N 1
ATOM 2581 C CA . VAL A 1 309 ? 6.114 24.572 7.005 1 97.96 309 VAL A CA 1
ATOM 2582 C C . VAL A 1 309 ? 5.729 23.884 8.313 1 97.96 309 VAL A C 1
ATOM 2584 O O . VAL A 1 309 ? 4.608 23.391 8.455 1 97.96 309 VAL A O 1
ATOM 2587 N N . ALA A 1 310 ? 6.681 23.872 9.244 1 98.54 310 ALA A N 1
ATOM 2588 C CA . ALA A 1 310 ? 6.405 23.248 10.535 1 98.54 310 ALA A CA 1
ATOM 2589 C C . ALA A 1 310 ? 7.272 23.855 11.634 1 98.54 310 ALA A C 1
ATOM 2591 O O . ALA A 1 310 ? 8.372 24.344 11.366 1 98.54 310 ALA A O 1
ATOM 2592 N N . ASP A 1 311 ? 6.748 23.866 12.787 1 98.66 311 ASP A N 1
ATOM 2593 C CA . ASP A 1 311 ? 7.461 24.207 14.014 1 98.66 311 ASP A CA 1
ATOM 2594 C C . ASP A 1 311 ? 7.599 22.99 14.925 1 98.66 311 ASP A C 1
ATOM 2596 O O . ASP A 1 311 ? 6.599 22.389 15.323 1 98.66 311 ASP A O 1
ATOM 2600 N N . LEU A 1 312 ? 8.795 22.661 15.222 1 98.78 312 LEU A N 1
ATOM 2601 C CA . LEU A 1 312 ? 9.113 21.493 16.036 1 98.78 312 LEU A CA 1
ATOM 2602 C C . LEU A 1 312 ? 9.681 21.911 17.388 1 98.78 312 LEU A C 1
ATOM 2604 O O . LEU A 1 312 ? 10.65 22.671 17.451 1 98.78 312 LEU A O 1
ATOM 2608 N N . ILE A 1 313 ? 9.047 21.489 18.44 1 98.82 313 ILE A N 1
ATOM 2609 C CA . ILE A 1 313 ? 9.529 21.723 19.797 1 98.82 313 ILE A CA 1
ATOM 2610 C C . ILE A 1 313 ? 10.253 20.48 20.308 1 98.82 313 ILE A C 1
ATOM 2612 O O . ILE A 1 313 ? 9.737 19.365 20.201 1 98.82 313 ILE A O 1
ATOM 2616 N N . ILE A 1 314 ? 11.393 20.659 20.862 1 98.26 314 ILE A N 1
ATOM 2617 C CA . ILE A 1 314 ? 12.197 19.542 21.347 1 98.26 314 ILE A CA 1
ATOM 2618 C C . ILE A 1 314 ? 12.478 19.718 22.837 1 98.26 314 ILE A C 1
ATOM 2620 O O . ILE A 1 314 ? 12.25 20.794 23.396 1 98.26 314 ILE A O 1
ATOM 2624 N N . ALA A 1 315 ? 12.957 18.684 23.482 1 95.99 315 ALA A N 1
ATOM 2625 C CA . ALA A 1 315 ? 13.259 18.714 24.911 1 95.99 315 ALA A CA 1
ATOM 2626 C C . ALA A 1 315 ? 14.579 19.431 25.177 1 95.99 315 ALA A C 1
ATOM 2628 O O . ALA A 1 315 ? 15.453 19.481 24.308 1 95.99 315 ALA A O 1
ATOM 2629 N N . MET B 1 1 ? 17.904 15.302 -11.529 1 24.52 1 MET B N 1
ATOM 2630 C CA . MET B 1 1 ? 17.179 14.381 -12.401 1 24.52 1 MET B CA 1
ATOM 2631 C C . MET B 1 1 ? 16.55 13.25 -11.595 1 24.52 1 MET B C 1
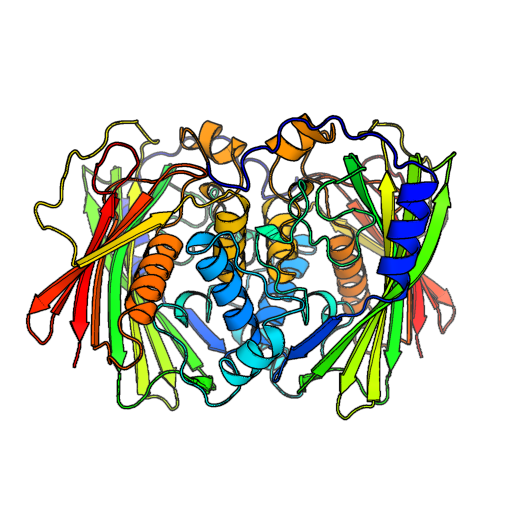ATOM 2633 O O . MET B 1 1 ? 17.237 12.57 -10.83 1 24.52 1 MET B O 1
ATOM 2637 N N . SER B 1 2 ? 15.457 13.345 -11.112 1 31.22 2 SER B N 1
ATOM 2638 C CA . SER B 1 2 ? 14.72 12.343 -10.348 1 31.22 2 SER B CA 1
ATOM 2639 C C . SER B 1 2 ? 14.881 10.954 -10.958 1 31.22 2 SER B C 1
ATOM 2641 O O . SER B 1 2 ? 14.715 10.779 -12.167 1 31.22 2 SER B O 1
ATOM 2643 N N . ARG B 1 3 ? 15.686 10.183 -10.432 1 38.38 3 ARG B N 1
ATOM 2644 C CA . ARG B 1 3 ? 16.157 8.959 -11.07 1 38.38 3 ARG B CA 1
ATOM 2645 C C . ARG B 1 3 ? 14.987 8.095 -11.531 1 38.38 3 ARG B C 1
ATOM 2647 O O . ARG B 1 3 ? 15.185 6.977 -12.01 1 38.38 3 ARG B O 1
ATOM 2654 N N . ILE B 1 4 ? 13.947 8.091 -10.723 1 38.77 4 ILE B N 1
ATOM 2655 C CA . ILE B 1 4 ? 13.031 7.266 -11.503 1 38.77 4 ILE B CA 1
ATOM 2656 C C . ILE B 1 4 ? 12.735 7.944 -12.839 1 38.77 4 ILE B C 1
ATOM 2658 O O . ILE B 1 4 ? 11.804 8.747 -12.942 1 38.77 4 ILE B O 1
ATOM 2662 N N . ILE B 1 5 ? 13.324 9.165 -13.185 1 38.82 5 ILE B N 1
ATOM 2663 C CA . ILE B 1 5 ? 13.165 9.762 -14.506 1 38.82 5 ILE B CA 1
ATOM 2664 C C . ILE B 1 5 ? 12.929 8.666 -15.543 1 38.82 5 ILE B C 1
ATOM 2666 O O . ILE B 1 5 ? 13.612 7.64 -15.536 1 38.82 5 ILE B O 1
ATOM 2670 N N . PRO B 1 6 ? 11.795 8.874 -16.251 1 42.32 6 PRO B N 1
ATOM 2671 C CA . PRO B 1 6 ? 11.571 7.974 -17.386 1 42.32 6 PRO B CA 1
ATOM 2672 C C . PRO B 1 6 ? 12.873 7.505 -18.031 1 42.32 6 PRO B C 1
ATOM 2674 O O . PRO B 1 6 ? 13.633 8.32 -18.56 1 42.32 6 PRO B O 1
ATOM 2677 N N . ARG B 1 7 ? 13.69 6.847 -17.345 1 42.06 7 ARG B N 1
ATOM 2678 C CA . ARG B 1 7 ? 14.69 6.208 -18.193 1 42.06 7 ARG B CA 1
ATOM 2679 C C . ARG B 1 7 ? 14.207 6.118 -19.637 1 42.06 7 ARG B C 1
ATOM 2681 O O . ARG B 1 7 ? 13.059 5.748 -19.891 1 42.06 7 ARG B O 1
ATOM 2688 N N . LEU B 1 8 ? 14.65 6.969 -20.454 1 41.68 8 LEU B N 1
ATOM 2689 C CA . LEU B 1 8 ? 14.439 6.916 -21.896 1 41.68 8 LEU B CA 1
ATOM 2690 C C . LEU B 1 8 ? 13.982 5.526 -22.329 1 41.68 8 LEU B C 1
ATOM 2692 O O . LEU B 1 8 ? 14.394 4.523 -21.742 1 41.68 8 LEU B O 1
ATOM 2696 N N . ALA B 1 9 ? 12.842 5.56 -22.932 1 47.85 9 ALA B N 1
ATOM 2697 C CA . ALA B 1 9 ? 12.527 4.429 -23.802 1 47.85 9 ALA B CA 1
ATOM 2698 C C . ALA B 1 9 ? 13.786 3.646 -24.162 1 47.85 9 ALA B C 1
ATOM 2700 O O . ALA B 1 9 ? 14.461 3.963 -25.145 1 47.85 9 ALA B O 1
ATOM 2701 N N . ARG B 1 10 ? 14.631 3.462 -23.113 1 52.84 10 ARG B N 1
ATOM 2702 C CA . ARG B 1 10 ? 15.721 2.636 -23.623 1 52.84 10 ARG B CA 1
ATOM 2703 C C . ARG B 1 10 ? 15.189 1.513 -24.507 1 52.84 10 ARG B C 1
ATOM 2705 O O . ARG B 1 10 ? 14.182 0.882 -24.179 1 52.84 10 ARG B O 1
ATOM 2712 N N . LEU B 1 11 ? 15.36 1.65 -25.553 1 64.77 11 LEU B N 1
ATOM 2713 C CA . LEU B 1 11 ? 15.211 0.52 -26.463 1 64.77 11 LEU B CA 1
ATOM 2714 C C . LEU B 1 11 ? 15.613 -0.784 -25.782 1 64.77 11 LEU B C 1
ATOM 2716 O O . LEU B 1 11 ? 16.722 -0.897 -25.254 1 64.77 11 LEU B O 1
ATOM 2720 N N . ARG B 1 12 ? 14.552 -1.486 -25.291 1 83.85 12 ARG B N 1
ATOM 2721 C CA . ARG B 1 12 ? 14.84 -2.809 -24.745 1 83.85 12 ARG B CA 1
ATOM 2722 C C . ARG B 1 12 ? 15.21 -3.789 -25.853 1 83.85 12 ARG B C 1
ATOM 2724 O O . ARG B 1 12 ? 14.445 -3.983 -26.799 1 83.85 12 ARG B O 1
ATOM 2731 N N . THR B 1 13 ? 16.471 -4.157 -25.844 1 88.99 13 THR B N 1
ATOM 2732 C CA . THR B 1 13 ? 16.947 -5.188 -26.76 1 88.99 13 THR B CA 1
ATOM 2733 C C . THR B 1 13 ? 17.16 -6.508 -26.024 1 88.99 13 THR B C 1
ATOM 2735 O O . THR B 1 13 ? 17.568 -6.518 -24.861 1 88.99 13 THR B O 1
ATOM 2738 N N . ARG B 1 14 ? 16.812 -7.545 -26.725 1 92.91 14 ARG B N 1
ATOM 2739 C CA . ARG B 1 14 ? 17.034 -8.852 -26.116 1 92.91 14 ARG B CA 1
ATOM 2740 C C . ARG B 1 14 ? 18.498 -9.034 -25.728 1 92.91 14 ARG B C 1
ATOM 2742 O O . ARG B 1 14 ? 19.393 -8.519 -26.401 1 92.91 14 ARG B O 1
ATOM 2749 N N . PRO B 1 15 ? 18.727 -9.791 -24.688 1 95.31 15 PRO B N 1
ATOM 2750 C CA . PRO B 1 15 ? 20.117 -10.014 -24.282 1 95.31 15 PRO B CA 1
ATOM 2751 C C . PRO B 1 15 ? 20.89 -10.879 -25.275 1 95.31 15 PRO B C 1
ATOM 2753 O O . PRO B 1 15 ? 20.304 -11.741 -25.935 1 95.31 15 PRO B O 1
ATOM 2756 N N . SER B 1 16 ? 22.191 -10.61 -25.37 1 94.9 16 SER B N 1
ATOM 2757 C CA . SER B 1 16 ? 23.083 -11.511 -26.093 1 94.9 16 SER B CA 1
ATOM 2758 C C . SER B 1 16 ? 23.3 -12.809 -25.322 1 94.9 16 SER B C 1
ATOM 2760 O O . SER B 1 16 ? 22.911 -12.919 -24.158 1 94.9 16 SER B O 1
ATOM 2762 N N . LEU B 1 17 ? 23.857 -13.77 -26.009 1 95.82 17 LEU B N 1
ATOM 2763 C CA . LEU B 1 17 ? 24.156 -15.035 -25.346 1 95.82 17 LEU B CA 1
ATOM 2764 C C . LEU B 1 17 ? 25.107 -14.823 -24.174 1 95.82 17 LEU B C 1
ATOM 2766 O O . LEU B 1 17 ? 24.961 -15.457 -23.127 1 95.82 17 LEU B O 1
ATOM 2770 N N . SER B 1 18 ? 26.081 -13.973 -24.39 1 95.36 18 SER B N 1
ATOM 2771 C CA . SER B 1 18 ? 27.032 -13.666 -23.327 1 95.36 18 SER B CA 1
ATOM 2772 C C . SER B 1 18 ? 26.341 -12.996 -22.143 1 95.36 18 SER B C 1
ATOM 2774 O O . SER B 1 18 ? 26.597 -13.346 -20.989 1 95.36 18 SER B O 1
ATOM 2776 N N . GLU B 1 19 ? 25.491 -12.082 -22.416 1 94.73 19 GLU B N 1
ATOM 2777 C CA . GLU B 1 19 ? 24.716 -11.421 -21.37 1 94.73 19 GLU B CA 1
ATOM 2778 C C . GLU B 1 19 ? 23.83 -12.417 -20.627 1 94.73 19 GLU B C 1
ATOM 2780 O O . GLU B 1 19 ? 23.692 -12.343 -19.405 1 94.73 19 GLU B O 1
ATOM 2785 N N . TYR B 1 20 ? 23.226 -13.335 -21.359 1 96.02 20 TYR B N 1
ATOM 2786 C CA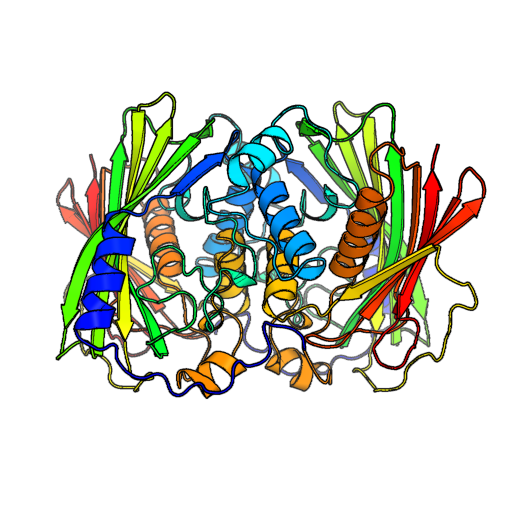 . TYR B 1 20 ? 22.366 -14.344 -20.751 1 96.02 20 TYR B CA 1
ATOM 2787 C C . TYR B 1 20 ? 23.147 -15.206 -19.767 1 96.02 20 TYR B C 1
ATOM 2789 O O . TYR B 1 20 ? 22.661 -15.508 -18.675 1 96.02 20 TYR B O 1
ATOM 2797 N N . HIS B 1 21 ? 24.284 -15.609 -20.142 1 95.88 21 HIS B N 1
ATOM 2798 C CA . HIS B 1 21 ? 25.096 -16.439 -19.26 1 95.88 21 HIS B CA 1
ATOM 2799 C C . HIS B 1 21 ? 25.481 -15.683 -17.993 1 95.88 21 HIS B C 1
ATOM 2801 O O . HIS B 1 21 ? 25.531 -16.267 -16.908 1 95.88 21 HIS B O 1
ATOM 2807 N N . GLU B 1 22 ? 25.73 -14.428 -18.157 1 94.95 22 GLU B N 1
ATOM 2808 C CA . GLU B 1 22 ? 26.015 -13.591 -16.996 1 94.95 22 GLU B CA 1
ATOM 2809 C C . GLU B 1 22 ? 24.802 -13.495 -16.074 1 94.95 22 GLU B C 1
ATOM 2811 O O . GLU B 1 22 ? 24.934 -13.605 -14.853 1 94.95 22 GLU B O 1
ATOM 2816 N N . ILE B 1 23 ? 23.693 -13.301 -16.617 1 95.46 23 ILE B N 1
ATOM 2817 C CA . ILE B 1 23 ? 22.432 -13.204 -15.89 1 95.46 23 ILE B CA 1
ATOM 2818 C C . ILE B 1 23 ? 22.16 -14.514 -15.154 1 95.46 23 ILE B C 1
ATOM 2820 O O . ILE B 1 23 ? 21.838 -14.508 -13.963 1 95.46 23 ILE B O 1
ATOM 2824 N N . GLU B 1 24 ? 22.275 -15.563 -15.886 1 96.32 24 GLU B N 1
ATOM 2825 C CA . GLU B 1 24 ? 22.006 -16.884 -15.326 1 96.32 24 GLU B CA 1
ATOM 2826 C C . GLU B 1 24 ? 22.913 -17.172 -14.133 1 96.32 24 GLU B C 1
ATOM 2828 O O . GLU B 1 24 ? 22.453 -17.669 -13.102 1 96.32 24 GLU B O 1
ATOM 2833 N N . ALA B 1 25 ? 24.176 -16.872 -14.297 1 95.73 25 ALA B N 1
ATOM 2834 C CA . ALA B 1 25 ? 25.136 -17.096 -13.219 1 95.73 25 ALA B CA 1
ATOM 2835 C C . ALA B 1 25 ? 24.784 -16.263 -11.989 1 95.73 25 ALA B C 1
ATOM 2837 O O . ALA B 1 25 ? 24.834 -16.758 -10.861 1 95.73 25 ALA B O 1
ATOM 2838 N N . ARG B 1 26 ? 24.432 -15.068 -12.206 1 94.64 26 ARG B N 1
ATOM 2839 C CA . ARG B 1 26 ? 24.056 -14.189 -11.104 1 94.64 26 ARG B CA 1
ATOM 2840 C C . ARG B 1 26 ? 22.811 -14.707 -10.391 1 94.64 26 ARG B C 1
ATOM 2842 O O . ARG B 1 26 ? 22.79 -14.808 -9.162 1 94.64 26 ARG B O 1
ATOM 2849 N N . LEU B 1 27 ? 21.805 -15.03 -11.143 1 95.65 27 LEU B N 1
ATOM 2850 C CA . LEU B 1 27 ? 20.517 -15.428 -10.588 1 95.65 27 LEU B CA 1
ATOM 2851 C C . LEU B 1 27 ? 20.635 -16.744 -9.827 1 95.65 27 LEU B C 1
ATOM 2853 O O . LEU B 1 27 ? 20.051 -16.9 -8.753 1 95.65 27 LEU B O 1
ATOM 2857 N N . LYS B 1 28 ? 21.359 -17.622 -10.339 1 94.75 28 LYS B N 1
ATOM 2858 C CA . LYS B 1 28 ? 21.492 -18.94 -9.725 1 94.75 28 LYS B CA 1
ATOM 2859 C C . LYS B 1 28 ? 22.221 -18.852 -8.387 1 94.75 28 LYS B C 1
ATOM 2861 O O . LYS B 1 28 ? 22.03 -19.7 -7.513 1 94.75 28 LYS B O 1
ATOM 2866 N N . SER B 1 29 ? 22.991 -17.828 -8.246 1 92.43 29 SER B N 1
ATOM 2867 C CA . SER B 1 29 ? 23.765 -17.686 -7.018 1 92.43 29 SER B CA 1
ATOM 2868 C C . SER B 1 29 ? 23.121 -16.678 -6.072 1 92.43 29 SER B C 1
ATOM 2870 O O . SER B 1 29 ? 23.604 -16.469 -4.957 1 92.43 29 SER B O 1
ATOM 2872 N N . SER B 1 30 ? 22.058 -16.183 -6.475 1 90.12 30 SER B N 1
ATOM 2873 C CA . SER B 1 30 ? 21.477 -15.099 -5.69 1 90.12 30 SER B CA 1
ATOM 2874 C C . SER B 1 30 ? 20.439 -15.625 -4.705 1 90.12 30 SER B C 1
ATOM 2876 O O . SER B 1 30 ? 19.743 -16.602 -4.991 1 90.12 30 SER B O 1
ATOM 2878 N N . HIS B 1 31 ? 20.431 -15.063 -3.517 1 92.7 31 HIS B N 1
ATOM 2879 C CA . HIS B 1 31 ? 19.371 -15.252 -2.533 1 92.7 31 HIS B CA 1
ATOM 2880 C C . HIS B 1 31 ? 19.21 -14.019 -1.652 1 92.7 31 HIS B C 1
ATOM 2882 O O . HIS B 1 31 ? 20.159 -13.254 -1.468 1 92.7 31 HIS B O 1
ATOM 2888 N N . TRP B 1 32 ? 18.039 -13.776 -1.205 1 92.46 32 TRP B N 1
ATOM 2889 C CA . TRP B 1 32 ? 17.876 -12.781 -0.15 1 92.46 32 TRP B CA 1
ATOM 2890 C C . TRP B 1 32 ? 17.054 -13.342 1.005 1 92.46 32 TRP B C 1
ATOM 2892 O O . TRP B 1 32 ? 16.239 -14.247 0.813 1 92.46 32 TRP B O 1
ATOM 2902 N N . ASP B 1 33 ? 17.409 -12.855 2.189 1 93.66 33 ASP B N 1
ATOM 2903 C CA . ASP B 1 33 ? 16.768 -13.25 3.439 1 93.66 33 ASP B CA 1
ATOM 2904 C C . ASP B 1 33 ? 16.083 -12.059 4.106 1 93.66 33 ASP B C 1
ATOM 2906 O O . ASP B 1 33 ? 16.586 -10.935 4.048 1 93.66 33 ASP B O 1
ATOM 2910 N N . LEU B 1 34 ? 14.989 -12.371 4.647 1 95.17 34 LEU B N 1
ATOM 2911 C CA . LEU B 1 34 ? 14.279 -11.372 5.437 1 95.17 34 LEU B CA 1
ATOM 2912 C C . LEU B 1 34 ? 13.856 -11.945 6.786 1 95.17 34 LEU B C 1
ATOM 2914 O O . LEU B 1 34 ? 13.75 -13.164 6.941 1 95.17 34 LEU B O 1
ATOM 2918 N N . PHE B 1 35 ? 13.787 -11.069 7.691 1 95.14 35 PHE B N 1
ATOM 2919 C CA . PHE B 1 35 ? 13.345 -11.416 9.037 1 95.14 35 PHE B CA 1
ATOM 2920 C C . PHE B 1 35 ? 12.212 -10.502 9.487 1 95.14 35 PHE B C 1
ATOM 2922 O O . PHE B 1 35 ? 12.346 -9.277 9.457 1 95.14 35 PHE B O 1
ATOM 2929 N N . ASP B 1 36 ? 11.1 -11.04 9.771 1 95.91 36 ASP B N 1
ATOM 2930 C CA . ASP B 1 36 ? 9.964 -10.363 10.388 1 95.91 36 ASP B CA 1
ATOM 2931 C C . ASP B 1 36 ? 9.725 -10.875 11.807 1 95.91 36 ASP B C 1
ATOM 2933 O O . ASP B 1 36 ? 9.34 -12.03 12 1 95.91 36 ASP B O 1
ATOM 2937 N N . ASP B 1 37 ? 9.938 -10.053 12.76 1 95.9 37 ASP B N 1
ATOM 2938 C CA . ASP B 1 37 ? 9.972 -10.526 14.14 1 95.9 37 ASP B CA 1
ATOM 2939 C C . ASP B 1 37 ? 8.561 -10.645 14.714 1 95.9 37 ASP B C 1
ATOM 2941 O O . ASP B 1 37 ? 8.382 -11.101 15.845 1 95.9 37 ASP B O 1
ATOM 2945 N N . SER B 1 38 ? 7.562 -10.27 13.958 1 96.67 38 SER B N 1
ATOM 2946 C CA . SER B 1 38 ? 6.178 -10.454 14.382 1 96.67 38 SER B CA 1
ATOM 2947 C C . SER B 1 38 ? 5.214 -10.28 13.213 1 96.67 38 SER B C 1
ATOM 2949 O O . SER B 1 38 ? 4.807 -9.16 12.899 1 96.67 38 SER B O 1
ATOM 2951 N N . ILE B 1 39 ? 4.719 -11.32 12.723 1 97.02 39 ILE B N 1
ATOM 2952 C CA . ILE B 1 39 ? 3.726 -11.278 11.655 1 97.02 39 ILE B CA 1
ATOM 2953 C C . ILE B 1 39 ? 2.494 -10.508 12.126 1 97.02 39 ILE B C 1
ATOM 2955 O O . ILE B 1 39 ? 1.857 -10.886 13.112 1 97.02 39 ILE B O 1
ATOM 2959 N N . SER B 1 40 ? 2.172 -9.493 11.409 1 97.53 40 SER B N 1
ATOM 2960 C CA . SER B 1 40 ? 1.153 -8.552 11.861 1 97.53 40 SER B CA 1
ATOM 2961 C C . SER B 1 40 ? -0.248 -9.054 11.53 1 97.53 40 SER B C 1
ATOM 2963 O O . SER B 1 40 ? -0.546 -9.364 10.375 1 97.53 40 SER B O 1
ATOM 2965 N N . ALA B 1 41 ? -1.129 -9.053 12.506 1 98.15 41 ALA B N 1
ATOM 2966 C CA . ALA B 1 41 ? -2.535 -9.383 12.285 1 98.15 41 ALA B CA 1
ATOM 2967 C C . ALA B 1 41 ? -3.289 -8.2 11.686 1 98.15 41 ALA B C 1
ATOM 2969 O O . ALA B 1 41 ? -4.29 -8.382 10.988 1 98.15 41 ALA B O 1
ATOM 2970 N N . TYR B 1 42 ? -2.826 -7.017 11.969 1 97.33 42 TYR B N 1
ATOM 2971 C CA . TYR B 1 42 ? -3.507 -5.813 11.504 1 97.33 42 TYR B CA 1
ATOM 2972 C C . TYR B 1 42 ? -3.494 -5.733 9.982 1 97.33 42 TYR B C 1
ATOM 2974 O O . TYR B 1 42 ? -4.506 -5.396 9.363 1 97.33 42 TYR B O 1
ATOM 2982 N N . HIS B 1 43 ? -2.405 -6.066 9.373 1 97.41 43 HIS B N 1
ATOM 2983 C CA . HIS B 1 43 ? -2.293 -6.064 7.919 1 97.41 43 HIS B CA 1
ATOM 2984 C C . HIS B 1 43 ? -3.195 -7.124 7.295 1 97.41 43 HIS B C 1
ATOM 2986 O O . HIS B 1 43 ? -3.739 -6.921 6.208 1 97.41 43 HIS B O 1
ATOM 2992 N N . ALA B 1 44 ? -3.302 -8.19 8.018 1 98.31 44 ALA B N 1
ATOM 2993 C CA . ALA B 1 44 ? -4.202 -9.239 7.545 1 98.31 44 ALA B CA 1
ATOM 2994 C C . ALA B 1 44 ? -5.654 -8.773 7.58 1 98.31 44 ALA B C 1
ATOM 2996 O O . ALA B 1 44 ? -6.455 -9.154 6.723 1 98.31 44 ALA B O 1
ATOM 2997 N N . LYS B 1 45 ? -6.025 -7.973 8.595 1 97.31 45 LYS B N 1
ATOM 2998 C CA . LYS B 1 45 ? -7.362 -7.389 8.631 1 97.31 45 LYS B CA 1
ATOM 2999 C C . LYS B 1 45 ? -7.624 -6.537 7.393 1 97.31 45 LYS B C 1
ATOM 3001 O O . LYS B 1 45 ? -8.719 -6.573 6.828 1 97.31 45 LYS B O 1
ATOM 3006 N N . GLN B 1 46 ? -6.648 -5.801 7.004 1 97.57 46 GLN B N 1
ATOM 3007 C CA . GLN B 1 46 ? -6.761 -4.96 5.817 1 97.57 46 GLN B CA 1
ATOM 3008 C C . GLN B 1 46 ? -6.947 -5.804 4.559 1 97.57 46 GLN B C 1
ATOM 3010 O O . GLN B 1 46 ? -7.753 -5.465 3.691 1 97.57 46 GLN B O 1
ATOM 3015 N N . LEU B 1 47 ? -6.177 -6.865 4.5 1 98.48 47 LEU B N 1
ATOM 3016 C CA . LEU B 1 47 ? -6.341 -7.754 3.355 1 98.48 47 LEU B CA 1
ATOM 3017 C C . LEU B 1 47 ? -7.734 -8.375 3.345 1 98.48 47 LEU B C 1
ATOM 3019 O O . LEU B 1 47 ? -8.376 -8.453 2.294 1 98.48 47 LEU B O 1
ATOM 3023 N N . TYR B 1 48 ? -8.183 -8.804 4.507 1 98.07 48 TYR B N 1
ATOM 3024 C CA . TYR B 1 48 ? -9.519 -9.38 4.607 1 98.07 48 TYR B CA 1
ATOM 3025 C C . TYR B 1 48 ? -10.574 -8.402 4.102 1 98.07 48 TYR B C 1
ATOM 3027 O O . TYR B 1 48 ? -11.444 -8.773 3.31 1 98.07 48 TYR B O 1
ATOM 3035 N N . ALA B 1 49 ? -10.494 -7.208 4.567 1 97.03 49 ALA B N 1
ATOM 3036 C CA . ALA B 1 49 ? -11.46 -6.196 4.147 1 97.03 49 ALA B CA 1
ATOM 3037 C C . ALA B 1 49 ? -11.403 -5.976 2.638 1 97.03 49 ALA B C 1
ATOM 3039 O O . ALA B 1 49 ? -12.438 -5.803 1.99 1 97.03 49 ALA B O 1
ATOM 3040 N N . THR B 1 50 ? -10.204 -5.969 2.085 1 98.17 50 THR B N 1
ATOM 3041 C CA . THR B 1 50 ? -10.017 -5.79 0.649 1 98.17 50 THR B CA 1
ATOM 3042 C C . THR B 1 50 ? -10.661 -6.935 -0.127 1 98.17 50 THR B C 1
ATOM 3044 O O . THR B 1 50 ? -11.47 -6.704 -1.028 1 98.17 50 THR B O 1
ATOM 3047 N N . LEU B 1 51 ? -10.345 -8.145 0.287 1 98.59 51 LEU B N 1
ATOM 3048 C CA . LEU B 1 51 ? -10.852 -9.318 -0.418 1 98.59 51 LEU B CA 1
ATOM 3049 C C . LEU B 1 51 ? -12.361 -9.447 -0.243 1 98.59 51 LEU B C 1
ATOM 3051 O O . LEU B 1 51 ? -13.084 -9.692 -1.212 1 98.59 51 LEU B O 1
ATOM 3055 N N . GLN B 1 52 ? -12.778 -9.259 0.958 1 97.2 52 GLN B N 1
ATOM 3056 C CA . GLN B 1 52 ? -14.2 -9.411 1.249 1 97.2 52 GLN B CA 1
ATOM 3057 C C . GLN B 1 52 ? -15.027 -8.356 0.519 1 97.2 52 GLN B C 1
ATOM 3059 O O . GLN B 1 52 ? -16.146 -8.631 0.082 1 97.2 52 GLN B O 1
ATOM 3064 N N . SER B 1 53 ? -14.5 -7.187 0.381 1 96.32 53 SER B N 1
ATOM 3065 C CA . SER B 1 53 ? -15.221 -6.124 -0.313 1 96.32 53 SER B CA 1
ATOM 3066 C C . SER B 1 53 ? -15.402 -6.453 -1.791 1 96.32 53 SER B C 1
ATOM 3068 O O . SER B 1 53 ? -16.382 -6.035 -2.41 1 96.32 53 SER B O 1
ATOM 3070 N N . VAL B 1 54 ? -14.459 -7.185 -2.348 1 97.89 54 VAL B N 1
ATOM 3071 C CA . VAL B 1 54 ? -14.551 -7.573 -3.751 1 97.89 54 VAL B CA 1
ATOM 3072 C C . VAL B 1 54 ? -15.586 -8.685 -3.913 1 97.89 54 VAL B C 1
ATOM 3074 O O . VAL B 1 54 ? -16.391 -8.661 -4.848 1 97.89 54 VAL B O 1
ATOM 3077 N N . ILE B 1 55 ? -15.584 -9.574 -2.986 1 98.17 55 ILE B N 1
ATOM 3078 C CA . ILE B 1 55 ? -16.466 -10.734 -3.057 1 98.17 55 ILE B CA 1
ATOM 3079 C C . ILE B 1 55 ? -17.886 -10.327 -2.669 1 98.17 55 ILE B C 1
ATOM 3081 O O . ILE B 1 55 ? -18.858 -10.806 -3.258 1 98.17 55 ILE B O 1
ATOM 3085 N N . ASN B 1 56 ? -18.002 -9.472 -1.655 1 96.13 56 ASN B N 1
ATOM 3086 C CA . ASN B 1 56 ? -19.259 -8.919 -1.16 1 96.13 56 ASN B CA 1
ATOM 3087 C C . ASN B 1 56 ? -19.223 -7.394 -1.121 1 96.13 56 ASN B C 1
ATOM 3089 O O . ASN B 1 56 ? -18.918 -6.803 -0.084 1 96.13 56 ASN B O 1
ATOM 3093 N N . PRO B 1 57 ? -19.684 -6.797 -2.132 1 93.92 57 PRO B N 1
ATOM 3094 C CA . PRO B 1 57 ? -19.551 -5.346 -2.282 1 93.92 57 PRO B CA 1
ATOM 3095 C C . PRO B 1 57 ? -20.334 -4.57 -1.225 1 93.92 57 PRO B C 1
ATOM 3097 O O . PRO B 1 57 ? -20.163 -3.355 -1.093 1 93.92 57 PRO B O 1
ATOM 3100 N N . THR B 1 58 ? -21.172 -5.206 -0.437 1 92.22 58 THR B N 1
ATOM 3101 C CA . THR B 1 58 ? -21.957 -4.515 0.58 1 92.22 58 THR B CA 1
ATOM 3102 C C . THR B 1 58 ? -21.307 -4.656 1.953 1 92.22 58 THR B C 1
ATOM 3104 O O . THR B 1 58 ? -21.81 -4.119 2.942 1 92.22 58 THR B O 1
ATOM 3107 N N . ALA B 1 59 ? -20.204 -5.37 1.96 1 92.19 59 ALA B N 1
ATOM 3108 C CA . ALA B 1 59 ? -19.539 -5.598 3.241 1 92.19 59 ALA B CA 1
ATOM 3109 C C . ALA B 1 59 ? -19.038 -4.287 3.839 1 92.19 59 ALA B C 1
ATOM 3111 O O . ALA B 1 59 ? -18.514 -3.431 3.123 1 92.19 59 ALA B O 1
ATOM 3112 N N . ARG B 1 60 ? -19.224 -4.091 5.151 1 91.58 60 ARG B N 1
ATOM 3113 C CA . ARG B 1 60 ? -18.76 -2.935 5.912 1 91.58 60 ARG B CA 1
ATOM 3114 C C . ARG B 1 60 ? -17.922 -3.368 7.11 1 91.58 60 ARG B C 1
ATOM 3116 O O . ARG B 1 60 ? -18.156 -4.433 7.685 1 91.58 60 ARG B O 1
ATOM 3123 N N . PHE B 1 61 ? -16.954 -2.56 7.538 1 91.95 61 PHE B N 1
ATOM 3124 C CA . PHE B 1 61 ? -16.027 -3.004 8.573 1 91.95 61 PHE B CA 1
ATOM 3125 C C . PHE B 1 61 ? -15.874 -1.941 9.655 1 91.95 61 PHE B C 1
ATOM 3127 O O . PHE B 1 61 ? -15.791 -2.264 10.842 1 91.95 61 PHE B O 1
ATOM 3134 N N . MET B 1 62 ? -15.667 -0.642 9.47 1 83.68 62 MET B N 1
ATOM 3135 C CA . MET B 1 62 ? -15.356 0.418 10.425 1 83.68 62 MET B CA 1
ATOM 3136 C C . MET B 1 62 ? -16.356 0.423 11.576 1 83.68 62 MET B C 1
ATOM 3138 O O . MET B 1 62 ? -15.977 0.615 12.733 1 83.68 62 MET B O 1
ATOM 3142 N N . ASN B 1 63 ? -17.573 0.15 11.543 1 72.85 63 ASN B N 1
ATOM 3143 C CA . ASN B 1 63 ? -18.482 0.232 12.682 1 72.85 63 ASN B CA 1
ATOM 3144 C C . ASN B 1 63 ? -19.253 -1.071 12.879 1 72.85 63 ASN B C 1
ATOM 3146 O O . ASN B 1 63 ? -19.982 -1.223 13.86 1 72.85 63 ASN B O 1
ATOM 3150 N N . GLU B 1 64 ? -19 -1.943 12.239 1 75.39 64 GLU B N 1
ATOM 3151 C CA . GLU B 1 64 ? -19.862 -3.114 12.374 1 75.39 64 GLU B CA 1
ATOM 3152 C C . GLU B 1 64 ? -19.042 -4.375 12.631 1 75.39 64 GLU B C 1
ATOM 3154 O O . GLU B 1 64 ? -19.419 -5.21 13.456 1 75.39 64 GLU B O 1
ATOM 3159 N N . ASN B 1 65 ? -17.89 -4.438 12.137 1 79.46 65 ASN B N 1
ATOM 3160 C CA . ASN B 1 65 ? -17.232 -5.739 12.084 1 79.46 65 ASN B CA 1
ATOM 3161 C C . ASN B 1 65 ? -15.844 -5.692 12.718 1 79.46 65 ASN B C 1
ATOM 3163 O O . ASN B 1 65 ? -15.098 -6.672 12.663 1 79.46 65 ASN B O 1
ATOM 3167 N N . MET B 1 66 ? -15.657 -4.7 13.499 1 87.23 66 MET B N 1
ATOM 3168 C CA . MET B 1 66 ? -14.299 -4.557 14.016 1 87.23 66 MET B CA 1
ATOM 3169 C C . MET B 1 66 ? -14.039 -5.549 15.145 1 87.23 66 MET B C 1
ATOM 3171 O O . MET B 1 66 ? -12.945 -6.106 15.248 1 87.23 66 MET B O 1
ATOM 3175 N N . GLU B 1 67 ? -15.034 -5.777 15.992 1 87.25 67 GLU B N 1
ATOM 3176 C CA . GLU B 1 67 ? -14.874 -6.728 17.088 1 87.25 67 GLU B CA 1
ATOM 3177 C C . GLU B 1 67 ? -14.625 -8.139 16.563 1 87.25 67 GLU B C 1
ATOM 3179 O O . GLU B 1 67 ? -13.757 -8.852 17.07 1 87.25 67 GLU B O 1
ATOM 3184 N N . SER B 1 68 ? -15.422 -8.485 15.626 1 91.4 68 SER B N 1
ATOM 3185 C CA . SER B 1 68 ? -15.262 -9.802 15.018 1 91.4 68 SER B CA 1
ATOM 3186 C C . SER B 1 68 ? -13.9 -9.939 14.346 1 91.4 68 SER B C 1
ATOM 3188 O O . SER B 1 68 ? -13.258 -10.987 14.44 1 91.4 68 SER B O 1
ATOM 3190 N N . LEU B 1 69 ? -13.455 -8.928 13.698 1 93.74 69 LEU B N 1
ATOM 3191 C CA . LEU B 1 69 ? -12.155 -8.941 13.036 1 93.74 69 LEU B CA 1
ATOM 3192 C C . LEU B 1 69 ? -11.028 -9.087 14.053 1 93.74 69 LEU B C 1
ATOM 3194 O O . LEU B 1 69 ? -10.074 -9.834 13.826 1 93.74 69 LEU B O 1
ATOM 3198 N N . ASN B 1 70 ? -11.215 -8.392 15.11 1 92.94 70 ASN B N 1
ATOM 3199 C CA . ASN B 1 70 ? -10.191 -8.451 16.148 1 92.94 70 ASN B CA 1
ATOM 3200 C C . ASN B 1 70 ? -10.068 -9.854 16.736 1 92.94 70 ASN B C 1
ATOM 3202 O O . ASN B 1 70 ? -8.974 -10.283 17.105 1 92.94 70 ASN B O 1
ATOM 3206 N N . LYS B 1 71 ? -11.166 -10.511 16.848 1 94.24 71 LYS B N 1
ATOM 3207 C CA . LYS B 1 71 ? -11.166 -11.865 17.394 1 94.24 71 LYS B CA 1
ATOM 3208 C C . LYS B 1 71 ? -10.563 -12.857 16.403 1 94.24 71 LYS B C 1
ATOM 3210 O O . LYS B 1 71 ? -9.871 -13.796 16.801 1 94.24 71 LYS B O 1
ATOM 3215 N N . ARG B 1 72 ? -10.774 -12.602 15.172 1 94.85 72 ARG B N 1
ATOM 3216 C CA . ARG B 1 72 ? -10.34 -13.519 14.123 1 94.85 72 ARG B CA 1
ATOM 3217 C C . ARG B 1 72 ? -8.867 -13.311 13.788 1 94.85 72 ARG B C 1
ATOM 3219 O O . ARG B 1 72 ? -8.151 -14.27 13.492 1 94.85 72 ARG B O 1
ATOM 3226 N N . PHE B 1 73 ? -8.491 -12.112 13.816 1 97.25 73 PHE B N 1
ATOM 3227 C CA . PHE B 1 73 ? -7.129 -11.736 13.452 1 97.25 73 PHE B CA 1
ATOM 3228 C C . PHE B 1 73 ? -6.382 -11.178 14.658 1 97.25 73 PHE B C 1
ATOM 3230 O O . PHE B 1 73 ? -6.403 -9.971 14.904 1 97.25 73 PHE B O 1
ATOM 3237 N N . CYS B 1 74 ? -5.736 -11.96 15.341 1 97.11 74 CYS B N 1
ATOM 3238 C CA . CYS B 1 74 ? -4.962 -11.576 16.516 1 97.11 74 CYS B CA 1
ATOM 3239 C C . CYS B 1 74 ? -3.813 -12.548 16.753 1 97.11 74 CYS B C 1
ATOM 3241 O O . CYS B 1 74 ? -3.772 -13.625 16.156 1 97.11 74 CYS B O 1
ATOM 3243 N N . LYS B 1 75 ? -2.934 -12.204 17.584 1 96.63 75 LYS B N 1
ATOM 3244 C CA . LYS B 1 75 ? -1.779 -13.034 17.914 1 96.63 75 LYS B CA 1
ATOM 3245 C C . LYS B 1 75 ? -2.207 -14.457 18.263 1 96.63 75 LYS B C 1
ATOM 3247 O O . LYS B 1 75 ? -3.198 -14.658 18.968 1 96.63 75 LYS B O 1
ATOM 3252 N N . GLY B 1 76 ? -1.514 -15.413 17.717 1 97.21 76 GLY B N 1
ATOM 3253 C CA . GLY B 1 76 ? -1.775 -16.811 18.018 1 97.21 76 GLY B CA 1
ATOM 3254 C C . GLY B 1 76 ? -2.679 -17.481 17 1 97.21 76 GLY B C 1
ATOM 3255 O O . GLY B 1 76 ? -2.636 -18.702 16.832 1 97.21 76 GLY B O 1
ATOM 3256 N N . LYS B 1 77 ? -3.525 -16.747 16.326 1 98.02 77 LYS B N 1
ATOM 3257 C CA . LYS B 1 77 ? -4.411 -17.315 15.314 1 98.02 77 LYS B CA 1
ATOM 3258 C C . LYS B 1 77 ? -3.642 -17.658 14.041 1 98.02 77 LYS B C 1
ATOM 3260 O O . LYS B 1 77 ? -2.623 -17.035 13.738 1 98.02 77 LYS B O 1
ATOM 3265 N N . THR B 1 78 ? -4.127 -18.617 13.343 1 97.89 78 THR B N 1
ATOM 3266 C CA . THR B 1 78 ? -3.494 -19.081 12.114 1 97.89 78 THR B CA 1
ATOM 3267 C C . THR B 1 78 ? -3.693 -18.07 10.988 1 97.89 78 THR B C 1
ATOM 3269 O O . THR B 1 78 ? -4.784 -17.519 10.828 1 97.89 78 THR B O 1
ATOM 3272 N N . VAL B 1 79 ? -2.675 -17.796 10.253 1 98.36 79 VAL B N 1
ATOM 3273 C CA . VAL B 1 79 ? -2.752 -16.953 9.065 1 98.36 79 VAL B CA 1
ATOM 3274 C C . VAL B 1 79 ? -3.532 -17.674 7.968 1 98.36 79 VAL B C 1
ATOM 3276 O O . VAL B 1 79 ? -3.207 -18.81 7.612 1 98.36 79 VAL B O 1
ATOM 3279 N N . PRO B 1 80 ? -4.551 -17.072 7.448 1 98.18 80 PRO B N 1
ATOM 3280 C CA . PRO B 1 80 ? -5.326 -17.738 6.398 1 98.18 80 PRO B CA 1
ATOM 3281 C C . PRO B 1 80 ? -4.49 -18.057 5.16 1 98.18 80 PRO B C 1
ATOM 3283 O O . PRO B 1 80 ? -3.452 -17.43 4.933 1 98.18 80 PRO B O 1
ATOM 3286 N N . TYR B 1 81 ? -4.916 -19.025 4.348 1 98.43 81 TYR B N 1
ATOM 3287 C CA . TYR B 1 81 ? -4.211 -19.433 3.138 1 98.43 81 TYR B CA 1
ATOM 3288 C C . TYR B 1 81 ? -4.12 -18.28 2.145 1 98.43 81 TYR B C 1
ATOM 3290 O O . TYR B 1 81 ? -5.099 -17.563 1.926 1 98.43 81 TYR B O 1
ATOM 3298 N N . GLY B 1 82 ? -3.008 -18.074 1.587 1 98.22 82 GLY B N 1
ATOM 3299 C CA . GLY B 1 82 ? -2.777 -17.018 0.614 1 98.22 82 GLY B CA 1
ATOM 3300 C C . GLY B 1 82 ? -2.315 -15.717 1.244 1 98.22 82 GLY B C 1
ATOM 3301 O O . GLY B 1 82 ? -1.771 -14.849 0.559 1 98.22 82 GLY B O 1
ATOM 3302 N N . TYR B 1 83 ? -2.51 -15.536 2.567 1 98.63 83 TYR B N 1
ATOM 3303 C CA . TYR B 1 83 ? -2.193 -14.28 3.238 1 98.63 83 TYR B CA 1
ATOM 3304 C C . TYR B 1 83 ? -0.689 -14.132 3.437 1 98.63 83 TYR B C 1
ATOM 3306 O O . TYR B 1 83 ? -0.193 -13.027 3.671 1 98.63 83 TYR B O 1
ATOM 3314 N N . SER B 1 84 ? 0.049 -15.229 3.303 1 98.51 84 SER B N 1
ATOM 3315 C CA . SER B 1 84 ? 1.5 -15.156 3.444 1 98.51 84 SER B CA 1
ATOM 3316 C C . SER B 1 84 ? 2.109 -14.212 2.413 1 98.51 84 SER B C 1
ATOM 3318 O O . SER B 1 84 ? 3.177 -13.639 2.642 1 98.51 84 SER B O 1
ATOM 3320 N N . MET B 1 85 ? 1.395 -13.966 1.354 1 98.41 85 MET B N 1
ATOM 3321 C CA . MET B 1 85 ? 1.903 -13.182 0.231 1 98.41 85 MET B CA 1
ATOM 3322 C C . MET B 1 85 ? 2.128 -11.73 0.639 1 98.41 85 MET B C 1
ATOM 3324 O O . MET B 1 85 ? 2.829 -10.989 -0.051 1 98.41 85 MET B O 1
ATOM 3328 N N . ILE B 1 86 ? 1.569 -11.27 1.778 1 98.37 86 ILE B N 1
ATOM 3329 C CA . ILE B 1 86 ? 1.706 -9.859 2.125 1 98.37 86 ILE B CA 1
ATOM 3330 C C . ILE B 1 86 ? 2.82 -9.688 3.155 1 98.37 86 ILE B C 1
ATOM 3332 O O . ILE B 1 86 ? 3.03 -8.589 3.674 1 98.37 86 ILE B O 1
ATOM 3336 N N . TYR B 1 87 ? 3.536 -10.78 3.422 1 97.99 87 TYR B N 1
ATOM 3337 C CA . TYR B 1 87 ? 4.607 -10.718 4.41 1 97.99 87 TYR B CA 1
ATOM 3338 C C . TYR B 1 87 ? 5.959 -11.006 3.768 1 97.99 87 TYR B C 1
ATOM 3340 O O . TYR B 1 87 ? 6.036 -11.705 2.755 1 97.99 87 TYR B O 1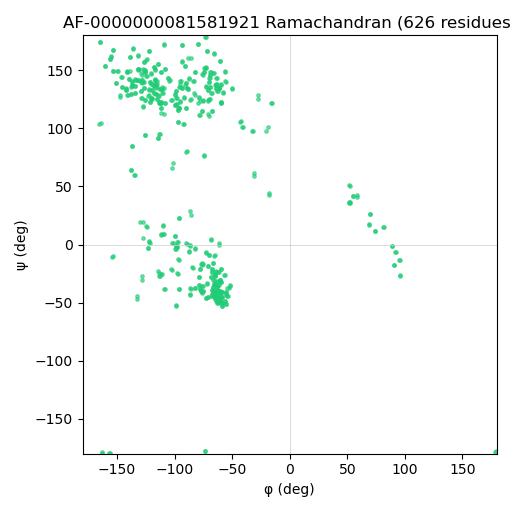
ATOM 3348 N N . CYS B 1 88 ? 6.989 -10.436 4.306 1 96.8 88 CYS B N 1
ATOM 3349 C CA . CYS B 1 88 ? 8.377 -10.691 3.937 1 96.8 88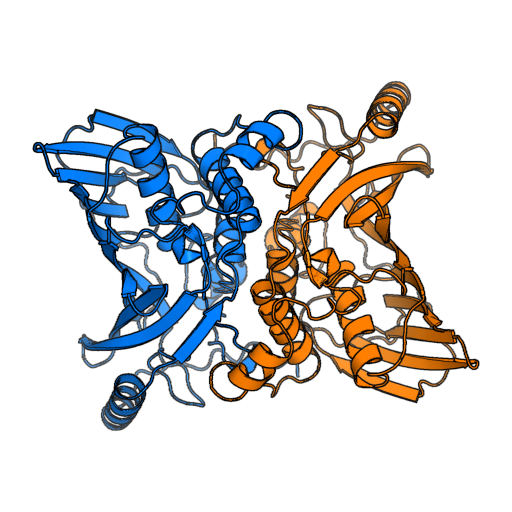 CYS B CA 1
ATOM 3350 C C . CYS B 1 88 ? 8.612 -10.392 2.461 1 96.8 88 CYS B C 1
ATOM 3352 O O . CYS B 1 88 ? 9.208 -11.201 1.747 1 96.8 88 CYS B O 1
ATOM 3354 N N . ASN B 1 89 ? 8.069 -9.329 2.024 1 96.24 89 ASN B N 1
ATOM 3355 C CA . ASN B 1 89 ? 8.328 -8.861 0.667 1 96.24 89 ASN B CA 1
ATOM 3356 C C . ASN B 1 89 ? 9.56 -7.962 0.609 1 96.24 89 ASN B C 1
ATOM 3358 O O . ASN B 1 89 ? 9.97 -7.398 1.625 1 96.24 89 ASN B O 1
ATOM 3362 N N . PRO B 1 90 ? 10.12 -7.797 -0.546 1 94.91 90 PRO B N 1
ATOM 3363 C CA . PRO B 1 90 ? 11.396 -7.087 -0.655 1 94.91 90 PRO B CA 1
ATOM 3364 C C . PRO B 1 90 ? 11.319 -5.653 -0.136 1 94.91 90 PRO B C 1
ATOM 3366 O O . PRO B 1 90 ? 10.319 -4.965 -0.356 1 94.91 90 PRO B O 1
ATOM 3369 N N . ILE B 1 91 ? 12.311 -5.248 0.574 1 95.1 91 ILE B N 1
ATOM 3370 C CA . ILE B 1 91 ? 12.483 -3.88 1.051 1 95.1 91 ILE B CA 1
ATOM 3371 C C . ILE B 1 91 ? 13.517 -3.159 0.189 1 95.1 91 ILE B C 1
ATOM 3373 O O . ILE B 1 91 ? 14.592 -2.796 0.671 1 95.1 91 ILE B O 1
ATOM 3377 N N . SER B 1 92 ? 13.267 -2.916 -1.059 1 94.66 92 SER B N 1
ATOM 3378 C CA . SER B 1 92 ? 14.191 -2.348 -2.035 1 94.66 92 SER B CA 1
ATOM 3379 C C . SER B 1 92 ? 14.09 -0.827 -2.074 1 94.66 92 SER B C 1
ATOM 3381 O O . SER B 1 92 ? 12.996 -0.27 -1.963 1 94.66 92 SER B O 1
ATOM 3383 N N . GLY B 1 93 ? 15.252 -0.245 -2.142 1 93.81 93 GLY B N 1
ATOM 3384 C CA . GLY B 1 93 ? 15.211 1.152 -2.546 1 93.81 93 GLY B CA 1
ATOM 3385 C C . GLY B 1 93 ? 14.724 1.346 -3.97 1 93.81 93 GLY B C 1
ATOM 3386 O O . GLY B 1 93 ? 14.633 0.386 -4.737 1 93.81 93 GLY B O 1
ATOM 3387 N N . GLU B 1 94 ? 14.381 2.515 -4.261 1 93.65 94 GLU B N 1
ATOM 3388 C CA . GLU B 1 94 ? 13.811 2.77 -5.581 1 93.65 94 GLU B CA 1
ATOM 3389 C C . GLU B 1 94 ? 14.822 2.476 -6.686 1 93.65 94 GLU B C 1
ATOM 3391 O O . GLU B 1 94 ? 14.446 2.052 -7.781 1 93.65 94 GLU B O 1
ATOM 3396 N N . ASN B 1 95 ? 16.093 2.681 -6.417 1 91.97 95 ASN B N 1
ATOM 3397 C CA . ASN B 1 95 ? 17.125 2.449 -7.422 1 91.97 95 ASN B CA 1
ATOM 3398 C C . ASN B 1 95 ? 17.35 0.959 -7.66 1 91.97 95 ASN B C 1
ATOM 3400 O O . ASN B 1 95 ? 18.114 0.576 -8.548 1 91.97 95 ASN B O 1
ATOM 3404 N N . GLU B 1 96 ? 16.736 0.129 -6.896 1 93.45 96 GLU B N 1
ATOM 3405 C CA . GLU B 1 96 ? 16.853 -1.32 -7.026 1 93.45 96 GLU B CA 1
ATOM 3406 C C . GLU B 1 96 ? 15.677 -1.901 -7.806 1 93.45 96 GLU B C 1
ATOM 3408 O O . GLU B 1 96 ? 15.627 -3.107 -8.057 1 93.45 96 GLU B O 1
ATOM 3413 N N . LEU B 1 97 ? 14.76 -1.047 -8.186 1 94.67 97 LEU B N 1
ATOM 3414 C CA . LEU B 1 97 ? 13.577 -1.462 -8.931 1 94.67 97 LEU B CA 1
ATOM 3415 C C . LEU B 1 97 ? 13.825 -1.384 -10.434 1 94.67 97 LEU B C 1
ATOM 3417 O O . LEU B 1 97 ? 14.699 -0.64 -10.885 1 94.67 97 LEU B O 1
ATOM 3421 N N . GLY B 1 98 ? 13.114 -2.177 -11.136 1 92.96 98 GLY B N 1
ATOM 3422 C CA . GLY B 1 98 ? 13.1 -2.047 -12.584 1 92.96 98 GLY B CA 1
ATOM 3423 C C . GLY B 1 98 ? 12.322 -0.837 -13.067 1 92.96 98 GLY B C 1
ATOM 3424 O O . GLY B 1 98 ? 11.669 -0.156 -12.274 1 92.96 98 GLY B O 1
ATOM 3425 N N . PHE B 1 99 ? 12.307 -0.668 -14.358 1 89.67 99 PHE B N 1
ATOM 3426 C CA . PHE B 1 99 ? 11.597 0.441 -14.983 1 89.67 99 PHE B CA 1
ATOM 3427 C C . PHE B 1 99 ? 10.095 0.323 -14.749 1 89.67 99 PHE B C 1
ATOM 3429 O O . PHE B 1 99 ? 9.38 1.327 -14.758 1 89.67 99 PHE B O 1
ATOM 3436 N N . ASP B 1 100 ? 9.663 -0.861 -14.555 1 93.62 100 ASP B N 1
ATOM 3437 C CA . ASP B 1 100 ? 8.238 -1.118 -14.363 1 93.62 100 ASP B CA 1
ATOM 3438 C C . ASP B 1 100 ? 7.843 -0.954 -12.898 1 93.62 100 ASP B C 1
ATOM 3440 O O . ASP B 1 100 ? 6.691 -1.193 -12.53 1 93.62 100 ASP B O 1
ATOM 3444 N N . GLY B 1 101 ? 8.847 -0.621 -11.98 1 95.01 101 GLY B N 1
ATOM 3445 C CA . GLY B 1 101 ? 8.567 -0.357 -10.578 1 95.01 101 GLY B CA 1
ATOM 3446 C C . GLY B 1 101 ? 8.597 -1.606 -9.717 1 95.01 101 GLY B C 1
ATOM 3447 O O . GLY B 1 101 ? 8.357 -1.541 -8.51 1 95.01 101 GLY B O 1
ATOM 3448 N N . PHE B 1 102 ? 8.84 -2.724 -10.305 1 95.26 102 PHE B N 1
ATOM 3449 C CA . PHE B 1 102 ? 8.924 -3.971 -9.554 1 95.26 102 PHE B CA 1
ATOM 3450 C C . PHE B 1 102 ? 10.365 -4.268 -9.158 1 95.26 102 PHE B C 1
ATOM 3452 O O . PHE B 1 102 ? 11.303 -3.779 -9.792 1 95.26 102 PHE B O 1
ATOM 3459 N N . ASP B 1 103 ? 10.555 -5.052 -8.128 1 94.09 103 ASP B N 1
ATOM 3460 C CA . ASP B 1 103 ? 11.874 -5.411 -7.616 1 94.09 103 ASP B CA 1
ATOM 3461 C C . ASP B 1 103 ? 12.67 -6.201 -8.652 1 94.09 103 ASP B C 1
ATOM 3463 O O . ASP B 1 103 ? 12.147 -7.136 -9.262 1 94.09 103 ASP B O 1
ATOM 3467 N N . ASN B 1 104 ? 13.996 -5.916 -8.826 1 93.05 104 ASN B N 1
ATOM 3468 C CA . ASN B 1 104 ? 14.818 -6.526 -9.866 1 93.05 104 ASN B CA 1
ATOM 3469 C C . ASN B 1 104 ? 15.873 -7.456 -9.273 1 93.05 104 ASN B C 1
ATOM 3471 O O . ASN B 1 104 ? 16.759 -7.93 -9.986 1 93.05 104 ASN B O 1
ATOM 3475 N N . TYR B 1 105 ? 15.784 -7.711 -8.005 1 91.94 105 TYR B N 1
ATOM 3476 C CA . TYR B 1 105 ? 16.837 -8.516 -7.396 1 91.94 105 TYR B CA 1
ATOM 3477 C C . TYR B 1 105 ? 16.992 -9.848 -8.119 1 91.94 105 TYR B C 1
ATOM 3479 O O . TYR B 1 105 ? 18.108 -10.255 -8.453 1 91.94 105 TYR B O 1
ATOM 3487 N N . HIS B 1 106 ? 15.916 -10.491 -8.453 1 92.49 106 HIS B N 1
ATOM 3488 C CA . HIS B 1 106 ? 15.95 -11.781 -9.133 1 92.49 106 HIS B CA 1
ATOM 3489 C C . HIS B 1 106 ? 15.469 -11.657 -10.574 1 92.49 106 HIS B C 1
ATOM 3491 O O . HIS B 1 106 ? 15.071 -12.649 -11.188 1 92.49 106 HIS B O 1
ATOM 3497 N N . ALA B 1 107 ? 15.425 -10.508 -11.111 1 94.74 107 ALA B N 1
ATOM 3498 C CA . ALA B 1 107 ? 15.016 -10.315 -12.5 1 94.74 107 ALA B CA 1
ATOM 3499 C C . ALA B 1 107 ? 16.177 -10.579 -13.455 1 94.74 107 ALA B C 1
ATOM 3501 O O . ALA B 1 107 ? 17.342 -10.418 -13.086 1 94.74 107 ALA B O 1
ATOM 3502 N N . PRO B 1 108 ? 15.937 -11.067 -14.655 1 96.02 108 PRO B N 1
ATOM 3503 C CA . PRO B 1 108 ? 16.988 -11.242 -15.661 1 96.02 108 PRO B CA 1
ATOM 3504 C C . PRO B 1 108 ? 17.425 -9.923 -16.294 1 96.02 108 PRO B C 1
ATOM 3506 O O . PRO B 1 108 ? 17.104 -9.655 -17.455 1 96.02 108 PRO B O 1
ATOM 3509 N N . CYS B 1 109 ? 18.205 -9.205 -15.536 1 93.56 109 CYS B N 1
ATOM 3510 C CA . CYS B 1 109 ? 18.727 -7.905 -15.942 1 93.56 109 CYS B CA 1
ATOM 3511 C C . CYS B 1 109 ? 20.204 -7.775 -15.587 1 93.56 109 CYS B C 1
ATOM 3513 O O . CYS B 1 109 ? 20.779 -8.671 -14.968 1 93.56 109 CYS B O 1
ATOM 3515 N N . THR B 1 110 ? 20.736 -6.8 -16.083 1 88.9 110 THR B N 1
ATOM 3516 C CA . THR B 1 110 ? 22.071 -6.397 -15.653 1 88.9 110 THR B CA 1
ATOM 3517 C C . THR B 1 110 ? 22.012 -5.102 -14.847 1 88.9 110 THR B C 1
ATOM 3519 O O . THR B 1 110 ? 20.931 -4.557 -14.617 1 88.9 110 THR B O 1
ATOM 3522 N N . GLU B 1 111 ? 23.094 -4.719 -14.283 1 79.23 111 GLU B N 1
ATOM 3523 C CA . GLU B 1 111 ? 23.136 -3.545 -13.415 1 79.23 111 GLU B CA 1
ATOM 3524 C C . GLU B 1 111 ? 22.635 -2.302 -14.145 1 79.23 111 GLU B C 1
ATOM 3526 O O . GLU B 1 111 ? 22.019 -1.425 -13.536 1 79.23 111 GLU B O 1
ATOM 3531 N N . ASP B 1 112 ? 22.782 -2.352 -15.44 1 79.32 112 ASP B N 1
ATOM 3532 C CA . ASP B 1 112 ? 22.529 -1.085 -16.121 1 79.32 112 ASP B CA 1
ATOM 3533 C C . ASP B 1 112 ? 21.413 -1.23 -17.153 1 79.32 112 ASP B C 1
ATOM 3535 O O . ASP B 1 112 ? 21.122 -0.291 -17.896 1 79.32 112 ASP B O 1
ATOM 3539 N N . LYS B 1 113 ? 20.908 -2.425 -17.183 1 86.91 113 LYS B N 1
ATOM 3540 C CA . LYS B 1 113 ? 20.004 -2.612 -18.313 1 86.91 113 LYS B CA 1
ATOM 3541 C C . LYS B 1 113 ? 18.872 -3.573 -17.959 1 86.91 113 LYS B C 1
ATOM 3543 O O . LYS B 1 113 ? 19.112 -4.639 -17.388 1 86.91 113 LYS B O 1
ATOM 3548 N N . ASP B 1 114 ? 17.631 -3.124 -18.215 1 91.35 114 ASP B N 1
ATOM 3549 C CA . ASP B 1 114 ? 16.458 -3.991 -18.286 1 91.35 114 ASP B CA 1
ATOM 3550 C C . ASP B 1 114 ? 16.18 -4.423 -19.724 1 91.35 114 ASP B C 1
ATOM 3552 O O . ASP B 1 114 ? 16.216 -3.601 -20.642 1 91.35 114 ASP B O 1
ATOM 3556 N N . TYR B 1 115 ? 15.909 -5.663 -19.955 1 93.48 115 TYR B N 1
ATOM 3557 C CA . TYR B 1 115 ? 15.861 -6.175 -21.32 1 93.48 115 TYR B CA 1
ATOM 3558 C C . TYR B 1 115 ? 14.42 -6.337 -21.791 1 93.48 115 TYR B C 1
ATOM 3560 O O . TYR B 1 115 ? 14.157 -6.393 -22.995 1 93.48 115 TYR B O 1
ATOM 3568 N N . PHE B 1 116 ? 13.5 -6.451 -20.892 1 95.04 116 PHE B N 1
ATOM 3569 C CA . PHE B 1 116 ? 12.182 -6.943 -21.277 1 95.04 116 PHE B CA 1
ATOM 3570 C C . PHE B 1 116 ? 11.113 -5.888 -21.018 1 95.04 116 PHE B C 1
ATOM 3572 O O . PHE B 1 116 ? 11.217 -5.113 -20.064 1 95.04 116 PHE B O 1
ATOM 3579 N N . TYR B 1 117 ? 10.066 -5.978 -21.802 1 93.89 117 TYR B N 1
ATOM 3580 C CA . TYR B 1 117 ? 8.983 -5.005 -21.724 1 93.89 117 TYR B CA 1
ATOM 3581 C C . TYR B 1 117 ? 7.968 -5.402 -20.659 1 93.89 117 TYR B C 1
ATOM 3583 O O . TYR B 1 117 ? 7.399 -4.542 -19.983 1 93.89 117 TYR B O 1
ATOM 3591 N N . ARG B 1 118 ? 7.76 -6.719 -20.617 1 95.61 118 ARG B N 1
ATOM 3592 C CA . ARG B 1 118 ? 6.704 -7.157 -19.71 1 95.61 118 ARG B CA 1
ATOM 3593 C C . ARG B 1 118 ? 7.216 -8.224 -18.748 1 95.61 118 ARG B C 1
ATOM 3595 O O . ARG B 1 118 ? 8.04 -9.061 -19.122 1 95.61 118 ARG B O 1
ATOM 3602 N N . ARG B 1 119 ? 6.814 -8.121 -17.62 1 95.92 119 ARG B N 1
ATOM 3603 C CA . ARG B 1 119 ? 6.972 -9.114 -16.561 1 95.92 119 ARG B CA 1
ATOM 3604 C C . ARG B 1 119 ? 5.627 -9.721 -16.176 1 95.92 119 ARG B C 1
ATOM 3606 O O . ARG B 1 119 ? 4.718 -9.008 -15.747 1 95.92 119 ARG B O 1
ATOM 3613 N N . MET B 1 120 ? 5.487 -11.053 -16.297 1 96.46 120 MET B N 1
ATOM 3614 C CA . MET B 1 120 ? 4.19 -11.694 -16.102 1 96.46 120 MET B CA 1
ATOM 3615 C C . MET B 1 120 ? 4.262 -12.744 -14.999 1 96.46 120 MET B C 1
ATOM 3617 O O . MET B 1 120 ? 5.187 -13.559 -14.97 1 96.46 120 MET B O 1
ATOM 3621 N N . TRP B 1 121 ? 3.379 -12.649 -14.093 1 97.31 121 TRP B N 1
ATOM 3622 C CA . TRP B 1 121 ? 3.134 -13.747 -13.164 1 97.31 121 TRP B CA 1
ATOM 3623 C C . TRP B 1 121 ? 2.287 -14.834 -13.818 1 97.31 121 TRP B C 1
ATOM 3625 O O . TRP B 1 121 ? 1.093 -14.64 -14.056 1 97.31 121 TRP B O 1
ATOM 3635 N N . VAL B 1 122 ? 2.826 -16.024 -14.083 1 97.36 122 VAL B N 1
ATOM 3636 C CA . VAL B 1 122 ? 2.126 -16.935 -14.983 1 97.36 122 VAL B CA 1
ATOM 3637 C C . VAL B 1 122 ? 1.649 -18.162 -14.208 1 97.36 122 VAL B C 1
ATOM 3639 O O . VAL B 1 122 ? 0.697 -18.831 -14.618 1 97.36 122 VAL B O 1
ATOM 3642 N N . ALA B 1 123 ? 2.378 -18.445 -13.157 1 98.59 123 ALA B N 1
ATOM 3643 C CA . ALA B 1 123 ? 2.008 -19.636 -12.397 1 98.59 123 ALA B CA 1
ATOM 3644 C C . ALA B 1 123 ? 2.672 -19.639 -11.023 1 98.59 123 ALA B C 1
ATOM 3646 O O . ALA B 1 123 ? 3.487 -18.765 -10.719 1 98.59 123 ALA B O 1
ATOM 3647 N N . GLY B 1 124 ? 2.33 -20.588 -10.225 1 98.65 124 GLY B N 1
ATOM 3648 C CA . GLY B 1 124 ? 2.937 -20.778 -8.917 1 98.65 124 GLY B CA 1
ATOM 3649 C C . GLY B 1 124 ? 2.345 -21.943 -8.148 1 98.65 124 GLY B C 1
ATOM 3650 O O . GLY B 1 124 ? 1.539 -22.705 -8.687 1 98.65 124 GLY B O 1
ATOM 3651 N N . SER B 1 125 ? 2.853 -22.094 -6.974 1 98.84 125 SER B N 1
ATOM 3652 C CA . SER B 1 125 ? 2.364 -23.157 -6.102 1 98.84 125 SER B CA 1
ATOM 3653 C C . SER B 1 125 ? 2.63 -22.835 -4.635 1 98.84 125 SER B C 1
ATOM 3655 O O . SER B 1 125 ? 3.445 -21.964 -4.324 1 98.84 125 SER B O 1
ATOM 3657 N N . PHE B 1 126 ? 1.885 -23.485 -3.793 1 98.86 126 PHE B N 1
ATOM 3658 C CA . PHE B 1 126 ? 2.074 -23.463 -2.347 1 98.86 126 PHE B CA 1
ATOM 3659 C C . PHE B 1 126 ? 2.144 -24.879 -1.789 1 98.86 126 PHE B C 1
ATOM 3661 O O . PHE B 1 126 ? 1.443 -25.775 -2.265 1 98.86 126 PHE B O 1
ATOM 3668 N N . GLN B 1 127 ? 2.983 -25.052 -0.859 1 98.87 127 GLN B N 1
ATOM 3669 C CA . GLN B 1 127 ? 2.925 -26.151 0.099 1 98.87 127 GLN B CA 1
ATOM 3670 C C . GLN B 1 127 ? 2.709 -25.633 1.518 1 98.87 127 GLN B C 1
ATOM 3672 O O . GLN B 1 127 ? 3.406 -24.72 1.964 1 98.87 127 GLN B O 1
ATOM 3677 N N . PHE B 1 128 ? 1.739 -26.198 2.182 1 98.71 128 PHE B N 1
ATOM 3678 C CA . PHE B 1 128 ? 1.407 -25.792 3.543 1 98.71 128 PHE B CA 1
ATOM 3679 C C . PHE B 1 128 ? 1.756 -26.894 4.537 1 98.71 128 PHE B C 1
ATOM 3681 O O . PHE B 1 128 ? 1.477 -28.069 4.292 1 98.71 128 PHE B O 1
ATOM 3688 N N . ASN B 1 129 ? 2.387 -26.548 5.602 1 98.5 129 ASN B N 1
ATOM 3689 C CA . ASN B 1 129 ? 2.679 -27.485 6.682 1 98.5 129 ASN B CA 1
ATOM 3690 C C . ASN B 1 129 ? 1.585 -27.473 7.746 1 98.5 129 ASN B C 1
ATOM 3692 O O . ASN B 1 129 ? 1.536 -26.569 8.581 1 98.5 129 ASN B O 1
ATOM 3696 N N . PRO B 1 130 ? 0.732 -28.447 7.772 1 97.06 130 PRO B N 1
ATOM 3697 C CA . PRO B 1 130 ? -0.382 -28.426 8.724 1 97.06 130 PRO B CA 1
ATOM 3698 C C . PRO B 1 130 ? 0.079 -28.556 10.174 1 97.06 130 PRO B C 1
ATOM 3700 O O . PRO B 1 130 ? -0.642 -28.159 11.093 1 97.06 130 PRO B O 1
ATOM 3703 N N . ASP B 1 131 ? 1.252 -29.068 10.432 1 96.94 131 ASP B N 1
ATOM 3704 C CA . ASP B 1 131 ? 1.757 -29.278 11.785 1 96.94 131 ASP B CA 1
ATOM 3705 C C . ASP B 1 131 ? 2.401 -28.007 12.335 1 96.94 131 ASP B C 1
ATOM 3707 O O . ASP B 1 131 ? 2.618 -27.887 13.542 1 96.94 131 ASP B O 1
ATOM 3711 N N . ARG B 1 132 ? 2.749 -27.142 11.425 1 97.49 132 ARG B N 1
ATOM 3712 C CA . ARG B 1 132 ? 3.369 -25.884 11.826 1 97.49 132 ARG B CA 1
ATOM 3713 C C . ARG B 1 132 ? 2.806 -24.715 11.024 1 97.49 132 ARG B C 1
ATOM 3715 O O . ARG B 1 132 ? 3.549 -24.017 10.33 1 97.49 132 ARG B O 1
ATOM 3722 N N . PRO B 1 133 ? 1.577 -24.451 11.173 1 97.88 133 PRO B N 1
ATOM 3723 C CA . PRO B 1 133 ? 1.002 -23.338 10.415 1 97.88 133 PRO B CA 1
ATOM 3724 C C . PRO B 1 133 ? 1.566 -21.983 10.837 1 97.88 133 PRO B C 1
ATOM 3726 O O . PRO B 1 133 ? 1.969 -21.81 11.99 1 97.88 133 PRO B O 1
ATOM 3729 N N . LEU B 1 134 ? 1.66 -21.109 9.903 1 98.2 134 LEU B N 1
ATOM 3730 C CA . LEU B 1 134 ? 2.031 -19.734 10.216 1 98.2 134 LEU B CA 1
ATOM 3731 C C . LEU B 1 134 ? 0.974 -19.073 11.095 1 98.2 134 LEU B C 1
ATOM 3733 O O . LEU B 1 134 ? -0.225 -19.23 10.856 1 98.2 134 LEU B O 1
ATOM 3737 N N . ARG B 1 135 ? 1.362 -18.4 12.128 1 98.36 135 ARG B N 1
ATOM 3738 C CA . ARG B 1 135 ? 0.448 -17.726 13.044 1 98.36 135 ARG B CA 1
ATOM 3739 C C . ARG B 1 135 ? 0.822 -16.257 13.21 1 98.36 135 ARG B C 1
ATOM 3741 O O . ARG B 1 135 ? 1.99 -15.889 13.066 1 98.36 135 ARG B O 1
ATOM 3748 N N . PHE B 1 136 ? -0.167 -15.408 13.48 1 98.3 136 PHE B N 1
ATOM 3749 C CA . PHE B 1 136 ? 0.114 -14.012 13.791 1 98.3 136 PHE B CA 1
ATOM 3750 C C . PHE B 1 136 ? 0.969 -13.898 15.047 1 98.3 136 PHE B C 1
ATOM 3752 O O . PHE B 1 136 ? 0.728 -14.596 16.034 1 98.3 136 PHE B O 1
ATOM 3759 N N . GLY B 1 137 ? 1.995 -13.033 14.963 1 97.37 137 GLY B N 1
ATOM 3760 C CA . GLY B 1 137 ? 2.912 -12.873 16.081 1 97.37 137 GLY B CA 1
ATOM 3761 C C . GLY B 1 137 ? 4.16 -13.725 15.956 1 97.37 137 GLY B C 1
ATOM 3762 O O . GLY B 1 137 ? 5.131 -13.526 16.69 1 97.37 137 GLY B O 1
ATOM 3763 N N . ASP B 1 138 ? 4.182 -14.698 15.027 1 97.76 138 ASP B N 1
ATOM 3764 C CA . ASP B 1 138 ? 5.356 -15.542 14.832 1 97.76 138 ASP B CA 1
ATOM 3765 C C . ASP B 1 138 ? 6.553 -14.718 14.361 1 97.76 138 ASP B C 1
ATOM 3767 O O . ASP B 1 138 ? 6.393 -13.758 13.605 1 97.76 138 ASP B O 1
ATOM 3771 N N . GLU B 1 139 ? 7.677 -15.061 14.818 1 97.02 139 GLU B N 1
ATOM 3772 C CA . GLU B 1 139 ? 8.933 -14.663 14.189 1 97.02 139 GLU B CA 1
ATOM 3773 C C . GLU B 1 139 ? 9.231 -15.519 12.962 1 97.02 139 GLU B C 1
ATOM 3775 O O . GLU B 1 139 ? 9.304 -16.746 13.058 1 97.02 139 GLU B O 1
ATOM 3780 N N . VAL B 1 140 ? 9.41 -14.895 11.829 1 97.87 140 VAL B N 1
ATOM 3781 C CA . VAL B 1 140 ? 9.539 -15.648 10.586 1 97.87 140 VAL B CA 1
ATOM 3782 C C . VAL B 1 140 ? 10.888 -15.348 9.937 1 97.87 140 VAL B C 1
ATOM 3784 O O . VAL B 1 140 ? 11.248 -14.184 9.748 1 97.87 140 VAL B O 1
ATOM 3787 N N . ARG B 1 141 ? 11.609 -16.345 9.661 1 97.3 141 ARG B N 1
ATOM 3788 C CA . ARG B 1 141 ? 12.769 -16.278 8.778 1 97.3 141 ARG B CA 1
ATOM 3789 C C . ARG B 1 141 ? 12.397 -16.679 7.355 1 97.3 141 ARG B C 1
ATOM 3791 O O . ARG B 1 141 ? 11.851 -17.762 7.132 1 97.3 141 ARG B O 1
ATOM 3798 N N . PHE B 1 142 ? 12.657 -15.803 6.464 1 97.1 142 PHE B N 1
ATOM 3799 C CA . PHE B 1 142 ? 12.222 -15.952 5.081 1 97.1 142 PHE B CA 1
ATOM 3800 C C . PHE B 1 142 ? 13.417 -15.963 4.135 1 97.1 142 PHE B C 1
ATOM 3802 O O . PHE B 1 142 ? 14.373 -15.208 4.325 1 97.1 142 PHE B O 1
ATOM 3809 N N . THR B 1 143 ? 13.378 -16.854 3.139 1 96.65 143 THR B N 1
ATOM 3810 C CA . THR B 1 143 ? 14.398 -16.902 2.096 1 96.65 143 THR B CA 1
ATOM 3811 C C . THR B 1 143 ? 13.756 -17.036 0.718 1 96.65 143 THR B C 1
ATOM 3813 O O . THR B 1 143 ? 12.786 -17.777 0.549 1 96.65 143 THR B O 1
ATOM 3816 N N . GLU B 1 144 ? 14.223 -16.314 -0.184 1 96.77 144 GLU B N 1
ATOM 3817 C CA . GLU B 1 144 ? 13.855 -16.498 -1.585 1 96.77 144 GLU B CA 1
ATOM 3818 C C . GLU B 1 144 ? 15.078 -16.819 -2.439 1 96.77 144 GLU B C 1
ATOM 3820 O O . GLU B 1 144 ? 16.13 -16.194 -2.287 1 96.77 144 GLU B O 1
ATOM 3825 N N . THR B 1 145 ? 14.982 -17.78 -3.255 1 97.33 145 THR B N 1
ATOM 3826 C CA . THR B 1 145 ? 16.012 -18.194 -4.202 1 97.33 145 THR B CA 1
ATOM 3827 C C . THR B 1 145 ? 15.422 -18.374 -5.597 1 97.33 145 THR B C 1
ATOM 3829 O O . THR B 1 145 ? 14.201 -18.387 -5.764 1 97.33 145 THR B O 1
ATOM 3832 N N . VAL B 1 146 ? 16.333 -18.393 -6.559 1 97.55 146 VAL B N 1
ATOM 3833 C CA . VAL B 1 146 ? 15.938 -18.767 -7.913 1 97.55 146 VAL B CA 1
ATOM 3834 C C . VAL B 1 146 ? 16.089 -20.275 -8.098 1 97.55 146 VAL B C 1
ATOM 3836 O O . VAL B 1 146 ? 17.19 -20.815 -7.971 1 97.55 146 VAL B O 1
ATOM 3839 N N . ASP B 1 147 ? 15.034 -20.887 -8.341 1 96.55 147 ASP B N 1
ATOM 3840 C CA . ASP B 1 147 ? 15.027 -22.342 -8.463 1 96.55 147 ASP B CA 1
ATOM 3841 C C . ASP B 1 147 ? 15.359 -22.774 -9.889 1 96.55 147 ASP B C 1
ATOM 3843 O O . ASP B 1 147 ? 16.066 -23.763 -10.095 1 96.55 147 ASP B O 1
ATOM 3847 N N . LYS B 1 148 ? 14.76 -22.089 -10.883 1 96.41 148 LYS B N 1
ATOM 3848 C CA . LYS B 1 148 ? 14.919 -22.446 -12.29 1 96.41 148 LYS B CA 1
ATOM 3849 C C . LYS B 1 148 ? 14.923 -21.203 -13.175 1 96.41 148 LYS B C 1
ATOM 3851 O O . LYS B 1 148 ? 14.22 -20.231 -12.892 1 96.41 148 LYS B O 1
ATOM 3856 N N . ILE B 1 149 ? 15.699 -21.241 -14.172 1 97.44 149 ILE B N 1
ATOM 3857 C CA . ILE B 1 149 ? 15.716 -20.24 -15.233 1 97.44 149 ILE B CA 1
ATOM 3858 C C . ILE B 1 149 ? 15.628 -20.929 -16.593 1 97.44 149 ILE B C 1
ATOM 3860 O O . ILE B 1 149 ? 16.314 -21.925 -16.837 1 97.44 149 ILE B O 1
ATOM 3864 N N . ARG B 1 150 ? 14.757 -20.449 -17.423 1 96.67 150 ARG B N 1
ATOM 3865 C CA . ARG B 1 150 ? 14.575 -21.017 -18.755 1 96.67 150 ARG B CA 1
ATOM 3866 C C . ARG B 1 150 ? 14.537 -19.923 -19.816 1 96.67 150 ARG B C 1
ATOM 3868 O O . ARG B 1 150 ? 14.012 -18.834 -19.575 1 96.67 150 ARG B O 1
ATOM 3875 N N . GLN B 1 151 ? 15.112 -20.179 -20.905 1 96.29 151 GLN B N 1
ATOM 3876 C CA . GLN B 1 151 ? 15.022 -19.263 -22.038 1 96.29 151 GLN B CA 1
ATOM 3877 C C . GLN B 1 151 ? 14.088 -19.808 -23.114 1 96.29 151 GLN B C 1
ATOM 3879 O O . GLN B 1 151 ? 14.029 -21.02 -23.336 1 96.29 151 GLN B O 1
ATOM 3884 N N . TYR B 1 152 ? 13.394 -18.895 -23.703 1 95.78 152 TYR B N 1
ATOM 3885 C CA . TYR B 1 152 ? 12.479 -19.228 -24.79 1 95.78 152 TYR B CA 1
ATOM 3886 C C . TYR B 1 152 ? 12.678 -18.291 -25.975 1 95.78 152 TYR B C 1
ATOM 3888 O O . TYR B 1 152 ? 13.172 -17.173 -25.815 1 95.78 152 TYR B O 1
ATOM 3896 N N . LYS B 1 153 ? 12.376 -18.871 -27.246 1 94.09 153 LYS B N 1
ATOM 3897 C CA . LYS B 1 153 ? 12.284 -18.084 -28.472 1 94.09 153 LYS B CA 1
ATOM 3898 C C . LYS B 1 153 ? 13.529 -17.222 -28.666 1 94.09 153 LYS B C 1
ATOM 3900 O O . LYS B 1 153 ? 13.426 -16.007 -28.852 1 94.09 153 LYS B O 1
ATOM 3905 N N . ARG B 1 154 ? 14.792 -17.83 -28.571 1 93.75 154 ARG B N 1
ATOM 3906 C CA . ARG B 1 154 ? 16.083 -17.183 -28.78 1 93.75 154 ARG B CA 1
ATOM 3907 C C . ARG B 1 154 ? 16.237 -15.964 -27.876 1 93.75 154 ARG B C 1
ATOM 3909 O O . ARG B 1 154 ? 16.504 -14.86 -28.355 1 93.75 154 ARG B O 1
ATOM 3916 N N . LEU B 1 155 ? 15.786 -16.091 -26.557 1 94.6 155 LEU B N 1
ATOM 3917 C CA . LEU B 1 155 ? 16.024 -15.134 -25.482 1 94.6 155 LEU B CA 1
ATOM 3918 C C . LEU B 1 155 ? 15.035 -13.975 -25.557 1 94.6 155 LEU B C 1
ATOM 3920 O O . LEU B 1 155 ? 15.201 -12.967 -24.867 1 94.6 155 LEU B O 1
ATOM 3924 N N . GLU B 1 156 ? 13.968 -14.188 -26.341 1 95.86 156 GLU B N 1
ATOM 3925 C CA . GLU B 1 156 ? 12.897 -13.196 -26.329 1 95.86 156 GLU B CA 1
ATOM 3926 C C . GLU B 1 156 ? 12.034 -13.33 -25.077 1 95.86 156 GLU B C 1
ATOM 3928 O O . GLU B 1 156 ? 11.267 -12.424 -24.746 1 95.86 156 GLU B O 1
ATOM 3933 N N . GLN B 1 157 ? 12.18 -14.427 -24.502 1 96.79 157 GLN B N 1
ATOM 3934 C CA . GLN B 1 157 ? 11.458 -14.712 -23.266 1 96.79 157 GLN B CA 1
ATOM 3935 C C . GLN B 1 157 ? 12.325 -15.507 -22.294 1 96.79 157 GLN B C 1
ATOM 3937 O O . GLN B 1 157 ? 13.031 -16.433 -22.698 1 96.79 157 GLN B O 1
ATOM 3942 N N . ILE B 1 158 ? 12.342 -15.064 -21.049 1 97.92 158 ILE B N 1
ATOM 3943 C CA . ILE B 1 158 ? 13.034 -15.798 -19.995 1 97.92 158 ILE B CA 1
ATOM 3944 C C . ILE B 1 158 ? 12.071 -16.076 -18.843 1 97.92 158 ILE B C 1
ATOM 3946 O O . ILE B 1 158 ? 11.358 -15.177 -18.391 1 97.92 158 ILE B O 1
ATOM 3950 N N . GLY B 1 159 ? 11.946 -17.315 -18.496 1 97.98 159 GLY B N 1
ATOM 3951 C CA . GLY B 1 159 ? 11.181 -17.713 -17.325 1 97.98 159 GLY B CA 1
ATOM 3952 C C . GLY B 1 159 ? 12.04 -17.919 -16.092 1 97.98 159 GLY B C 1
ATOM 3953 O O . GLY B 1 159 ? 13.129 -18.492 -16.176 1 97.98 159 GLY B O 1
ATOM 3954 N N . VAL B 1 160 ? 11.603 -17.413 -14.974 1 98.14 160 VAL B N 1
ATOM 3955 C CA . VAL B 1 160 ? 12.316 -17.572 -13.711 1 98.14 160 VAL B CA 1
ATOM 3956 C C . VAL B 1 160 ? 11.365 -18.105 -12.643 1 98.14 160 VAL B C 1
ATOM 3958 O O . VAL B 1 160 ? 10.292 -17.539 -12.42 1 98.14 160 VAL B O 1
ATOM 3961 N N . ASP B 1 161 ? 11.724 -19.207 -11.982 1 98.14 161 ASP B N 1
ATOM 3962 C CA . ASP B 1 161 ? 10.997 -19.755 -10.841 1 98.14 161 ASP B CA 1
ATOM 3963 C C . ASP B 1 161 ? 11.642 -19.33 -9.524 1 98.14 161 ASP B C 1
ATOM 3965 O O . ASP B 1 161 ? 12.8 -19.66 -9.258 1 98.14 161 ASP B O 1
ATOM 3969 N N . TYR B 1 162 ? 10.832 -18.663 -8.757 1 97.42 162 TYR B N 1
ATOM 3970 C CA . TYR B 1 162 ? 11.291 -18.24 -7.439 1 97.42 162 TYR B CA 1
ATOM 3971 C C . TYR B 1 162 ? 10.785 -19.187 -6.356 1 97.42 162 TYR B C 1
ATOM 3973 O O . TYR B 1 162 ? 9.598 -19.517 -6.317 1 97.42 162 TYR B O 1
ATOM 3981 N N . ARG B 1 163 ? 11.694 -19.622 -5.579 1 98.24 163 ARG B N 1
ATOM 3982 C CA . ARG B 1 163 ? 11.325 -20.432 -4.422 1 98.24 163 ARG B CA 1
ATOM 3983 C C . ARG B 1 163 ? 11.367 -19.606 -3.141 1 98.24 163 ARG B C 1
ATOM 3985 O O . ARG B 1 163 ? 12.398 -19.015 -2.811 1 98.24 163 ARG B O 1
ATOM 3992 N N . ARG B 1 164 ? 10.294 -19.557 -2.405 1 98.32 164 ARG B N 1
ATOM 3993 C CA . ARG B 1 164 ? 10.12 -18.767 -1.19 1 98.32 164 ARG B CA 1
ATOM 3994 C C . ARG B 1 164 ? 9.8 -19.66 0.004 1 98.32 164 ARG B C 1
ATOM 3996 O O . ARG B 1 164 ? 8.815 -20.401 -0.016 1 98.32 164 ARG B O 1
ATOM 4003 N N . GLU B 1 165 ? 10.581 -19.533 1.042 1 98.6 165 GLU B N 1
ATOM 4004 C CA . GLU B 1 165 ? 10.396 -20.366 2.227 1 98.6 165 GLU B CA 1
ATOM 4005 C C . GLU B 1 165 ? 10.149 -19.513 3.468 1 98.6 165 GLU B C 1
ATOM 4007 O O . GLU B 1 165 ? 10.964 -18.653 3.809 1 98.6 165 GLU B O 1
ATOM 4012 N N . TYR B 1 166 ? 9.058 -19.739 4.102 1 98.76 166 TYR B N 1
ATOM 4013 C CA . TYR B 1 166 ? 8.736 -19.163 5.403 1 98.76 166 TYR B CA 1
ATOM 4014 C C . TYR B 1 166 ? 9.011 -20.158 6.524 1 98.76 166 TYR B C 1
ATOM 4016 O O . TYR B 1 166 ? 8.388 -21.221 6.585 1 98.76 166 TYR B O 1
ATOM 4024 N N . LYS B 1 167 ? 9.877 -19.808 7.423 1 98.68 167 LYS B N 1
ATOM 4025 C CA . LYS B 1 167 ? 10.237 -20.736 8.491 1 98.68 167 LYS B CA 1
ATOM 4026 C C . LYS B 1 167 ? 9.959 -20.129 9.863 1 98.68 167 LYS B C 1
ATOM 4028 O O . LYS B 1 167 ? 10.237 -18.95 10.095 1 98.68 167 LYS B O 1
ATOM 4033 N N . VAL B 1 168 ? 9.352 -20.864 10.699 1 97.83 168 VAL B N 1
ATOM 4034 C CA . VAL B 1 168 ? 9.156 -20.575 12.115 1 97.83 168 VAL B CA 1
ATOM 4035 C C . VAL B 1 168 ? 9.907 -21.602 12.961 1 97.83 168 VAL B C 1
ATOM 4037 O O . VAL B 1 168 ? 9.749 -22.81 12.766 1 97.83 168 VAL B O 1
ATOM 4040 N N . ASP B 1 169 ? 10.766 -21.141 13.866 1 95.86 169 ASP B N 1
ATOM 4041 C CA . ASP B 1 169 ? 11.607 -22.026 14.666 1 95.86 169 ASP B CA 1
ATOM 4042 C C . ASP B 1 169 ? 12.371 -23.007 13.78 1 95.86 169 ASP B C 1
ATOM 4044 O O . ASP B 1 169 ? 12.368 -24.213 14.034 1 95.86 169 ASP B O 1
ATOM 4048 N N . ASN B 1 170 ? 12.758 -22.541 12.652 1 95.59 170 ASN B N 1
ATOM 4049 C CA . ASN B 1 170 ? 13.627 -23.242 11.713 1 95.59 170 ASN B CA 1
ATOM 4050 C C . ASN B 1 170 ? 12.887 -24.369 10.999 1 95.59 170 ASN B C 1
ATOM 4052 O O . ASN B 1 170 ? 13.511 -25.222 10.363 1 95.59 170 ASN B O 1
ATOM 4056 N N . VAL B 1 171 ? 11.626 -24.404 11.13 1 98.13 171 VAL B N 1
ATOM 4057 C CA . VAL B 1 171 ? 10.782 -25.344 10.4 1 98.13 171 VAL B CA 1
ATOM 4058 C C . VAL B 1 171 ? 9.91 -24.587 9.401 1 98.13 171 VAL B C 1
ATOM 4060 O O . VAL B 1 171 ? 9.291 -23.578 9.746 1 98.13 171 VAL B O 1
ATOM 4063 N N . TRP B 1 172 ? 9.864 -25.111 8.189 1 98.31 172 TRP B N 1
ATOM 4064 C CA . TRP B 1 172 ? 9.087 -24.396 7.182 1 98.31 172 TRP B CA 1
ATOM 4065 C C . TRP B 1 172 ? 7.593 -24.51 7.466 1 98.31 172 TRP B C 1
ATOM 4067 O O . TRP B 1 172 ? 7.112 -25.567 7.879 1 98.31 172 TRP B O 1
ATOM 4077 N N . SER B 1 173 ? 6.873 -23.437 7.418 1 98.7 173 SER B N 1
ATOM 4078 C CA . SER B 1 173 ? 5.419 -23.379 7.523 1 98.7 173 SER B CA 1
ATOM 4079 C C . SER B 1 173 ? 4.766 -23.343 6.145 1 98.7 173 SER B C 1
ATOM 4081 O O . SER B 1 173 ? 3.721 -23.962 5.931 1 98.7 173 SER B O 1
ATOM 4083 N N . ILE B 1 174 ? 5.401 -22.614 5.215 1 98.83 174 ILE B N 1
ATOM 4084 C CA . ILE B 1 174 ? 4.908 -22.461 3.851 1 98.83 174 ILE B CA 1
ATOM 4085 C C . ILE B 1 174 ? 6.082 -22.453 2.875 1 98.83 174 ILE B C 1
ATOM 4087 O O . ILE B 1 174 ? 7.101 -21.804 3.125 1 98.83 174 ILE B O 1
ATOM 4091 N N . ILE B 1 175 ? 6.003 -23.17 1.813 1 98.85 175 ILE B N 1
ATOM 4092 C CA . ILE B 1 175 ? 6.875 -23.054 0.649 1 98.85 175 ILE B CA 1
ATOM 4093 C C . ILE B 1 175 ? 6.069 -22.565 -0.553 1 98.85 175 ILE B C 1
ATOM 4095 O O . ILE B 1 175 ? 5.056 -23.168 -0.915 1 98.85 175 ILE B O 1
ATOM 4099 N N . GLU B 1 176 ? 6.454 -21.518 -1.093 1 98.82 176 GLU B N 1
ATOM 4100 C CA . GLU B 1 176 ? 5.791 -20.916 -2.246 1 98.82 176 GLU B CA 1
ATOM 4101 C C . GLU B 1 176 ? 6.72 -20.872 -3.456 1 98.82 176 GLU B C 1
ATOM 4103 O O . GLU B 1 176 ? 7.916 -20.605 -3.317 1 98.82 176 GLU B O 1
ATOM 4108 N N . THR B 1 177 ? 6.218 -21.202 -4.566 1 98.59 177 THR B N 1
ATOM 4109 C CA . THR B 1 177 ? 6.911 -20.98 -5.831 1 98.59 177 THR B CA 1
ATOM 4110 C C . THR B 1 177 ? 6.167 -19.955 -6.682 1 98.59 177 THR B C 1
ATOM 4112 O O . THR B 1 177 ? 4.95 -20.052 -6.858 1 98.59 177 THR B O 1
ATOM 4115 N N . ARG B 1 178 ? 6.861 -18.999 -7.108 1 98.28 178 ARG B N 1
ATOM 4116 C CA . ARG B 1 178 ? 6.354 -18.022 -8.067 1 98.28 178 ARG B CA 1
ATOM 4117 C C . ARG B 1 178 ? 7.03 -18.186 -9.424 1 98.28 178 ARG B C 1
ATOM 4119 O O . ARG B 1 178 ? 8.251 -18.335 -9.502 1 98.28 178 ARG B O 1
ATOM 4126 N N . LYS B 1 179 ? 6.281 -18.241 -10.429 1 98.46 179 LYS B N 1
ATOM 4127 C CA . LYS B 1 179 ? 6.817 -18.333 -11.784 1 98.46 179 LYS B CA 1
ATOM 4128 C C . LYS B 1 179 ? 6.541 -17.056 -12.572 1 98.46 179 LYS B C 1
ATOM 4130 O O . LYS B 1 179 ? 5.384 -16.714 -12.825 1 98.46 179 LYS B O 1
ATOM 4135 N N . LEU B 1 180 ? 7.578 -16.411 -12.952 1 98.03 180 LEU B N 1
ATOM 4136 C CA . LEU B 1 180 ? 7.461 -15.167 -13.706 1 98.03 180 LEU B CA 1
ATOM 4137 C C . LEU B 1 180 ? 8.075 -15.315 -15.095 1 98.03 180 LEU B C 1
ATOM 4139 O O . LEU B 1 180 ? 9.113 -15.961 -15.254 1 98.03 180 LEU B O 1
ATOM 4143 N N . TYR B 1 181 ? 7.51 -14.75 -16.074 1 97.51 181 TYR B N 1
ATOM 4144 C CA . TYR B 1 181 ? 8.035 -14.632 -17.43 1 97.51 181 TYR B CA 1
ATOM 4145 C C . TYR B 1 181 ? 8.405 -13.189 -17.748 1 97.51 181 TYR B C 1
ATOM 4147 O O . TYR B 1 181 ? 7.68 -12.26 -17.38 1 97.51 181 TYR B O 1
ATOM 4155 N N . TYR B 1 182 ? 9.498 -13.034 -18.321 1 97.26 182 TYR B N 1
ATOM 4156 C CA . TYR B 1 182 ? 9.971 -11.763 -18.857 1 97.26 182 TYR B CA 1
ATOM 4157 C C . TYR B 1 182 ? 9.947 -11.771 -20.381 1 97.26 182 TYR B C 1
ATOM 4159 O O . TYR B 1 182 ? 10.633 -12.577 -21.014 1 97.26 182 TYR B O 1
ATOM 4167 N N . ILE B 1 183 ? 9.213 -10.83 -21.013 1 96.31 183 ILE B N 1
ATOM 4168 C CA . ILE B 1 183 ? 8.851 -10.959 -22.42 1 96.31 183 ILE B CA 1
ATOM 4169 C C . ILE B 1 183 ? 9.271 -9.702 -23.179 1 96.31 183 ILE B C 1
ATOM 4171 O O . ILE B 1 183 ? 8.968 -8.584 -22.755 1 96.31 183 ILE B O 1
ATOM 4175 N N . GLN B 1 184 ? 9.877 -9.865 -24.347 1 93.34 184 GLN B N 1
ATOM 4176 C CA . GLN B 1 184 ? 10.394 -8.785 -25.181 1 93.34 184 GLN B CA 1
ATOM 4177 C C . GLN B 1 184 ? 9.308 -8.231 -26.098 1 93.34 184 GLN B C 1
ATOM 4179 O O . GLN B 1 184 ? 9.599 -7.76 -27.2 1 93.34 184 GLN B O 1
ATOM 4184 N N . LYS B 1 185 ? 8.133 -8.297 -25.725 1 92.66 185 LYS B N 1
ATOM 4185 C CA . LYS B 1 185 ? 7.021 -7.757 -26.502 1 92.66 185 LYS B CA 1
ATOM 4186 C C . LYS B 1 185 ? 5.977 -7.113 -25.595 1 92.66 185 LYS B C 1
ATOM 4188 O O . LYS B 1 185 ? 5.779 -7.551 -24.459 1 92.66 185 LYS B O 1
ATOM 4193 N N . THR B 1 186 ? 5.359 -6.148 -26.132 1 94.41 186 THR B N 1
ATOM 4194 C CA . THR B 1 186 ? 4.254 -5.525 -25.413 1 94.41 186 THR B CA 1
ATOM 4195 C C . THR B 1 186 ? 2.985 -6.362 -25.541 1 94.41 186 THR B C 1
ATOM 4197 O O . THR B 1 186 ? 2.979 -7.39 -26.221 1 94.41 186 THR B O 1
ATOM 4200 N N . TYR B 1 187 ? 2.011 -5.997 -24.833 1 94.89 187 TYR B N 1
ATOM 4201 C CA . TYR B 1 187 ? 0.754 -6.736 -24.791 1 94.89 187 TYR B CA 1
ATOM 4202 C C . TYR B 1 187 ? 0.013 -6.626 -26.119 1 94.89 187 TYR B C 1
ATOM 4204 O O . TYR B 1 187 ? -0.039 -5.551 -26.721 1 94.89 187 TYR B O 1
ATOM 4212 N N . THR B 1 188 ? -0.485 -7.742 -26.572 1 91.85 188 THR B N 1
ATOM 4213 C CA . THR B 1 188 ? -1.426 -7.812 -27.684 1 91.85 188 THR B CA 1
ATOM 4214 C C . THR B 1 188 ? -2.735 -8.462 -27.244 1 91.85 188 THR B C 1
ATOM 4216 O O . THR B 1 188 ? -2.745 -9.301 -26.341 1 91.85 188 THR B O 1
ATOM 4219 N N . GLU B 1 189 ? -3.786 -8.108 -27.745 1 85.02 189 GLU B N 1
ATOM 4220 C CA . GLU B 1 189 ? -5.107 -8.57 -27.33 1 85.02 189 GLU B CA 1
ATOM 4221 C C . GLU B 1 189 ? -5.308 -10.045 -27.668 1 85.02 189 GLU B C 1
ATOM 4223 O O . GLU B 1 189 ? -6.329 -10.636 -27.31 1 85.02 189 GLU B O 1
ATOM 4228 N N . GLU B 1 190 ? -4.362 -10.639 -28.124 1 78.44 190 GLU B N 1
ATOM 4229 C CA . GLU B 1 190 ? -4.482 -12.07 -28.388 1 78.44 190 GLU B CA 1
ATOM 4230 C C . GLU B 1 190 ? -4.606 -12.862 -27.089 1 78.44 190 GLU B C 1
ATOM 4232 O O . GLU B 1 190 ? -3.7 -12.84 -26.253 1 78.44 190 GLU B O 1
ATOM 4237 N N . ARG B 1 191 ? -5.761 -13.498 -26.906 1 81.36 191 ARG B N 1
ATOM 4238 C CA . ARG B 1 191 ? -6.06 -14.275 -25.707 1 81.36 191 ARG B CA 1
ATOM 4239 C C . ARG B 1 191 ? -6.14 -15.764 -26.027 1 81.36 191 ARG B C 1
ATOM 4241 O O . ARG B 1 191 ? -6.408 -16.147 -27.168 1 81.36 191 ARG B O 1
ATOM 4248 N N . TYR B 1 192 ? -5.745 -16.466 -24.987 1 83.13 192 TYR B N 1
ATOM 4249 C CA . TYR B 1 192 ? -5.957 -17.906 -25.093 1 83.13 192 TYR B CA 1
ATOM 4250 C C . TYR B 1 192 ? -7.424 -18.258 -24.883 1 83.13 192 TYR B C 1
ATOM 4252 O O . TYR B 1 192 ? -8.028 -17.86 -23.884 1 83.13 192 TYR B O 1
ATOM 4260 N N . HIS B 1 193 ? -7.944 -18.9 -25.837 1 85.93 193 HIS B N 1
ATOM 4261 C CA . HIS B 1 193 ? -9.335 -19.323 -25.723 1 85.93 193 HIS B CA 1
ATOM 4262 C C . HIS B 1 193 ? -9.442 -20.698 -25.073 1 85.93 193 HIS B C 1
ATOM 4264 O O . HIS B 1 193 ? -9.474 -21.717 -25.767 1 85.93 193 HIS B O 1
ATOM 4270 N N . LEU B 1 194 ? -9.35 -20.699 -23.781 1 87.8 194 LEU B N 1
ATOM 4271 C CA . LEU B 1 194 ? -9.492 -21.902 -22.967 1 87.8 194 LEU B CA 1
ATOM 4272 C C . LEU B 1 194 ? -10.711 -21.801 -22.056 1 87.8 194 LEU B C 1
ATOM 4274 O O . LEU B 1 194 ? -10.992 -20.735 -21.504 1 87.8 194 LEU B O 1
ATOM 4278 N N . VAL B 1 195 ? -11.414 -22.869 -22.045 1 85.94 195 VAL B N 1
ATOM 4279 C CA . VAL B 1 195 ? -12.608 -22.901 -21.206 1 85.94 195 VAL B CA 1
ATOM 4280 C C . VAL B 1 195 ? -12.536 -24.088 -20.249 1 85.94 195 VAL B C 1
ATOM 4282 O O . VAL B 1 195 ? -11.939 -25.118 -20.571 1 85.94 195 VAL B O 1
ATOM 4285 N N . GLU B 1 196 ? -13.044 -23.874 -19.092 1 86.44 196 GLU B N 1
ATOM 4286 C CA . GLU B 1 196 ? -13.225 -24.971 -18.144 1 86.44 196 GLU B CA 1
ATOM 4287 C C . GLU B 1 196 ? -14.558 -25.679 -18.368 1 86.44 196 GLU B C 1
ATOM 4289 O O . GLU B 1 196 ? -15.615 -25.046 -18.344 1 86.44 196 GLU B O 1
ATOM 4294 N N . ASP B 1 197 ? -14.529 -26.886 -18.569 1 82.8 197 ASP B N 1
ATOM 4295 C CA . ASP B 1 197 ? -15.704 -27.664 -18.951 1 82.8 197 ASP B CA 1
ATOM 4296 C C . ASP B 1 197 ? -16.471 -28.141 -17.72 1 82.8 197 ASP B C 1
ATOM 4298 O O . ASP B 1 197 ? -17.608 -28.605 -17.832 1 82.8 197 ASP B O 1
ATOM 4302 N N . SER B 1 198 ? -16.02 -27.945 -16.613 1 86.74 198 SER B N 1
ATOM 4303 C CA . SER B 1 198 ? -16.657 -28.454 -15.403 1 86.74 198 SER B CA 1
ATOM 4304 C C . SER B 1 198 ? -17.711 -27.483 -14.882 1 86.74 198 SER B C 1
ATOM 4306 O O . SER B 1 198 ? -17.539 -26.266 -14.969 1 86.74 198 SER B O 1
ATOM 4308 N N . ASP B 1 199 ? -18.828 -28.069 -14.354 1 92.88 199 ASP B N 1
ATOM 4309 C CA . ASP B 1 199 ? -19.82 -27.268 -13.644 1 92.88 199 ASP B CA 1
ATOM 4310 C C . ASP B 1 199 ? -19.3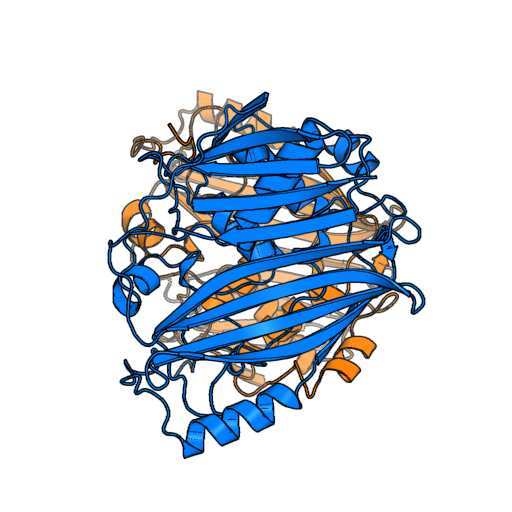64 -26.966 -12.218 1 92.88 199 ASP B C 1
ATOM 4312 O O . ASP B 1 199 ? -19.071 -27.882 -11.447 1 92.88 199 ASP B O 1
ATOM 4316 N N . PRO B 1 200 ? -19.355 -25.743 -11.891 1 96.91 200 PRO B N 1
ATOM 4317 C CA . PRO B 1 200 ? -18.904 -25.407 -10.539 1 96.91 200 PRO B CA 1
ATOM 4318 C C . PRO B 1 200 ? -19.936 -25.756 -9.469 1 96.91 200 PRO B C 1
ATOM 4320 O O . PRO B 1 200 ? -21.141 -25.709 -9.729 1 96.91 200 PRO B O 1
ATOM 4323 N N . ASP B 1 201 ? -19.487 -26.119 -8.25 1 97.83 201 ASP B N 1
ATOM 4324 C CA . ASP B 1 201 ? -20.332 -26.268 -7.069 1 97.83 201 ASP B CA 1
ATOM 4325 C C . ASP B 1 201 ? -20.722 -24.907 -6.497 1 97.83 201 ASP B C 1
ATOM 4327 O O . ASP B 1 201 ? -21.819 -24.744 -5.96 1 97.83 201 ASP B O 1
ATOM 4331 N N . HIS B 1 202 ? -19.813 -23.964 -6.567 1 97.94 202 HIS B N 1
ATOM 4332 C CA . HIS B 1 202 ? -20.013 -22.598 -6.097 1 97.94 202 HIS B CA 1
ATOM 4333 C C . HIS B 1 202 ? -19.446 -21.585 -7.086 1 97.94 202 HIS B C 1
ATOM 4335 O O . HIS B 1 202 ? -18.408 -21.831 -7.706 1 97.94 202 HIS B O 1
ATOM 4341 N N . THR B 1 203 ? -20.169 -20.487 -7.266 1 97.37 203 THR B N 1
ATOM 4342 C CA . THR B 1 203 ? -19.725 -19.408 -8.142 1 97.37 203 THR B CA 1
ATOM 4343 C C . THR B 1 203 ? -20.037 -18.048 -7.526 1 97.37 203 THR B C 1
ATOM 4345 O O . THR B 1 203 ? -21.038 -17.894 -6.822 1 97.37 203 THR B O 1
ATOM 4348 N N . VAL B 1 204 ? -19.172 -17.125 -7.697 1 98.13 204 VAL B N 1
ATOM 4349 C CA . VAL B 1 204 ? -19.434 -15.732 -7.351 1 98.13 204 VAL B CA 1
ATOM 4350 C C . VAL B 1 204 ? -18.901 -14.817 -8.451 1 98.13 204 VAL B C 1
ATOM 4352 O O . VAL B 1 204 ? -17.848 -15.085 -9.034 1 98.13 204 VAL B O 1
ATOM 4355 N N . VAL B 1 205 ? -19.645 -13.842 -8.8 1 97.39 205 VAL B N 1
ATOM 4356 C CA . VAL B 1 205 ? -19.229 -12.836 -9.772 1 97.39 205 VAL B CA 1
ATOM 4357 C C . VAL B 1 205 ? -18.576 -11.659 -9.052 1 97.39 205 VAL B C 1
ATOM 4359 O O . VAL B 1 205 ? -19.166 -11.077 -8.139 1 97.39 205 VAL B O 1
ATOM 4362 N N . ILE B 1 206 ? -17.378 -11.332 -9.497 1 98.02 206 ILE B N 1
ATOM 4363 C CA . ILE B 1 206 ? -16.682 -10.21 -8.878 1 98.02 206 ILE B CA 1
ATOM 4364 C C . ILE B 1 206 ? -16.288 -9.193 -9.947 1 98.02 206 ILE B C 1
ATOM 4366 O O . ILE B 1 206 ? -16.222 -9.525 -11.133 1 98.02 206 ILE B O 1
ATOM 4370 N N . VAL B 1 207 ? -16.053 -7.975 -9.49 1 97.39 207 VAL B N 1
ATOM 4371 C CA . VAL B 1 207 ? -15.561 -6.886 -10.326 1 97.39 207 VAL B CA 1
ATOM 4372 C C . VAL B 1 207 ? -14.474 -6.113 -9.582 1 97.39 207 VAL B C 1
ATOM 4374 O O . VAL B 1 207 ? -14.756 -5.106 -8.929 1 97.39 207 VAL B O 1
ATOM 4377 N N . PRO B 1 208 ? -13.242 -6.597 -9.66 1 97.35 208 PRO B N 1
ATOM 4378 C CA . PRO B 1 208 ? -12.169 -5.861 -8.987 1 97.35 208 PRO B CA 1
ATOM 4379 C C . PRO B 1 208 ? -12.038 -4.423 -9.484 1 97.35 208 PRO B C 1
ATOM 4381 O O . PRO B 1 208 ? -12.024 -4.183 -10.694 1 97.35 208 PRO B O 1
ATOM 4384 N N . SER B 1 209 ? -11.988 -3.538 -8.589 1 97.03 209 SER B N 1
ATOM 4385 C CA . SER B 1 209 ? -11.843 -2.125 -8.922 1 97.03 209 SER B CA 1
ATOM 4386 C C . SER B 1 209 ? -10.377 -1.703 -8.915 1 97.03 209 SER B C 1
ATOM 4388 O O . SER B 1 209 ? -9.508 -2.467 -8.489 1 97.03 209 SER B O 1
ATOM 4390 N N . THR B 1 210 ? -10.147 -0.466 -9.387 1 96.52 210 THR B N 1
ATOM 4391 C CA . THR B 1 210 ? -8.804 0.098 -9.303 1 96.52 210 THR B CA 1
ATOM 4392 C C . THR B 1 210 ? -8.349 0.196 -7.85 1 96.52 210 THR B C 1
ATOM 4394 O O . THR B 1 210 ? -7.166 0.021 -7.551 1 96.52 210 THR B O 1
ATOM 4397 N N . VAL B 1 211 ? -9.31 0.389 -6.947 1 97.4 211 VAL B N 1
ATOM 4398 C CA . VAL B 1 211 ? -9 0.54 -5.529 1 97.4 211 VAL B CA 1
ATOM 4399 C C . VAL B 1 211 ? -8.593 -0.809 -4.942 1 97.4 211 VAL B C 1
ATOM 4401 O O . VAL B 1 211 ? -7.602 -0.903 -4.214 1 97.4 211 VAL B O 1
ATOM 4404 N N . SER B 1 212 ? -9.369 -1.851 -5.254 1 98.05 212 SER B N 1
ATOM 4405 C CA . SER B 1 212 ? -9.02 -3.161 -4.714 1 98.05 212 SER B CA 1
ATOM 4406 C C . SER B 1 212 ? -7.674 -3.638 -5.248 1 98.05 212 SER B C 1
ATOM 4408 O O . SER B 1 212 ? -6.903 -4.274 -4.526 1 98.05 212 SER B O 1
ATOM 4410 N N . ILE B 1 213 ? -7.387 -3.345 -6.501 1 98.51 213 ILE B N 1
ATOM 4411 C CA . ILE B 1 213 ? -6.114 -3.724 -7.105 1 98.51 213 ILE B CA 1
ATOM 4412 C C . ILE B 1 213 ? -4.979 -2.94 -6.452 1 98.51 213 ILE B C 1
ATOM 4414 O O . ILE B 1 213 ? -3.946 -3.512 -6.094 1 98.51 213 ILE B O 1
ATOM 4418 N N . PHE B 1 214 ? -5.173 -1.667 -6.224 1 98 214 PHE B N 1
ATOM 4419 C CA . PHE B 1 214 ? -4.203 -0.848 -5.507 1 98 214 PHE B CA 1
ATOM 4420 C C . PHE B 1 214 ? -3.953 -1.403 -4.11 1 98 214 PHE B C 1
ATOM 4422 O O . PHE B 1 214 ? -2.802 -1.561 -3.696 1 98 214 PHE B O 1
ATOM 4429 N N . ARG B 1 215 ? -5.018 -1.659 -3.383 1 98.51 215 ARG B N 1
ATOM 4430 C CA . ARG B 1 215 ? -4.898 -2.098 -1.996 1 98.51 215 ARG B CA 1
ATOM 4431 C C . ARG B 1 215 ? -4.159 -3.429 -1.905 1 98.51 215 ARG B C 1
ATOM 4433 O O . ARG B 1 215 ? -3.332 -3.625 -1.012 1 98.51 215 ARG B O 1
ATOM 4440 N N . SER B 1 216 ? -4.493 -4.302 -2.815 1 98.49 216 SER B N 1
ATOM 4441 C CA . SER B 1 216 ? -3.786 -5.578 -2.831 1 98.49 216 SER B CA 1
ATOM 4442 C C . SER B 1 216 ? -2.297 -5.382 -3.101 1 98.49 216 SER B C 1
ATOM 4444 O O . SER B 1 216 ? -1.455 -5.967 -2.417 1 98.49 216 SER B O 1
ATOM 4446 N N . SER B 1 217 ? -1.951 -4.558 -4.07 1 98.34 217 SER B N 1
ATOM 4447 C CA . SER B 1 217 ? -0.557 -4.251 -4.372 1 98.34 217 SER B CA 1
ATOM 4448 C C . SER B 1 217 ? 0.124 -3.559 -3.196 1 98.34 217 SER B C 1
ATOM 4450 O O . SER B 1 217 ? 1.286 -3.839 -2.893 1 98.34 217 SER B O 1
ATOM 4452 N N . ALA B 1 218 ? -0.628 -2.686 -2.576 1 97.93 218 ALA B N 1
ATOM 4453 C CA . ALA B 1 218 ? -0.129 -1.942 -1.422 1 97.93 218 ALA B CA 1
ATOM 4454 C C . ALA B 1 218 ? 0.273 -2.886 -0.292 1 97.93 218 ALA B C 1
ATOM 4456 O O . ALA B 1 218 ? 1.368 -2.769 0.262 1 97.93 218 ALA B O 1
ATOM 4457 N N . LEU B 1 219 ? -0.541 -3.815 -0.038 1 98.38 219 LEU B N 1
ATOM 4458 C CA . LEU B 1 219 ? -0.313 -4.725 1.079 1 98.38 219 LEU B CA 1
ATOM 4459 C C . LEU B 1 219 ? 0.847 -5.669 0.784 1 98.38 219 LEU B C 1
ATOM 4461 O O . LEU B 1 219 ? 1.45 -6.227 1.704 1 98.38 219 LEU B O 1
ATOM 4465 N N . MET B 1 220 ? 1.2 -5.803 -0.442 1 97.99 220 MET B N 1
ATOM 4466 C CA . MET B 1 220 ? 2.339 -6.63 -0.829 1 97.99 220 MET B CA 1
ATOM 4467 C C . MET B 1 220 ? 3.59 -5.778 -1.022 1 97.99 220 MET B C 1
ATOM 4469 O O . MET B 1 220 ? 4.639 -6.289 -1.416 1 97.99 220 MET B O 1
ATOM 4473 N N . PHE B 1 221 ? 3.426 -4.488 -0.769 1 97.86 221 PHE B N 1
ATOM 4474 C CA . PHE B 1 221 ? 4.505 -3.547 -1.045 1 97.86 221 PHE B CA 1
ATOM 4475 C C . PHE B 1 221 ? 5.006 -3.703 -2.476 1 97.86 221 PHE B C 1
ATOM 4477 O O . PHE B 1 221 ? 6.212 -3.647 -2.726 1 97.86 221 PHE B O 1
ATOM 4484 N N . ASN B 1 222 ? 4.09 -3.979 -3.401 1 97.33 222 ASN B N 1
ATOM 4485 C CA . ASN B 1 222 ? 4.34 -4.181 -4.824 1 97.33 222 ASN B CA 1
ATOM 4486 C C . ASN B 1 222 ? 4.083 -2.908 -5.625 1 97.33 222 ASN B C 1
ATOM 4488 O O . ASN B 1 222 ? 2.933 -2.576 -5.918 1 97.33 222 ASN B O 1
ATOM 4492 N N . SER B 1 223 ? 5.133 -2.298 -6.035 1 97.76 223 SER B N 1
ATOM 4493 C CA . SER B 1 223 ? 4.995 -1.022 -6.73 1 97.76 223 SER B CA 1
ATOM 4494 C C . SER B 1 223 ? 5.017 -1.212 -8.243 1 97.76 223 SER B C 1
ATOM 4496 O O . SER B 1 223 ? 5.394 -0.301 -8.983 1 97.76 223 SER B O 1
ATOM 4498 N N . HIS B 1 224 ? 4.694 -2.398 -8.729 1 97.58 224 HIS B N 1
ATOM 4499 C CA . HIS B 1 224 ? 4.598 -2.637 -10.164 1 97.58 224 HIS B CA 1
ATOM 4500 C C . HIS B 1 224 ? 3.551 -1.733 -10.805 1 97.58 224 HIS B C 1
ATOM 4502 O O . HIS B 1 224 ? 2.358 -1.855 -10.516 1 97.58 224 HIS B O 1
ATOM 4508 N N . LEU B 1 225 ? 3.95 -0.971 -11.745 1 97.57 225 LEU B N 1
ATOM 4509 C CA . LEU B 1 225 ? 3.199 0.178 -12.239 1 97.57 225 LEU B CA 1
ATOM 4510 C C . LEU B 1 225 ? 1.929 -0.27 -12.955 1 97.57 225 LEU B C 1
ATOM 4512 O O . LEU B 1 225 ? 0.917 0.434 -12.932 1 97.57 225 LEU B O 1
ATOM 4516 N N . VAL B 1 226 ? 1.868 -1.399 -13.526 1 97.6 226 VAL B N 1
ATOM 4517 C CA . VAL B 1 226 ? 0.755 -1.836 -14.362 1 97.6 226 VAL B CA 1
ATOM 4518 C C . VAL B 1 226 ? -0.476 -2.088 -13.494 1 97.6 226 VAL B C 1
ATOM 4520 O O . VAL B 1 226 ? -1.588 -2.228 -14.009 1 97.6 226 VAL B O 1
ATOM 4523 N N . HIS B 1 227 ? -0.296 -2.062 -12.188 1 98.24 227 HIS B N 1
ATOM 4524 C CA . HIS B 1 227 ? -1.405 -2.364 -11.29 1 98.24 227 HIS B CA 1
ATOM 4525 C C . HIS B 1 227 ? -2.039 -1.087 -10.748 1 98.24 227 HIS B C 1
ATOM 4527 O O . HIS B 1 227 ? -3.053 -1.141 -10.048 1 98.24 227 HIS B O 1
ATOM 4533 N N . TYR B 1 228 ? -1.484 0.116 -11.068 1 97.3 228 TYR B N 1
ATOM 4534 C CA . TYR B 1 228 ? -2.111 1.292 -10.475 1 97.3 228 TYR B CA 1
ATOM 4535 C C . TYR B 1 228 ? -1.879 2.527 -11.338 1 97.3 228 TYR B C 1
ATOM 4537 O O . TYR B 1 228 ? -2.469 3.582 -11.094 1 97.3 228 TYR B O 1
ATOM 4545 N N . ASN B 1 229 ? -1.035 2.503 -12.342 1 95.96 229 ASN B N 1
ATOM 4546 C CA . ASN B 1 229 ? -0.752 3.624 -13.231 1 95.96 229 ASN B CA 1
ATOM 4547 C C . ASN B 1 229 ? -1.238 3.35 -14.651 1 95.96 229 ASN B C 1
ATOM 4549 O O . ASN B 1 229 ? -0.51 2.77 -15.46 1 95.96 229 ASN B O 1
ATOM 4553 N N . PRO B 1 230 ? -2.402 3.819 -14.924 1 95.73 230 PRO B N 1
ATOM 4554 C CA . PRO B 1 230 ? -2.974 3.493 -16.233 1 95.73 230 PRO B CA 1
ATOM 4555 C C . PRO B 1 230 ? -2.177 4.09 -17.39 1 95.73 230 PRO B C 1
ATOM 4557 O O . PRO B 1 230 ? -2.173 3.536 -18.493 1 95.73 230 PRO B O 1
ATOM 4560 N N . ILE B 1 231 ? -1.49 5.173 -17.181 1 95 231 ILE B N 1
ATOM 4561 C CA . ILE B 1 231 ? -0.701 5.804 -18.234 1 95 231 ILE B CA 1
ATOM 4562 C C . ILE B 1 231 ? 0.516 4.939 -18.556 1 95 231 ILE B C 1
ATOM 4564 O O . ILE B 1 231 ? 0.807 4.677 -19.726 1 95 231 ILE B O 1
ATOM 4568 N N . TYR B 1 232 ? 1.176 4.473 -17.549 1 93.55 232 TYR B N 1
ATOM 4569 C CA . TYR B 1 232 ? 2.301 3.574 -17.782 1 93.55 232 TYR B CA 1
ATOM 4570 C C . TYR B 1 232 ? 1.858 2.333 -18.549 1 93.55 232 TYR B C 1
ATOM 4572 O O . TYR B 1 232 ? 2.474 1.962 -19.55 1 93.55 232 TYR B O 1
ATOM 4580 N N . GLY B 1 233 ? 0.83 1.662 -18.051 1 94.4 233 GLY B N 1
ATOM 4581 C CA . GLY B 1 233 ? 0.366 0.428 -18.664 1 94.4 233 GLY B CA 1
ATOM 4582 C C . GLY B 1 233 ? 0.057 0.575 -20.142 1 94.4 233 GLY B C 1
ATOM 4583 O O . GLY B 1 233 ? 0.447 -0.27 -20.95 1 94.4 233 GLY B O 1
ATOM 4584 N N . SER B 1 234 ? -0.615 1.643 -20.436 1 94.77 234 SER B N 1
ATOM 4585 C CA . SER B 1 234 ? -1.04 1.846 -21.817 1 94.77 234 SER B CA 1
ATOM 4586 C C . SER B 1 234 ? 0.125 2.295 -22.693 1 94.77 234 SER B C 1
ATOM 4588 O O . SER B 1 234 ? 0.314 1.778 -23.796 1 94.77 234 SER B O 1
ATOM 4590 N N . ARG B 1 235 ? 0.948 3.158 -22.23 1 93.52 235 ARG B N 1
ATOM 4591 C CA . ARG B 1 235 ? 1.982 3.802 -23.033 1 93.52 235 ARG B CA 1
ATOM 4592 C C . ARG B 1 235 ? 3.177 2.876 -23.232 1 93.52 235 ARG B C 1
ATOM 4594 O O . ARG B 1 235 ? 3.802 2.88 -24.295 1 93.52 235 ARG B O 1
ATOM 4601 N N . TYR B 1 236 ? 3.482 2.079 -22.253 1 92.99 236 TYR B N 1
ATOM 4602 C CA . TYR B 1 236 ? 4.757 1.374 -22.313 1 92.99 236 TYR B CA 1
ATOM 4603 C C . TYR B 1 236 ? 4.544 -0.122 -22.516 1 92.99 236 TYR B C 1
ATOM 4605 O O . TYR B 1 236 ? 5.428 -0.819 -23.019 1 92.99 236 TYR B O 1
ATOM 4613 N N . GLU B 1 237 ? 3.4 -0.632 -22.101 1 95.44 237 GLU B N 1
ATOM 4614 C CA . GLU B 1 237 ? 3.197 -2.073 -22.213 1 95.44 237 GLU B CA 1
ATOM 4615 C C . GLU B 1 237 ? 1.953 -2.393 -23.036 1 95.44 237 GLU B C 1
ATOM 4617 O O . GLU B 1 237 ? 1.634 -3.563 -23.26 1 95.44 237 GLU B O 1
ATOM 4622 N N . ASP B 1 238 ? 1.223 -1.394 -23.471 1 96.31 238 ASP B N 1
ATOM 4623 C CA . ASP B 1 238 ? 0.114 -1.465 -24.417 1 96.31 238 ASP B CA 1
ATOM 4624 C C . ASP B 1 238 ? -1.091 -2.17 -23.799 1 96.31 238 ASP B C 1
ATOM 4626 O O . ASP B 1 238 ? -1.87 -2.813 -24.505 1 96.31 238 ASP B O 1
ATOM 4630 N N . TYR B 1 239 ? -1.243 -2.141 -22.488 1 96 239 TYR B N 1
ATOM 4631 C CA . TYR B 1 239 ? -2.433 -2.679 -21.838 1 96 239 TYR B CA 1
ATOM 4632 C C . TYR B 1 239 ? -3.618 -1.736 -22.002 1 96 239 TYR B C 1
ATOM 4634 O O . TYR B 1 239 ? -3.456 -0.514 -21.966 1 96 239 TYR B O 1
ATOM 4642 N N . PRO B 1 240 ? -4.76 -2.279 -22.106 1 94.46 240 PRO B N 1
ATOM 4643 C CA . PRO B 1 240 ? -5.936 -1.421 -22.268 1 94.46 240 PRO B CA 1
ATOM 4644 C C . PRO B 1 240 ? -6.391 -0.79 -20.954 1 94.46 240 PRO B C 1
ATOM 4646 O O . PRO B 1 240 ? -7.143 0.188 -20.962 1 94.46 240 PRO B O 1
ATOM 4649 N N . SER B 1 241 ? -5.991 -1.398 -19.859 1 94.09 241 SER B N 1
ATOM 4650 C CA . SER B 1 241 ? -6.386 -0.922 -18.537 1 94.09 241 SER B CA 1
ATOM 4651 C C . SER B 1 241 ? -5.487 -1.5 -17.45 1 94.09 241 SER B C 1
ATOM 4653 O O . SER B 1 241 ? -4.526 -2.212 -17.746 1 94.09 241 SER B O 1
ATOM 4655 N N . ILE B 1 242 ? -5.822 -1.111 -16.202 1 97.11 242 ILE B N 1
ATOM 4656 C CA . ILE B 1 242 ? -5.101 -1.627 -15.043 1 97.11 242 ILE B CA 1
ATOM 4657 C C . ILE B 1 242 ? -5.286 -3.14 -14.952 1 97.11 242 ILE B C 1
ATOM 4659 O O . ILE B 1 242 ? -6.411 -3.639 -15.019 1 97.11 242 ILE B O 1
ATOM 4663 N N . ILE B 1 243 ? -4.201 -3.825 -14.765 1 96.84 243 ILE B N 1
ATOM 4664 C CA . ILE B 1 243 ? -4.207 -5.284 -14.767 1 96.84 243 ILE B CA 1
ATOM 4665 C C . ILE B 1 243 ? -4.472 -5.8 -13.355 1 96.84 243 ILE B C 1
ATOM 4667 O O . ILE B 1 243 ? -3.931 -5.271 -12.382 1 96.84 243 ILE B O 1
ATOM 4671 N N . VAL B 1 244 ? -5.356 -6.788 -13.249 1 97.81 244 VAL B N 1
ATOM 4672 C CA . VAL B 1 244 ? -5.508 -7.518 -11.995 1 97.81 244 VAL B CA 1
ATOM 4673 C C . VAL B 1 244 ? -4.285 -8.4 -11.758 1 97.81 244 VAL B C 1
ATOM 4675 O O . VAL B 1 244 ? -3.921 -9.21 -12.614 1 97.81 244 VAL B O 1
ATOM 4678 N N . SER B 1 245 ? -3.662 -8.239 -10.695 1 97.88 245 SER B N 1
ATOM 4679 C CA . SER B 1 245 ? -2.409 -8.948 -10.457 1 97.88 245 SER B CA 1
ATOM 4680 C C . SER B 1 245 ? -2.653 -10.43 -10.195 1 97.88 245 SER B C 1
ATOM 4682 O O . SER B 1 245 ? -3.714 -10.811 -9.696 1 97.88 245 SER B O 1
ATOM 4684 N N . GLY B 1 246 ? -1.684 -11.259 -10.509 1 97.6 246 GLY B N 1
ATOM 4685 C CA . GLY B 1 246 ? -1.751 -12.683 -10.218 1 97.6 246 GLY B CA 1
ATOM 4686 C C . GLY B 1 246 ? -2.005 -12.98 -8.752 1 97.6 246 GLY B C 1
ATOM 4687 O O . GLY B 1 246 ? -2.936 -13.715 -8.415 1 97.6 246 GLY B O 1
ATOM 4688 N N . PRO B 1 247 ? -1.228 -12.391 -7.898 1 97.98 247 PRO B N 1
ATOM 4689 C CA . PRO B 1 247 ? -1.422 -12.617 -6.463 1 97.98 247 PRO B CA 1
ATOM 4690 C C . PRO B 1 247 ? -2.842 -12.296 -6.002 1 97.98 247 PRO B C 1
ATOM 4692 O O . PRO B 1 247 ? -3.405 -13.019 -5.176 1 97.98 247 PRO B O 1
ATOM 4695 N N . LEU B 1 248 ? -3.418 -11.222 -6.494 1 98.71 248 LEU B N 1
ATOM 4696 C CA . LEU B 1 248 ? -4.783 -10.894 -6.096 1 98.71 248 LEU B CA 1
ATOM 4697 C C . LEU B 1 248 ? -5.75 -11.998 -6.511 1 98.71 248 LEU B C 1
ATOM 4699 O O . LEU B 1 248 ? -6.638 -12.373 -5.742 1 98.71 248 LEU B O 1
ATOM 4703 N N . LEU B 1 249 ? -5.588 -12.557 -7.7 1 98.58 249 LEU B N 1
ATOM 4704 C CA . LEU B 1 249 ? -6.444 -13.646 -8.156 1 98.58 249 LEU B CA 1
ATOM 4705 C C . LEU B 1 249 ? -6.302 -14.865 -7.251 1 98.58 249 LEU B C 1
ATOM 4707 O O . LEU B 1 249 ? -7.3 -15.49 -6.882 1 98.58 249 LEU B O 1
ATOM 4711 N N . VAL B 1 250 ? -5.077 -15.154 -6.897 1 98.79 250 VAL B N 1
ATOM 4712 C CA . VAL B 1 250 ? -4.819 -16.289 -6.017 1 98.79 250 VAL B CA 1
ATOM 4713 C C . VAL B 1 250 ? -5.485 -16.055 -4.663 1 98.79 250 VAL B C 1
ATOM 4715 O O . VAL B 1 250 ? -6.152 -16.945 -4.13 1 98.79 250 VAL B O 1
ATOM 4718 N N . GLN B 1 251 ? -5.339 -14.9 -4.139 1 98.79 251 GLN B N 1
ATOM 4719 C CA . GLN B 1 251 ? -5.895 -14.557 -2.834 1 98.79 251 GLN B CA 1
ATOM 4720 C C . GLN B 1 251 ? -7.42 -14.597 -2.858 1 98.79 251 GLN B C 1
ATOM 4722 O O . GLN B 1 251 ? -8.047 -15.122 -1.936 1 98.79 251 GLN B O 1
ATOM 4727 N N . LEU B 1 252 ? -7.976 -14.009 -3.888 1 98.82 252 LEU B N 1
ATOM 4728 C CA . LEU B 1 252 ? -9.429 -14.019 -4.016 1 98.82 252 LEU B CA 1
ATOM 4729 C C . LEU B 1 252 ? -9.957 -15.447 -4.104 1 98.82 252 LEU B C 1
ATOM 4731 O O . LEU B 1 252 ? -10.952 -15.786 -3.459 1 98.82 252 LEU B O 1
ATOM 4735 N N . MET B 1 253 ? -9.274 -16.277 -4.871 1 98.72 253 MET B N 1
ATOM 4736 C CA . MET B 1 253 ? -9.702 -17.66 -5.058 1 98.72 253 MET B CA 1
ATOM 4737 C C . MET B 1 253 ? -9.637 -18.433 -3.745 1 98.72 253 MET B C 1
ATOM 4739 O O . MET B 1 253 ? -10.59 -19.124 -3.379 1 98.72 253 MET B O 1
ATOM 4743 N N . LEU B 1 254 ? -8.564 -18.302 -3.048 1 98.74 254 LEU B N 1
ATOM 4744 C CA . LEU B 1 254 ? -8.398 -19.007 -1.782 1 98.74 254 LEU B CA 1
ATOM 4745 C C . LEU B 1 254 ? -9.364 -18.472 -0.73 1 98.74 254 LEU B C 1
ATOM 4747 O O . LEU B 1 254 ? -9.895 -19.237 0.078 1 98.74 254 LEU B O 1
ATOM 4751 N N . HIS B 1 255 ? -9.547 -17.164 -0.73 1 98.52 255 HIS B N 1
ATOM 4752 C CA . HIS B 1 255 ? -10.509 -16.549 0.176 1 98.52 255 HIS B CA 1
ATOM 4753 C C . HIS B 1 255 ? -11.916 -17.087 -0.065 1 98.52 255 HIS B C 1
ATOM 4755 O O . HIS B 1 255 ? -12.611 -17.465 0.881 1 98.52 255 HIS B O 1
ATOM 4761 N N . PHE B 1 256 ? -12.304 -17.108 -1.287 1 98.71 256 PHE B N 1
ATOM 4762 C CA . PHE B 1 256 ? -13.614 -17.621 -1.67 1 98.71 256 PHE B CA 1
ATOM 4763 C C . PHE B 1 256 ? -13.75 -19.092 -1.297 1 98.71 256 PHE B C 1
ATOM 4765 O O . PHE B 1 256 ? -14.766 -19.503 -0.732 1 98.71 256 PHE B O 1
ATOM 4772 N N . TRP B 1 257 ? -12.732 -19.868 -1.571 1 98.65 257 TRP B N 1
ATOM 4773 C CA . TRP B 1 257 ? -12.739 -21.288 -1.236 1 98.65 257 TRP B CA 1
ATOM 4774 C C . TRP B 1 257 ? -12.895 -21.492 0.267 1 98.65 257 TRP B C 1
ATOM 4776 O O . TRP B 1 257 ? -13.704 -22.313 0.708 1 98.65 257 TRP B O 1
ATOM 4786 N N . GLN B 1 258 ? -12.114 -20.77 1.017 1 97.26 258 GLN B N 1
ATOM 4787 C CA . GLN B 1 258 ? -12.124 -20.93 2.467 1 97.26 258 GLN B CA 1
ATOM 4788 C C . GLN B 1 258 ? -13.493 -20.586 3.048 1 97.26 258 GLN B C 1
ATOM 4790 O O . GLN B 1 258 ? -13.911 -21.169 4.05 1 97.26 258 GLN B O 1
ATOM 4795 N N . GLN B 1 259 ? -14.177 -19.612 2.454 1 96.53 259 GLN B N 1
ATOM 4796 C CA . GLN B 1 259 ? -15.513 -19.246 2.911 1 96.53 259 GLN B CA 1
ATOM 4797 C C . GLN B 1 259 ? -16.479 -20.421 2.787 1 96.53 259 GLN B C 1
ATOM 4799 O O . GLN B 1 259 ? -17.393 -20.568 3.6 1 96.53 259 GLN B O 1
ATOM 4804 N N . HIS B 1 260 ? -16.273 -21.24 1.868 1 97.01 260 HIS B N 1
ATOM 4805 C CA . HIS B 1 260 ? -17.17 -22.363 1.621 1 97.01 260 HIS B CA 1
ATOM 4806 C C . HIS B 1 260 ? -16.648 -23.638 2.276 1 97.01 260 HIS B C 1
ATOM 4808 O O . HIS B 1 260 ? -17.369 -24.635 2.364 1 97.01 260 HIS B O 1
ATOM 4814 N N . ASN B 1 261 ? -15.367 -23.555 2.71 1 96.02 261 ASN B N 1
ATOM 4815 C CA . ASN B 1 261 ? -14.717 -24.693 3.351 1 96.02 261 ASN B CA 1
ATOM 4816 C C . ASN B 1 261 ? -13.953 -24.27 4.603 1 96.02 261 ASN B C 1
ATOM 4818 O O . ASN B 1 261 ? -12.746 -24.499 4.706 1 96.02 261 ASN B O 1
ATOM 4822 N N . PRO B 1 262 ? -14.568 -23.712 5.586 1 93.76 262 PRO B N 1
ATOM 4823 C CA . PRO B 1 262 ? -13.909 -23.067 6.724 1 93.76 262 PRO B CA 1
ATOM 4824 C C . PRO B 1 262 ? -13.101 -24.048 7.571 1 93.76 262 PRO B C 1
ATOM 4826 O O . PRO B 1 262 ? -12.111 -23.66 8.196 1 93.76 262 PRO B O 1
ATOM 4829 N N . ASP B 1 263 ? -13.375 -25.298 7.567 1 92.85 263 ASP B N 1
ATOM 4830 C CA . ASP B 1 263 ? -12.717 -26.236 8.472 1 92.85 263 ASP B CA 1
ATOM 4831 C C . ASP B 1 263 ? -11.759 -27.151 7.713 1 92.85 263 ASP B C 1
ATOM 4833 O O . ASP B 1 263 ? -11.206 -28.092 8.286 1 92.85 263 ASP B O 1
ATOM 4837 N N . THR B 1 264 ? -11.543 -26.87 6.493 1 95.82 264 THR B N 1
ATOM 4838 C CA . THR B 1 264 ? -10.722 -27.747 5.666 1 95.82 264 THR B CA 1
ATOM 4839 C C . THR B 1 264 ? -9.255 -27.334 5.731 1 95.82 264 THR B C 1
ATOM 4841 O O . THR B 1 264 ? -8.939 -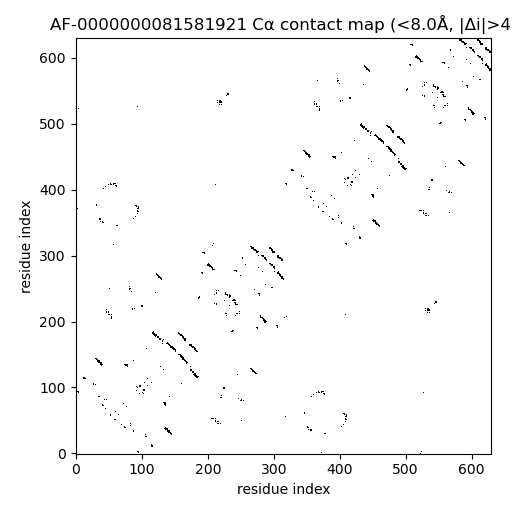26.142 5.712 1 95.82 264 THR B O 1
ATOM 4844 N N . THR B 1 265 ? -8.396 -28.323 5.804 1 97.73 265 THR B N 1
ATOM 4845 C CA . THR B 1 265 ? -6.956 -28.096 5.827 1 97.73 265 THR B CA 1
ATOM 4846 C C . THR B 1 265 ? -6.362 -28.244 4.429 1 97.73 265 THR B C 1
ATOM 4848 O O . THR B 1 265 ? -6.44 -29.317 3.827 1 97.73 265 THR B O 1
ATOM 4851 N N . ALA B 1 266 ? -5.813 -27.221 3.919 1 98.33 266 ALA B N 1
ATOM 4852 C CA . ALA B 1 266 ? -5.14 -27.277 2.623 1 98.33 266 ALA B CA 1
ATOM 4853 C C . ALA B 1 266 ? -3.709 -27.786 2.77 1 98.33 266 ALA B C 1
ATOM 4855 O O . ALA B 1 266 ? -3.007 -27.418 3.714 1 98.33 266 ALA B O 1
ATOM 4856 N N . LEU B 1 267 ? -3.319 -28.593 1.807 1 98.7 267 LEU B N 1
ATOM 4857 C CA . LEU B 1 267 ? -1.968 -29.142 1.823 1 98.7 267 LEU B CA 1
ATOM 4858 C C . LEU B 1 267 ? -1.112 -28.512 0.729 1 98.7 267 LEU B C 1
ATOM 4860 O O . LEU B 1 267 ? 0.084 -28.287 0.923 1 98.7 267 LEU B O 1
ATOM 4864 N N . SER B 1 268 ? -1.735 -28.288 -0.403 1 98.83 268 SER B N 1
ATOM 4865 C CA . SER B 1 268 ? -0.978 -27.681 -1.493 1 98.83 268 SER B CA 1
ATOM 4866 C C . SER B 1 268 ? -1.906 -27.064 -2.534 1 98.83 268 SER B C 1
ATOM 4868 O O . SER B 1 268 ? -3.075 -27.442 -2.632 1 98.83 268 SER B O 1
ATOM 4870 N N . LEU B 1 269 ? -1.476 -26.133 -3.219 1 98.87 269 LEU B N 1
ATOM 4871 C CA . LEU B 1 269 ? -2.133 -25.469 -4.34 1 98.87 269 LEU B CA 1
ATOM 4872 C C . LEU B 1 269 ? -1.168 -25.287 -5.506 1 98.87 269 LEU B C 1
ATOM 4874 O O . LEU B 1 269 ? -0.035 -24.84 -5.315 1 98.87 269 LEU B O 1
ATOM 4878 N N . LYS B 1 270 ? -1.514 -25.652 -6.683 1 98.9 270 LYS B N 1
ATOM 4879 C CA . LYS B 1 270 ? -0.827 -25.321 -7.927 1 98.9 270 LYS B CA 1
ATOM 4880 C C . LYS B 1 270 ? -1.729 -24.513 -8.856 1 98.9 270 LYS B C 1
ATOM 4882 O O . LYS B 1 270 ? -2.88 -24.886 -9.09 1 98.9 270 LYS B O 1
ATOM 4887 N N . TYR B 1 271 ? -1.252 -23.431 -9.364 1 98.8 271 TYR B N 1
ATOM 4888 C CA . TYR B 1 271 ? -2.135 -22.572 -10.145 1 98.8 271 TYR B CA 1
ATOM 4889 C C . TYR B 1 271 ? -1.42 -22.032 -11.378 1 98.8 271 TYR B C 1
ATOM 4891 O O . TYR B 1 271 ? -0.189 -22.041 -11.443 1 98.8 271 TYR B O 1
ATOM 4899 N N . LYS B 1 272 ? -2.17 -21.585 -12.313 1 98.36 272 LYS B N 1
ATOM 4900 C CA . LYS B 1 272 ? -1.726 -20.917 -13.533 1 98.36 272 LYS B CA 1
ATOM 4901 C C . LYS B 1 272 ? -2.607 -19.712 -13.851 1 98.36 272 LYS B C 1
ATOM 4903 O O . LYS B 1 272 ? -3.825 -19.76 -13.664 1 98.36 272 LYS B O 1
ATOM 4908 N N . ILE B 1 273 ? -2.007 -18.664 -14.212 1 97.28 273 ILE B N 1
ATOM 4909 C CA . ILE B 1 273 ? -2.683 -17.497 -14.767 1 97.28 273 ILE B CA 1
ATOM 4910 C C . ILE B 1 273 ? -2.626 -17.544 -16.293 1 97.28 273 ILE B C 1
ATOM 4912 O O . ILE B 1 273 ? -1.553 -17.402 -16.884 1 97.28 273 ILE B O 1
ATOM 4916 N N . ILE B 1 274 ? -3.714 -17.628 -16.937 1 95.61 274 ILE B N 1
ATOM 4917 C CA . ILE B 1 274 ? -3.79 -17.975 -18.352 1 95.61 274 ILE B CA 1
ATOM 4918 C C . ILE B 1 274 ? -3.949 -16.707 -19.187 1 95.61 274 ILE B C 1
ATOM 4920 O O . ILE B 1 274 ? -3.245 -16.519 -20.182 1 95.61 274 ILE B O 1
ATOM 4924 N N . ASN B 1 275 ? -4.898 -15.923 -18.858 1 94.9 275 ASN B N 1
ATOM 4925 C CA . ASN B 1 275 ? -5.167 -14.65 -19.52 1 94.9 275 ASN B CA 1
ATOM 4926 C C . ASN B 1 275 ? -5.207 -13.497 -18.521 1 94.9 275 ASN B C 1
ATOM 4928 O O . ASN B 1 275 ? -5.579 -13.687 -17.362 1 94.9 275 ASN B O 1
ATOM 4932 N N . PRO B 1 276 ? -4.804 -12.346 -18.985 1 94.51 276 PRO B N 1
ATOM 4933 C CA . PRO B 1 276 ? -4.923 -11.196 -18.085 1 94.51 276 PRO B CA 1
ATOM 4934 C C . PRO B 1 276 ? -6.373 -10.791 -17.834 1 94.51 276 PRO B C 1
ATOM 4936 O O . PRO B 1 276 ? -7.241 -11.034 -18.677 1 94.51 276 PRO B O 1
ATOM 4939 N N . SER B 1 277 ? -6.66 -10.344 -16.726 1 95.25 277 SER B N 1
ATOM 4940 C CA . SER B 1 277 ? -7.91 -9.683 -16.368 1 95.25 277 SER B CA 1
ATOM 4941 C C . SER B 1 277 ? -7.68 -8.216 -16.02 1 95.25 277 SER B C 1
ATOM 4943 O O . SER B 1 277 ? -6.574 -7.83 -15.636 1 95.25 277 SER B O 1
ATOM 4945 N N . PHE B 1 278 ? -8.712 -7.4 -16.163 1 95.89 278 PHE B N 1
ATOM 4946 C CA . PHE B 1 278 ? -8.528 -5.96 -16.036 1 95.89 278 PHE B CA 1
ATOM 4947 C C . PHE B 1 278 ? -9.502 -5.377 -15.019 1 95.89 278 PHE B C 1
ATOM 4949 O O . PHE B 1 278 ? -10.545 -5.971 -14.739 1 95.89 278 PHE B O 1
ATOM 4956 N N . ALA B 1 279 ? -9.128 -4.262 -14.514 1 96.62 279 ALA B N 1
ATOM 4957 C CA . ALA B 1 279 ? -9.961 -3.543 -13.554 1 96.62 279 ALA B CA 1
ATOM 4958 C C . ALA B 1 279 ? -11.347 -3.268 -14.129 1 96.62 279 ALA B C 1
ATOM 4960 O O . ALA B 1 279 ? -11.484 -2.949 -15.312 1 96.62 279 ALA B O 1
ATOM 4961 N N . ASN B 1 280 ? -12.312 -3.431 -13.209 1 95.48 280 ASN B N 1
ATOM 4962 C CA . ASN B 1 280 ? -13.702 -3.074 -13.474 1 95.48 280 ASN B CA 1
ATOM 4963 C C . ASN B 1 280 ? -14.336 -4.012 -14.497 1 95.48 280 ASN B C 1
ATOM 4965 O O . ASN B 1 280 ? -15.304 -3.645 -15.166 1 95.48 280 ASN B O 1
ATOM 4969 N N . GLU B 1 281 ? -13.756 -5.105 -14.718 1 95.48 281 GLU B N 1
ATOM 4970 C CA . GLU B 1 281 ? -14.341 -6.142 -15.563 1 95.48 281 GLU B CA 1
ATOM 4971 C C . GLU B 1 281 ? -14.803 -7.336 -14.732 1 95.48 281 GLU B C 1
ATOM 4973 O O . GLU B 1 281 ? -14.179 -7.676 -13.724 1 95.48 281 GLU B O 1
ATOM 4978 N N . ARG B 1 282 ? -15.752 -7.912 -15.26 1 95.94 282 ARG B N 1
ATOM 4979 C CA . ARG B 1 282 ? -16.363 -9.055 -14.589 1 95.94 282 ARG B CA 1
ATOM 4980 C C . ARG B 1 282 ? -15.428 -10.259 -14.6 1 95.94 282 ARG B C 1
ATOM 4982 O O . ARG B 1 282 ? -14.781 -10.54 -15.611 1 95.94 282 ARG B O 1
ATOM 4989 N N . ILE B 1 283 ? -15.375 -11.012 -13.465 1 97.75 283 ILE B N 1
ATOM 4990 C CA . ILE B 1 283 ? -14.675 -12.283 -13.31 1 97.75 283 ILE B CA 1
ATOM 4991 C C . ILE B 1 283 ? -15.542 -13.256 -12.515 1 97.75 283 ILE B C 1
ATOM 4993 O O . ILE B 1 283 ? -16.061 -12.908 -11.451 1 97.75 283 ILE B O 1
ATOM 4997 N N . ASP B 1 284 ? -15.712 -14.394 -13.006 1 97.4 284 ASP B N 1
ATOM 4998 C CA . ASP B 1 284 ? -16.441 -15.434 -12.286 1 97.4 284 ASP B CA 1
ATOM 4999 C C . ASP B 1 284 ? -15.483 -16.371 -11.554 1 97.4 284 ASP B C 1
ATOM 5001 O O . ASP B 1 284 ? -14.701 -17.085 -12.185 1 97.4 284 ASP B O 1
ATOM 5005 N N . LEU B 1 285 ? -15.545 -16.393 -10.262 1 98.44 285 LEU B N 1
ATOM 5006 C CA . LEU B 1 285 ? -14.785 -17.365 -9.484 1 98.44 285 LEU B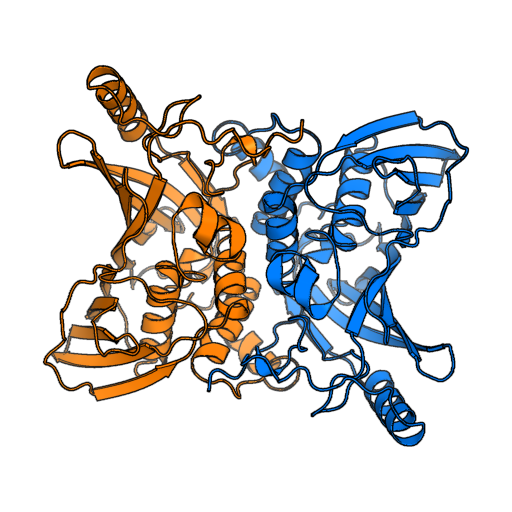 CA 1
ATOM 5007 C C . LEU B 1 285 ? -15.582 -18.652 -9.294 1 98.44 285 LEU B C 1
ATOM 5009 O O . LEU B 1 285 ? -16.751 -18.611 -8.906 1 98.44 285 LEU B O 1
ATOM 5013 N N . CYS B 1 286 ? -14.894 -19.736 -9.523 1 98.33 286 CYS B N 1
ATOM 5014 C CA . CYS B 1 286 ? -15.597 -21.014 -9.496 1 98.33 286 CYS B CA 1
ATOM 5015 C C . CYS B 1 286 ? -14.815 -22.05 -8.698 1 98.33 286 CYS B C 1
ATOM 5017 O O . CYS B 1 286 ? -13.584 -22.077 -8.746 1 98.33 286 CYS B O 1
ATOM 5019 N N . ILE B 1 287 ? -15.551 -22.89 -7.941 1 98.19 287 ILE B N 1
ATOM 5020 C CA . ILE B 1 287 ? -14.989 -23.983 -7.157 1 98.19 287 ILE B CA 1
ATOM 5021 C C . ILE B 1 287 ? -15.734 -25.279 -7.469 1 98.19 287 ILE B C 1
ATOM 5023 O O . ILE B 1 287 ? -16.958 -25.278 -7.619 1 98.19 287 ILE B O 1
ATOM 5027 N N . ARG B 1 288 ? -14.977 -26.362 -7.559 1 97.89 288 ARG B N 1
ATOM 5028 C CA . ARG B 1 288 ? -15.573 -27.687 -7.693 1 97.89 288 ARG B CA 1
ATOM 5029 C C . ARG B 1 288 ? -14.799 -28.721 -6.882 1 97.89 288 ARG B C 1
ATOM 5031 O O . ARG B 1 288 ? -13.572 -28.801 -6.979 1 97.89 288 ARG B O 1
ATOM 5038 N N . GLU B 1 289 ? -15.494 -29.423 -6.113 1 97.21 289 GLU B N 1
ATOM 5039 C CA . GLU B 1 289 ? -14.894 -30.594 -5.481 1 97.21 289 GLU B CA 1
ATOM 5040 C C . GLU B 1 289 ? -14.772 -31.752 -6.468 1 97.21 289 GLU B C 1
ATOM 5042 O O . GLU B 1 289 ? -15.78 -32.283 -6.937 1 97.21 289 GLU B O 1
ATOM 5047 N N . THR B 1 290 ? -13.568 -32.151 -6.789 1 96.35 290 THR B N 1
ATOM 5048 C CA . THR B 1 290 ? -13.368 -33.184 -7.8 1 96.35 290 THR B CA 1
ATOM 5049 C C . THR B 1 290 ? -13.178 -34.55 -7.147 1 96.35 290 THR B C 1
ATOM 5051 O O . THR B 1 290 ? -13.384 -35.584 -7.786 1 96.35 290 THR B O 1
ATOM 5054 N N . SER B 1 291 ? -12.73 -34.631 -5.949 1 96.11 291 SER B N 1
ATOM 5055 C CA . SER B 1 291 ? -12.635 -35.82 -5.109 1 96.11 291 SER B CA 1
ATOM 5056 C C . SER B 1 291 ? -12.613 -35.451 -3.629 1 96.11 291 SER B C 1
ATOM 5058 O O . SER B 1 291 ? -12.616 -34.269 -3.278 1 96.11 291 SER B O 1
ATOM 5060 N N . LYS B 1 292 ? -12.511 -36.453 -2.786 1 94.98 292 LYS B N 1
ATOM 5061 C CA . LYS B 1 292 ? -12.508 -36.234 -1.342 1 94.98 292 LYS B CA 1
ATOM 5062 C C . LYS B 1 292 ? -11.319 -35.377 -0.918 1 94.98 292 LYS B C 1
ATOM 5064 O O . LYS B 1 292 ? -11.388 -34.663 0.085 1 94.98 292 LYS B O 1
ATOM 5069 N N . HIS B 1 293 ? -10.275 -35.367 -1.73 1 97.53 293 HIS B N 1
ATOM 5070 C CA . HIS B 1 293 ? -9.048 -34.704 -1.302 1 97.53 293 HIS B CA 1
ATOM 5071 C C . HIS B 1 293 ? -8.611 -33.647 -2.311 1 97.53 293 HIS B C 1
ATOM 5073 O O . HIS B 1 293 ? -7.464 -33.197 -2.287 1 97.53 293 HIS B O 1
ATOM 5079 N N . ARG B 1 294 ? -9.551 -33.279 -3.206 1 97.97 294 ARG B N 1
ATOM 5080 C CA . ARG B 1 294 ? -9.112 -32.381 -4.269 1 97.97 294 ARG B CA 1
ATOM 5081 C C . ARG B 1 294 ? -10.221 -31.409 -4.657 1 97.97 294 ARG B C 1
ATOM 5083 O O . ARG B 1 294 ? -11.387 -31.797 -4.757 1 97.97 294 ARG B O 1
ATOM 5090 N N . HIS B 1 295 ? -9.842 -30.168 -4.805 1 98.2 295 HIS B N 1
ATOM 5091 C CA . HIS B 1 295 ? -10.721 -29.147 -5.364 1 98.2 295 HIS B CA 1
ATOM 5092 C C . HIS B 1 295 ? -10.107 -28.511 -6.606 1 98.2 295 HIS B C 1
ATOM 5094 O O . HIS B 1 295 ? -8.893 -28.308 -6.67 1 98.2 295 HIS B O 1
ATOM 5100 N N . ARG B 1 296 ? -10.908 -28.277 -7.58 1 98.2 296 ARG B N 1
ATOM 5101 C CA . ARG B 1 296 ? -10.565 -27.469 -8.746 1 98.2 296 ARG B CA 1
ATOM 5102 C C . ARG B 1 296 ? -11.097 -26.047 -8.602 1 98.2 296 ARG B C 1
ATOM 5104 O O . ARG B 1 296 ? -12.27 -25.846 -8.281 1 98.2 296 ARG B O 1
ATOM 5111 N N . LEU B 1 297 ? -10.252 -25.124 -8.735 1 98.53 297 LEU B N 1
ATOM 5112 C CA . LEU B 1 297 ? -10.6 -23.708 -8.689 1 98.53 297 LEU B CA 1
ATOM 5113 C C . LEU B 1 297 ? -10.305 -23.033 -10.024 1 98.53 297 LEU B C 1
ATOM 5115 O O . LEU B 1 297 ? -9.271 -23.296 -10.643 1 98.53 297 LEU B O 1
ATOM 5119 N N . TRP B 1 298 ? -11.195 -22.171 -10.498 1 98.31 298 TRP B N 1
ATOM 5120 C CA . TRP B 1 298 ? -10.888 -21.441 -11.723 1 98.31 298 TRP B CA 1
ATOM 5121 C C . TRP B 1 298 ? -11.669 -20.132 -11.787 1 98.31 298 TRP B C 1
ATOM 5123 O O . TRP B 1 298 ? -12.576 -19.903 -10.984 1 98.31 298 TRP B O 1
ATOM 5133 N N . ALA B 1 299 ? -11.212 -19.24 -12.631 1 97.99 299 ALA B N 1
ATOM 5134 C CA . ALA B 1 299 ? -11.862 -17.957 -12.885 1 97.99 299 ALA B CA 1
ATOM 5135 C C . ALA B 1 299 ? -12.019 -17.708 -14.383 1 97.99 299 ALA B C 1
ATOM 5137 O O . ALA B 1 299 ? -11.127 -18.034 -15.169 1 97.99 299 ALA B O 1
ATOM 5138 N N . ASN B 1 300 ? -13.131 -17.131 -14.743 1 95.91 300 ASN B N 1
ATOM 5139 C CA . ASN B 1 300 ? -13.419 -16.743 -16.119 1 95.91 300 ASN B CA 1
ATOM 5140 C C . ASN B 1 300 ? -13.565 -15.23 -16.256 1 95.91 300 ASN B C 1
ATOM 5142 O O . ASN B 1 300 ? -14.123 -14.574 -15.375 1 95.91 300 ASN B O 1
ATOM 5146 N N . SER B 1 301 ? -12.992 -14.782 -17.285 1 90.57 301 SER B N 1
ATOM 5147 C CA . SER B 1 301 ? -13.186 -13.368 -17.588 1 90.57 301 SER B CA 1
ATOM 5148 C C . SER B 1 301 ? -14.59 -13.104 -18.121 1 90.57 301 SER B C 1
ATOM 5150 O O . SER B 1 301 ? -15.406 -14.023 -18.218 1 90.57 301 SER B O 1
ATOM 5152 N N . ARG B 1 302 ? -14.847 -11.872 -18.475 1 79.92 302 ARG B N 1
ATOM 5153 C CA . ARG B 1 302 ? -16.152 -11.427 -18.953 1 79.92 302 ARG B CA 1
ATOM 5154 C C . ARG B 1 302 ? -16.564 -12.189 -20.209 1 79.92 302 ARG B C 1
ATOM 5156 O O . ARG B 1 302 ? -17.753 -12.42 -20.44 1 79.92 302 ARG B O 1
ATOM 5163 N N . ASP B 1 303 ? -15.656 -12.563 -21 1 82.17 303 ASP B N 1
ATOM 5164 C CA . ASP B 1 303 ? -15.965 -13.24 -22.256 1 82.17 303 ASP B CA 1
ATOM 5165 C C . ASP B 1 303 ? -16.026 -14.753 -22.064 1 82.17 303 ASP B C 1
ATOM 5167 O O . ASP B 1 303 ? -16.219 -15.499 -23.026 1 82.17 303 ASP B O 1
ATOM 5171 N N . GLY B 1 304 ? -15.826 -15.155 -20.828 1 85.49 304 GLY B N 1
ATOM 5172 C CA . GLY B 1 304 ? -15.889 -16.578 -20.534 1 85.49 304 GLY B CA 1
ATOM 5173 C C . GLY B 1 304 ? -14.541 -17.267 -20.63 1 85.49 304 GLY B C 1
ATOM 5174 O O . GLY B 1 304 ? -14.414 -18.446 -20.29 1 85.49 304 GLY B O 1
ATOM 5175 N N . ASP B 1 305 ? -13.564 -16.583 -21.066 1 91.29 305 ASP B N 1
ATOM 5176 C CA . ASP B 1 305 ? -12.223 -17.147 -21.181 1 91.29 305 ASP B CA 1
ATOM 5177 C C . ASP B 1 305 ? -11.611 -17.393 -19.804 1 91.29 305 ASP B C 1
ATOM 5179 O O . ASP B 1 305 ? -11.804 -16.598 -18.882 1 91.29 305 ASP B O 1
ATOM 5183 N N . LEU B 1 306 ? -10.892 -18.475 -19.789 1 95.55 306 LEU B N 1
ATOM 5184 C CA . LEU B 1 306 ? -10.198 -18.8 -18.548 1 95.55 306 LEU B CA 1
ATOM 5185 C C . LEU B 1 306 ? -9.089 -17.792 -18.265 1 95.55 306 LEU B C 1
ATOM 5187 O O . LEU B 1 306 ? -8.288 -17.479 -19.149 1 95.55 306 LEU B O 1
ATOM 5191 N N . CYS B 1 307 ? -9.107 -17.3 -17.059 1 95.91 307 CYS B N 1
ATOM 5192 C CA . CYS B 1 307 ? -8.031 -16.384 -16.698 1 95.91 307 CYS B CA 1
ATOM 5193 C C . CYS B 1 307 ? -7.135 -16.992 -15.626 1 95.91 307 CYS B C 1
ATOM 5195 O O . CYS B 1 307 ? -5.955 -16.65 -15.531 1 95.91 307 CYS B O 1
ATOM 5197 N N . PHE B 1 308 ? -7.685 -17.929 -14.862 1 97.71 308 PHE B N 1
ATOM 5198 C CA . PHE B 1 308 ? -6.994 -18.535 -13.731 1 97.71 308 PHE B CA 1
ATOM 5199 C C . PHE B 1 308 ? -7.473 -19.964 -13.505 1 97.71 308 PHE B C 1
ATOM 5201 O O . PHE B 1 308 ? -8.669 -20.246 -13.605 1 97.71 308 PHE B O 1
ATOM 5208 N N . VAL B 1 309 ? -6.569 -20.867 -13.21 1 97.92 309 VAL B N 1
ATOM 5209 C CA . VAL B 1 309 ? -6.927 -22.231 -12.832 1 97.92 309 VAL B CA 1
ATOM 5210 C C . VAL B 1 309 ? -5.996 -22.721 -11.725 1 97.92 309 VAL B C 1
ATOM 5212 O O . VAL B 1 309 ? -4.829 -22.326 -11.666 1 97.92 309 VAL B O 1
ATOM 5215 N N . ALA B 1 310 ? -6.546 -23.585 -10.867 1 98.51 310 ALA B N 1
ATOM 5216 C CA . ALA B 1 310 ? -5.732 -24.121 -9.779 1 98.51 310 ALA B CA 1
ATOM 5217 C C . ALA B 1 310 ? -6.248 -25.485 -9.328 1 98.51 310 ALA B C 1
ATOM 5219 O O . ALA B 1 310 ? -7.437 -25.781 -9.466 1 98.51 310 ALA B O 1
ATOM 5220 N N . ASP B 1 311 ? -5.368 -26.267 -8.884 1 98.66 311 ASP B N 1
ATOM 5221 C CA . ASP B 1 311 ? -5.652 -27.532 -8.215 1 98.66 311 ASP B CA 1
ATOM 5222 C C . ASP B 1 311 ? -5.256 -27.475 -6.741 1 98.66 311 ASP B C 1
ATOM 5224 O O . ASP B 1 311 ? -4.094 -27.225 -6.414 1 98.66 311 ASP B O 1
ATOM 5228 N N . LEU B 1 312 ? -6.202 -27.703 -5.907 1 98.78 312 LEU B N 1
ATOM 5229 C CA . LEU B 1 312 ? -6.014 -27.635 -4.462 1 98.78 312 LEU B CA 1
ATOM 5230 C C . LEU B 1 312 ? -6.135 -29.018 -3.832 1 98.78 312 LEU B C 1
ATOM 5232 O O . LEU B 1 312 ? -7.133 -29.713 -4.038 1 98.78 312 LEU B O 1
ATOM 5236 N N . ILE B 1 313 ? -5.114 -29.435 -3.152 1 98.82 313 ILE B N 1
ATOM 5237 C CA . ILE B 1 313 ? -5.121 -30.691 -2.41 1 98.82 313 ILE B CA 1
ATOM 5238 C C . ILE B 1 313 ? -5.398 -30.417 -0.934 1 98.82 313 ILE B C 1
ATOM 5240 O O . ILE B 1 313 ? -4.771 -29.544 -0.33 1 98.82 313 ILE B O 1
ATOM 5244 N N . ILE B 1 314 ? -6.289 -31.148 -0.365 1 98.24 314 ILE B N 1
ATOM 5245 C CA . ILE B 1 314 ? -6.668 -30.947 1.029 1 98.24 314 ILE B CA 1
ATOM 5246 C C . ILE B 1 314 ? -6.436 -32.235 1.817 1 98.24 314 ILE B C 1
ATOM 5248 O O . ILE B 1 314 ? -6.218 -33.298 1.231 1 98.24 314 ILE B O 1
ATOM 5252 N N . ALA B 1 315 ? -6.465 -32.147 3.136 1 96.03 315 ALA B N 1
ATOM 5253 C CA . ALA B 1 315 ? -6.255 -33.299 4.01 1 96.03 315 ALA B CA 1
ATOM 5254 C C . ALA B 1 315 ? -7.509 -34.167 4.084 1 96.03 315 ALA B C 1
ATOM 5256 O O . ALA B 1 315 ? -8.623 -33.676 3.888 1 96.03 315 ALA B O 1
#

Solvent-accessible surface area (backbone atoms only — not comparable to full-atom values): 32755 Å² total; per-residue (Å²): 126,38,76,82,41,81,64,61,84,60,78,57,51,65,61,50,73,69,53,45,54,52,30,50,55,50,39,64,70,40,68,48,73,44,71,37,77,36,40,48,29,58,62,51,50,42,48,48,31,46,49,44,22,42,70,36,59,81,43,65,27,69,86,72,34,49,69,61,46,50,71,63,42,32,74,71,33,68,59,59,75,61,56,64,66,50,50,87,53,80,51,54,11,67,69,50,31,40,97,57,39,33,78,35,86,81,45,85,42,55,98,85,43,71,31,54,58,34,79,40,64,39,34,36,36,41,38,44,31,82,92,42,60,51,33,20,50,40,46,36,46,33,41,38,36,50,73,45,76,45,74,36,82,93,46,40,25,38,39,40,29,34,37,35,39,38,21,44,93,87,37,66,18,37,41,36,36,44,29,36,37,34,27,62,50,58,56,65,89,81,68,62,88,43,72,77,88,71,80,58,79,44,74,48,71,31,34,47,31,66,57,49,39,35,50,52,29,27,55,36,66,48,50,39,37,44,35,47,26,53,63,55,19,36,75,67,28,50,34,94,51,33,39,52,51,55,66,54,54,53,32,48,50,43,48,55,48,37,72,78,38,76,86,64,52,63,39,33,37,41,39,37,44,69,32,89,49,44,48,64,38,49,32,39,42,33,34,28,78,77,48,93,43,32,34,42,36,36,30,21,37,73,85,53,30,33,25,36,41,32,46,35,35,39,106,127,42,77,82,41,80,64,62,85,59,78,58,51,66,62,49,73,70,52,45,53,50,30,50,55,50,38,64,70,41,69,46,72,44,74,35,78,37,40,48,28,58,62,49,50,42,49,48,31,46,47,44,19,41,69,36,60,81,44,66,27,67,86,73,34,50,69,62,45,50,70,63,41,29,75,72,32,68,58,60,75,63,57,65,66,51,50,88,52,81,52,54,11,66,68,51,32,41,96,55,40,32,78,35,86,82,46,84,43,56,98,86,43,68,31,53,60,33,78,40,64,40,33,36,35,40,38,44,30,83,92,42,60,54,32,21,50,40,47,35,47,33,40,39,36,48,73,46,76,46,75,36,82,93,47,38,25,39,38,40,30,34,38,36,40,38,19,46,93,86,37,66,17,36,41,36,36,44,29,36,37,34,27,64,49,60,55,64,88,79,68,61,90,43,71,78,88,70,79,58,78,44,74,49,74,31,32,47,33,66,57,48,40,36,52,52,28,25,54,37,66,48,51,38,36,44,36,48,27,53,64,55,20,35,74,66,30,49,35,96,49,34,38,53,51,55,66,54,53,52,32,46,50,41,49,55,49,38,72,78,37,76,85,63,52,62,40,32,37,41,38,38,44,68,32,90,48,44,49,62,37,48,34,39,42,34,34,27,78,77,49,94,43,32,35,41,37,36,30,21,37,75,87,52,32,32,23,34,42,32,46,35,33,38,108

Foldseek 3Di:
DPVLPLPPVPPQAFDDPVLQVVLVVQQQPDKDKDKDQWAALVLVLLLCCLLCCQQPVVDDPPPPCPVVSPVQRDFPHFRAPLNCLLPPADPDDQLQADNQSFGCRNPSADSVDDRFLDKAFWKKKKFFDPVDGDGGTFIWMKMKGWDDWDADDNRQKIKTKIWMFIDGPNHTGMIMIIIMMGGRAADDPDADFDADPDDFPDKTKGAAALVSLVSVCVSSVGVRCLQRPQCCNCVRRNDPARWRGPSSVVVSQSVVVCVVVVPWAWGMKIKTFGDIDHGRWMKMWGWHDPDPFKIKIWIATNVRGTGMIMIIGTD/DPVLPLPPVPPQAFDDPVLQVVLVVQQQPDKDKDKDQWAALVLVLLLCCLLCCQQPVVDDPPPPCPVVSPVQRDFPHFRAPLNCLLPDADPDDQLQADNQSFGCRNPSADSVDDRFLDKAFWKKKKFFDPVDGDGGTFIWMKMKGWDDWDADDNRQKIKTKIWMFIDGPNHTGMIMIIIMMGGRAADDPDADFDADPDDFPDKTKGAAALVSLVSVCVSSVGVRCLQRPQCCNCVRRNDPARWRGPSSVVVSQSVVVCVVVVPWAWGMKIKTFGDIDHGRWMKMWGWHDPDPFKIKIWIATNVNGTGMIMIIGTD